Protein AF-A0A0D7A275-F1 (afdb_monomer_lite)

Foldseek 3Di:
DQLPVLLVLLVLCCVPVVDLLSQLLNLLPDPDDPVSVVSNCVSCVVVVHDPVNVVVCVVLLVDQALVVSLVVCVVQVQADLDPPCPPPPPDPHDDLSSLSSRLNHRHDALVCLPPSNVSSLVSCLVVDDLACNLVSLLSSLLVCQQNVVLLCLVVSLVSNLPRDYPCCQSSLLSSLLSLLSRQDADPSSLVSSVSSVVSCVVVVHDHDPVSLLSQLVGPHDAPVSLVVSVVRCVVVVNDDDLSSLLSQLLRCLQVLVLVSNVVSLVVNQVVCVVVVHFGDADLDDPDRPTDHDSSLLSSLSNPLDPVSLVSQVVSLVVLLVVVVVVVVVPPVPPPDDDDDPPPPSDRRDLVSVLSSLLSVLSDQVQALVNNVCVLVVVCVVCVVNDDALSSLLSSLSSCVVNLVLVVSQVSLVVVVVVPHDDALSSLLSNLLSCLSVQRNQVNLVSCCLAQFDPPDPDPPVRPPDDHYQHELVSLLSNLVSCVVSLNLVLLLLCQVCVCVGRVYAHAQSSLLSLLSSLQSLVVVCVDPQNVVVLVVLVPPPPPQPQLDPDPDSVVSSVSSCVRFPHSPDPHTDDHRHCQRSSHRSLVVSVLLLLLQLQQSCVVVVNNVLHDQVSADPSSHRPRSNYDHELSSLQSNCVSCLSVVNLCPVLVSSVVSCVVSVHDHDPSSVVSSVVSNVD

InterPro domains:
  IPR011990 Tetratricopeptide-like helical domain superfamily [G3DSA:1.25.40.10] (158-288)
  IPR011990 Tetratricopeptide-like helical domain superfamily [G3DSA:1.25.40.10] (315-462)

pLDDT: mean 89.05, std 12.07, range [40.84, 98.38]

Structure (mmCIF, N/CA/C/O backbone):
data_AF-A0A0D7A275-F1
#
_entry.id   AF-A0A0D7A275-F1
#
loop_
_atom_site.group_PDB
_atom_site.id
_atom_site.type_symbol
_atom_site.label_atom_id
_atom_site.label_alt_id
_atom_site.label_comp_id
_atom_site.label_asym_id
_atom_site.label_entity_id
_atom_site.label_seq_id
_atom_site.pdbx_PDB_ins_code
_atom_site.Cartn_x
_atom_site.Cartn_y
_atom_site.Cartn_z
_atom_site.occupancy
_atom_site.B_iso_or_equiv
_atom_site.auth_seq_id
_atom_site.auth_comp_id
_atom_site.auth_asym_id
_atom_site.auth_atom_id
_atom_site.pdbx_PDB_model_num
ATOM 1 N N . SER A 1 1 ? 1.752 12.731 8.380 1.00 50.25 1 SER A N 1
ATOM 2 C CA . SER A 1 1 ? 0.633 13.340 9.135 1.00 50.25 1 SER A CA 1
ATOM 3 C C . SER A 1 1 ? 0.001 12.383 10.170 1.00 50.25 1 SER A C 1
ATOM 5 O O . SER A 1 1 ? -1.212 12.351 10.327 1.00 50.25 1 SER A O 1
ATOM 7 N N . ARG A 1 2 ? 0.807 11.622 10.938 1.00 57.38 2 ARG A N 1
ATOM 8 C CA . ARG A 1 2 ? 0.362 10.471 11.767 1.00 57.38 2 ARG A CA 1
ATOM 9 C C . ARG A 1 2 ? -0.705 10.770 12.851 1.00 57.38 2 ARG A C 1
ATOM 11 O O . ARG A 1 2 ? -1.630 9.973 12.938 1.00 57.38 2 ARG A O 1
ATOM 18 N N . PRO A 1 3 ? -0.628 11.858 13.643 1.00 72.62 3 PRO A N 1
ATOM 19 C CA . PRO A 1 3 ? -1.643 12.159 14.663 1.00 72.62 3 PRO A CA 1
ATOM 20 C C . PRO A 1 3 ? -2.878 12.894 14.114 1.00 72.62 3 PRO A C 1
ATOM 22 O O . PRO A 1 3 ? -3.896 12.953 14.790 1.00 72.62 3 PRO A O 1
ATOM 25 N N . VAL A 1 4 ? -2.820 13.425 12.887 1.00 84.81 4 VAL A N 1
ATOM 26 C CA . VAL A 1 4 ? -3.832 14.372 12.387 1.00 84.81 4 VAL A CA 1
ATOM 27 C C . VAL A 1 4 ? -5.184 13.696 12.159 1.00 84.81 4 VAL A C 1
ATOM 29 O O . VAL A 1 4 ? -6.209 14.238 12.551 1.00 84.81 4 VAL A O 1
ATOM 32 N N . ARG A 1 5 ? -5.207 12.487 11.578 1.00 91.56 5 ARG A N 1
ATOM 33 C CA . ARG A 1 5 ? -6.472 11.775 11.321 1.00 91.56 5 ARG A CA 1
ATOM 34 C C . ARG A 1 5 ? -7.131 11.285 12.605 1.00 91.56 5 ARG A C 1
ATOM 36 O O . ARG A 1 5 ? -8.322 11.486 12.776 1.00 91.56 5 ARG A O 1
ATOM 43 N N . ALA A 1 6 ? -6.364 10.695 13.521 1.00 94.75 6 ALA A N 1
ATOM 44 C CA . ALA A 1 6 ? -6.904 10.280 14.813 1.00 94.75 6 ALA A CA 1
ATOM 45 C C . ALA A 1 6 ? -7.473 11.486 15.584 1.00 94.75 6 ALA A C 1
ATOM 47 O O . ALA A 1 6 ? -8.567 11.389 16.127 1.00 94.75 6 ALA A O 1
ATOM 48 N N . ALA A 1 7 ? -6.797 12.642 15.544 1.00 95.75 7 ALA A N 1
ATOM 49 C CA . ALA A 1 7 ? -7.305 13.879 16.136 1.00 95.75 7 ALA A CA 1
ATOM 50 C C . ALA A 1 7 ? -8.628 14.340 15.493 1.00 95.75 7 ALA A C 1
ATOM 52 O O . ALA A 1 7 ? -9.569 14.648 16.212 1.00 95.75 7 ALA A O 1
ATOM 53 N N . GLN A 1 8 ? -8.748 14.295 14.159 1.00 95.81 8 GLN A N 1
ATOM 54 C CA . GLN A 1 8 ? -10.007 14.602 13.459 1.00 95.81 8 GLN A CA 1
ATOM 55 C C . GLN A 1 8 ? -11.162 13.692 13.905 1.00 95.81 8 GLN A C 1
ATOM 57 O O . GLN A 1 8 ? -12.288 14.160 14.052 1.00 95.81 8 GLN A O 1
ATOM 62 N N . TYR A 1 9 ? -10.889 12.406 14.148 1.00 96.31 9 TYR A N 1
ATOM 63 C CA . TYR A 1 9 ? -11.896 11.451 14.621 1.00 96.31 9 TYR A CA 1
ATOM 64 C C . TYR A 1 9 ? -12.301 11.745 16.065 1.00 96.31 9 TYR A C 1
ATOM 66 O O . TYR A 1 9 ? -13.487 11.693 16.378 1.00 96.31 9 TYR A O 1
ATOM 74 N N . VAL A 1 10 ? -11.346 12.118 16.926 1.00 97.06 10 VAL A N 1
ATOM 75 C CA . VAL A 1 10 ? -11.636 12.588 18.291 1.00 97.06 10 VAL A CA 1
ATOM 76 C C . VAL A 1 10 ? -12.528 13.830 18.252 1.00 97.06 10 VAL A C 1
ATOM 78 O O . VAL A 1 10 ? -13.546 13.853 18.936 1.00 97.06 10 VAL A O 1
ATOM 81 N N . SER A 1 11 ? -12.207 14.832 17.427 1.00 96.81 11 SER A N 1
ATOM 82 C CA . SER A 1 11 ? -13.021 16.049 17.297 1.00 96.81 11 SER A CA 1
ATOM 83 C C . SER A 1 11 ? -14.427 15.752 16.767 1.00 96.81 11 SER A C 1
ATOM 85 O O . SER A 1 11 ? -15.405 16.287 17.286 1.00 96.81 11 SER A O 1
ATOM 87 N N . TYR A 1 12 ? -14.552 14.857 15.782 1.00 96.62 12 TYR A N 1
ATOM 88 C CA . TYR A 1 12 ? -15.853 14.441 15.260 1.00 96.62 12 TYR A CA 1
ATOM 89 C C . TYR A 1 12 ? -16.678 13.707 16.328 1.00 96.62 12 TYR A C 1
ATOM 91 O O . TYR A 1 12 ? -17.844 14.038 16.535 1.00 96.62 12 TYR A O 1
ATOM 99 N N . LEU A 1 13 ? -16.088 12.743 17.045 1.00 96.69 13 LEU A N 1
ATOM 100 C CA . LEU A 1 13 ? -16.767 12.011 18.122 1.00 96.69 13 LEU A CA 1
ATOM 101 C C . LEU A 1 13 ? -17.162 12.939 19.275 1.00 96.69 13 LEU A C 1
ATOM 103 O O . LEU A 1 13 ? -18.276 12.837 19.783 1.00 96.69 13 LEU A O 1
ATOM 107 N N . LYS A 1 14 ? -16.302 13.899 19.633 1.00 96.94 14 LYS A N 1
ATOM 108 C CA . LYS A 1 14 ? -16.604 14.943 20.619 1.00 96.94 14 LYS A CA 1
ATOM 109 C C . LYS A 1 14 ? -17.862 15.724 20.241 1.00 96.94 14 LYS A C 1
ATOM 111 O O . LYS A 1 14 ? -18.721 15.910 21.098 1.00 96.94 14 LYS A O 1
ATOM 116 N N . ALA A 1 15 ? -17.971 16.152 18.982 1.00 97.12 15 ALA A N 1
ATOM 117 C CA . ALA A 1 15 ? -19.107 16.934 18.499 1.00 97.12 15 ALA A CA 1
ATOM 118 C C . ALA A 1 15 ? -20.431 16.151 18.527 1.00 97.12 15 ALA A C 1
ATOM 120 O O . ALA A 1 15 ? -21.472 16.739 18.796 1.00 97.12 15 ALA A O 1
ATOM 121 N N . HIS A 1 16 ? -20.396 14.835 18.287 1.00 96.38 16 HIS A N 1
ATOM 122 C CA . HIS A 1 16 ? -21.612 14.023 18.167 1.00 96.38 16 HIS A CA 1
ATOM 123 C C . HIS A 1 16 ? -22.045 13.345 19.469 1.00 96.38 16 HIS A C 1
ATOM 125 O O . HIS A 1 16 ? -23.239 13.174 19.684 1.00 96.38 16 HIS A O 1
ATOM 131 N N . THR A 1 17 ? -21.106 12.929 20.325 1.00 95.31 17 THR A N 1
ATOM 132 C CA . THR A 1 17 ? -21.448 12.166 21.538 1.00 95.31 17 THR A CA 1
ATOM 133 C C . THR A 1 17 ? -21.323 12.982 22.822 1.00 95.31 17 THR A C 1
ATOM 135 O O . THR A 1 17 ? -21.788 12.530 23.862 1.00 95.31 17 THR A O 1
ATOM 138 N N . GLY A 1 18 ? -20.627 14.126 22.804 1.00 95.38 18 GLY A N 1
ATOM 139 C CA . GLY A 1 18 ? -20.464 14.999 23.975 1.00 95.38 18 GLY A CA 1
ATOM 140 C C . GLY A 1 18 ? -19.718 14.389 25.172 1.00 95.38 18 GLY A C 1
ATOM 141 O O . GLY A 1 18 ? -19.661 15.012 26.231 1.00 95.38 18 GLY A O 1
ATOM 142 N N . LEU A 1 19 ? -19.132 13.192 25.036 1.00 96.38 19 LEU A N 1
ATOM 143 C CA . LEU A 1 19 ? -18.534 12.473 26.166 1.00 96.38 19 LEU A CA 1
ATOM 144 C C . LEU A 1 19 ? -17.248 13.162 26.651 1.00 96.38 19 LEU A C 1
ATOM 146 O O . LEU A 1 19 ? -16.432 13.601 25.830 1.00 96.38 19 LEU A O 1
ATOM 150 N N . PRO A 1 20 ? -17.000 13.193 27.973 1.00 96.75 20 PRO A N 1
ATOM 151 C CA . PRO A 1 20 ? -15.843 13.885 28.539 1.00 96.75 20 PRO A CA 1
ATOM 152 C C . PRO A 1 20 ? -14.509 13.222 28.156 1.00 96.75 20 PRO A C 1
ATOM 154 O O . PRO A 1 20 ? -13.497 13.914 28.042 1.00 96.75 20 PRO A O 1
ATOM 157 N N . VAL A 1 21 ? -14.519 11.920 27.831 1.00 97.25 21 VAL A N 1
ATOM 158 C CA . VAL A 1 21 ? -13.343 11.170 27.347 1.00 97.25 21 VAL A CA 1
ATOM 159 C C . VAL A 1 21 ? -12.670 11.848 26.148 1.00 97.25 21 VAL A C 1
ATOM 161 O O . VAL A 1 21 ? -11.444 11.886 26.057 1.00 97.25 21 VAL A O 1
ATOM 164 N N . TRP A 1 22 ? -13.453 12.449 25.246 1.00 97.62 22 TRP A N 1
ATOM 165 C CA . TRP A 1 22 ? -12.921 13.087 24.044 1.00 97.62 22 TRP A CA 1
ATOM 166 C C . TRP A 1 22 ? -12.215 14.407 24.356 1.00 97.62 22 TRP A C 1
ATOM 168 O O . TRP A 1 22 ? -11.238 14.741 23.691 1.00 97.62 22 TRP A O 1
ATOM 178 N N . ARG A 1 23 ? -12.653 15.125 25.404 1.00 97.00 23 ARG A N 1
ATOM 179 C CA . ARG A 1 23 ? -11.987 16.347 25.890 1.00 97.00 23 ARG A CA 1
ATOM 180 C C . ARG A 1 23 ? -10.618 16.022 26.489 1.00 97.00 23 ARG A C 1
ATOM 182 O O . ARG A 1 23 ? -9.662 16.747 26.237 1.00 97.00 23 ARG A O 1
ATOM 189 N N . VAL A 1 24 ? -10.513 14.905 27.217 1.00 97.00 24 VAL A N 1
ATOM 190 C CA . VAL A 1 24 ? -9.232 14.414 27.754 1.00 97.00 24 VAL A CA 1
ATOM 191 C C . VAL A 1 24 ? -8.270 14.058 26.622 1.00 97.00 24 VAL A C 1
ATOM 193 O O . VAL A 1 24 ? -7.116 14.481 26.641 1.00 97.00 24 VAL A O 1
ATOM 196 N N . LEU A 1 25 ? -8.733 13.330 25.600 1.00 96.81 25 LEU A N 1
ATOM 197 C CA . LEU A 1 25 ? -7.887 12.987 24.453 1.00 96.81 25 LEU A CA 1
ATOM 198 C C . LEU A 1 25 ? -7.414 14.226 23.690 1.00 96.81 25 LEU A C 1
ATOM 200 O O . LEU A 1 25 ? -6.240 14.310 23.349 1.00 96.81 25 LEU A O 1
ATOM 204 N N . GLU A 1 26 ? -8.293 15.195 23.449 1.00 96.19 26 GLU A N 1
ATOM 205 C CA . GLU A 1 26 ? -7.934 16.452 22.789 1.00 96.19 26 GLU A CA 1
ATOM 206 C C . GLU A 1 26 ? -6.861 17.225 23.573 1.00 96.19 26 GLU A C 1
ATOM 208 O O . GLU A 1 26 ? -5.854 17.633 22.989 1.00 96.19 26 GLU A O 1
ATOM 213 N N . ALA A 1 27 ? -7.003 17.318 24.902 1.00 95.75 27 ALA A N 1
ATOM 214 C CA . ALA A 1 27 ? -5.992 17.911 25.777 1.00 95.75 27 ALA A CA 1
ATOM 215 C C . ALA A 1 27 ? -4.653 17.146 25.727 1.00 95.75 27 ALA A C 1
ATOM 217 O O . ALA A 1 27 ? -3.587 17.757 25.675 1.00 95.75 27 ALA A O 1
ATOM 218 N N . LEU A 1 28 ? -4.675 15.810 25.659 1.00 94.69 28 LEU A N 1
ATOM 219 C CA . LEU A 1 28 ? -3.462 14.987 25.540 1.00 94.69 28 LEU A CA 1
ATOM 220 C C . LEU A 1 28 ? -2.737 15.153 24.192 1.00 94.69 28 LEU A C 1
ATOM 222 O O . LEU A 1 28 ? -1.512 14.981 24.128 1.00 94.69 28 LEU A O 1
ATOM 226 N N . ILE A 1 29 ? -3.464 15.472 23.118 1.00 93.81 29 ILE A N 1
ATOM 227 C CA . ILE A 1 29 ? -2.916 15.644 21.761 1.00 93.81 29 ILE A CA 1
ATOM 228 C C . ILE A 1 29 ? -2.311 17.036 21.562 1.00 93.81 29 ILE A C 1
ATOM 230 O O . ILE A 1 29 ? -1.383 17.167 20.760 1.00 93.81 29 ILE A O 1
ATOM 234 N N . ALA A 1 30 ? -2.804 18.050 22.281 1.00 92.31 30 ALA A N 1
ATOM 235 C CA . ALA A 1 30 ? -2.318 19.423 22.178 1.00 92.31 30 ALA A CA 1
ATOM 236 C C . ALA A 1 30 ? -0.777 19.499 22.314 1.00 92.31 30 ALA A C 1
ATOM 238 O O . ALA A 1 30 ? -0.177 18.686 23.034 1.00 92.31 30 ALA A O 1
ATOM 239 N N . PRO A 1 31 ? -0.102 20.422 21.599 1.00 88.50 31 PRO A N 1
ATOM 240 C CA . PRO A 1 31 ? 1.344 20.615 21.724 1.00 88.50 31 PRO A CA 1
ATOM 241 C C . PRO A 1 31 ? 1.737 20.900 23.182 1.00 88.50 31 PRO A C 1
ATOM 243 O O . PRO A 1 31 ? 0.918 21.369 23.964 1.00 88.50 31 PRO A O 1
ATOM 246 N N . HIS A 1 32 ? 2.972 20.559 23.568 1.00 85.38 32 HIS A N 1
ATOM 247 C CA . HIS A 1 32 ? 3.466 20.720 24.940 1.00 85.38 32 HIS A CA 1
ATOM 248 C C . HIS A 1 32 ? 3.569 22.205 25.319 1.00 85.38 32 HIS A C 1
ATOM 250 O O . HIS A 1 32 ? 4.616 22.822 25.155 1.00 85.38 32 HIS A O 1
ATOM 256 N N . THR A 1 33 ? 2.471 22.772 25.805 1.00 88.81 33 THR A N 1
ATOM 257 C CA . THR A 1 33 ? 2.400 24.085 26.450 1.00 88.81 33 THR A CA 1
ATOM 258 C C . THR A 1 33 ? 2.087 23.885 27.932 1.00 88.81 33 THR A C 1
ATOM 260 O O . THR A 1 33 ? 1.495 22.873 28.302 1.00 88.81 33 THR A O 1
ATOM 263 N N . SER A 1 34 ? 2.465 24.820 28.804 1.00 84.94 34 SER A N 1
ATOM 264 C CA . SER A 1 34 ? 2.082 24.776 30.229 1.00 84.94 34 SER A CA 1
ATOM 265 C C . SER A 1 34 ? 0.558 24.693 30.407 1.00 84.94 34 SER A C 1
ATOM 267 O O . SER A 1 34 ? 0.058 23.993 31.284 1.00 84.94 34 SER A O 1
ATOM 269 N N . GLU A 1 35 ? -0.195 25.310 29.494 1.00 87.75 35 GLU A N 1
ATOM 270 C CA . GLU A 1 35 ? -1.657 25.218 29.414 1.00 87.75 35 GLU A CA 1
ATOM 271 C C . GLU A 1 35 ? -2.170 23.788 29.191 1.00 87.75 35 GLU A C 1
ATOM 273 O O . GLU A 1 35 ? -3.284 23.460 29.604 1.00 87.75 35 GLU A O 1
ATOM 278 N N . LYS A 1 36 ? -1.364 22.915 28.573 1.00 88.00 36 LYS A N 1
ATOM 279 C CA . LYS A 1 36 ? -1.721 21.518 28.316 1.00 88.00 36 LYS A CA 1
ATOM 280 C C . LYS A 1 36 ? -1.936 20.742 29.607 1.00 88.00 36 LYS A C 1
ATOM 282 O O . LYS A 1 36 ? -2.899 19.984 29.697 1.00 88.00 36 LYS A O 1
ATOM 287 N N . GLU A 1 37 ? -1.052 20.905 30.589 1.00 90.69 37 GLU A N 1
ATOM 288 C CA . GLU A 1 37 ? -1.151 20.174 31.855 1.00 90.69 37 GLU A CA 1
ATOM 289 C C . GLU A 1 37 ? -2.403 20.613 32.613 1.00 90.69 37 GLU A C 1
ATOM 291 O O . GLU A 1 37 ? -3.233 19.776 32.970 1.00 90.69 37 GLU A O 1
ATOM 296 N N . THR A 1 38 ? -2.620 21.924 32.733 1.00 92.50 38 THR A N 1
ATOM 297 C CA . THR A 1 38 ? -3.821 22.491 33.359 1.00 92.50 38 THR A CA 1
ATOM 298 C C . THR A 1 38 ? -5.102 22.056 32.640 1.00 92.50 38 THR A C 1
ATOM 300 O O . THR A 1 38 ? -6.085 21.685 33.283 1.00 92.50 38 THR A O 1
ATOM 303 N N . GLY A 1 39 ? -5.098 22.051 31.302 1.00 93.44 39 GLY A N 1
ATOM 304 C CA . GLY A 1 39 ? -6.223 21.592 30.486 1.00 93.44 39 GLY A CA 1
ATOM 305 C C . GLY A 1 39 ? -6.515 20.100 30.657 1.00 93.44 39 GLY A C 1
ATOM 306 O O . GLY A 1 39 ? -7.678 19.710 30.771 1.00 93.44 39 GLY A O 1
ATOM 307 N N . MET A 1 40 ? -5.470 19.272 30.738 1.00 95.06 40 MET A N 1
ATOM 308 C CA . MET A 1 40 ? -5.582 17.833 30.979 1.00 95.06 40 MET A CA 1
ATOM 309 C C . MET A 1 40 ? -6.171 17.547 32.363 1.00 95.06 40 MET A C 1
ATOM 311 O O . MET A 1 40 ? -7.154 16.814 32.450 1.00 95.06 40 MET A O 1
ATOM 315 N N . TYR A 1 41 ? -5.638 18.156 33.429 1.00 95.38 41 TYR A N 1
ATOM 316 C CA . TYR A 1 41 ? -6.156 17.965 34.788 1.00 95.38 41 TYR A CA 1
ATOM 317 C C . TYR A 1 41 ? -7.598 18.460 34.931 1.00 95.38 41 TYR A C 1
ATOM 319 O O . TYR A 1 41 ? -8.414 17.781 35.547 1.00 95.38 41 TYR A O 1
ATOM 327 N N . ARG A 1 42 ? -7.960 19.581 34.292 1.00 96.12 42 ARG A N 1
ATOM 328 C CA . ARG A 1 42 ? -9.350 20.066 34.264 1.00 96.12 42 ARG A CA 1
ATOM 329 C C . ARG A 1 42 ? -10.287 19.087 33.551 1.00 96.12 42 ARG A C 1
ATOM 331 O O . ARG A 1 42 ? -11.394 18.841 34.025 1.00 96.12 42 ARG A O 1
ATOM 338 N N . ALA A 1 43 ? -9.858 18.520 32.422 1.00 96.12 43 ALA A N 1
ATOM 339 C CA . ALA A 1 43 ? -10.650 17.536 31.688 1.00 96.12 43 ALA A CA 1
ATOM 340 C C . ALA A 1 43 ? -10.809 16.217 32.469 1.00 96.12 43 ALA A C 1
ATOM 342 O O . ALA A 1 43 ? -11.895 15.640 32.464 1.00 96.12 43 ALA A O 1
ATOM 343 N N . LEU A 1 44 ? -9.757 15.772 33.167 1.00 96.31 44 LEU A N 1
ATOM 344 C CA . LEU A 1 44 ? -9.771 14.582 34.027 1.00 96.31 44 LEU A CA 1
ATOM 345 C C . LEU A 1 44 ? -10.637 14.776 35.278 1.00 96.31 44 LEU A C 1
ATOM 347 O O . LEU A 1 44 ? -11.431 13.894 35.602 1.00 96.31 44 LEU A O 1
ATOM 351 N N . ALA A 1 45 ? -10.570 15.949 35.913 1.00 96.31 45 ALA A N 1
ATOM 352 C CA . ALA A 1 45 ? -11.449 16.310 37.023 1.00 96.31 45 ALA A CA 1
ATOM 353 C C . ALA A 1 45 ? -12.929 16.266 36.602 1.00 96.31 45 ALA A C 1
ATOM 355 O O . ALA A 1 45 ? -13.766 15.752 37.337 1.00 96.31 45 ALA A O 1
ATOM 356 N N . GLY A 1 46 ? -13.245 16.695 35.373 1.00 95.56 46 GLY A N 1
ATOM 357 C CA . GLY A 1 46 ? -14.588 16.564 34.796 1.00 95.56 46 GLY A CA 1
ATOM 358 C C . GLY A 1 46 ? -15.054 15.119 34.550 1.00 95.56 46 GLY A C 1
ATOM 359 O O . GLY A 1 46 ? -16.242 14.901 34.333 1.00 95.56 46 GLY A O 1
ATOM 360 N N . MET A 1 47 ? -14.149 14.135 34.580 1.00 95.62 47 MET A N 1
ATOM 361 C CA . MET A 1 47 ? -14.463 12.699 34.549 1.00 95.62 47 MET A CA 1
ATOM 362 C C . MET A 1 47 ? -14.473 12.053 35.943 1.00 95.62 47 MET A C 1
ATOM 364 O O . MET A 1 47 ? -14.689 10.847 36.035 1.00 95.62 47 MET A O 1
ATOM 368 N N . GLY A 1 48 ? -14.214 12.820 37.008 1.00 96.38 48 GLY A N 1
ATOM 369 C CA . GLY A 1 48 ? -14.061 12.296 38.367 1.00 96.38 48 GLY A CA 1
ATOM 370 C C . GLY A 1 48 ? -12.739 11.558 38.613 1.00 96.38 48 GLY A C 1
ATOM 371 O O . GLY A 1 48 ? -12.627 10.843 39.603 1.00 96.38 48 GLY A O 1
ATOM 372 N N . VAL A 1 49 ? -11.740 11.709 37.734 1.00 96.25 49 VAL A N 1
ATOM 373 C CA . VAL A 1 49 ? -10.423 11.068 37.889 1.00 96.25 49 VAL A CA 1
ATOM 374 C C . VAL A 1 49 ? -9.539 11.948 38.770 1.00 96.25 49 VAL A C 1
ATOM 376 O O . VAL A 1 49 ? -9.287 13.111 38.443 1.00 96.25 49 VAL A O 1
ATOM 379 N N . SER A 1 50 ? -9.054 11.398 39.885 1.00 96.50 50 SER A N 1
ATOM 380 C CA . SER A 1 50 ? -8.171 12.128 40.805 1.00 96.50 50 SER A CA 1
ATOM 381 C C . SER A 1 50 ? -6.783 12.379 40.194 1.00 96.50 50 SER A C 1
ATOM 383 O O . SER A 1 50 ? -6.318 11.626 39.335 1.00 96.50 50 SER A O 1
ATOM 385 N N . ALA A 1 51 ? -6.076 13.417 40.657 1.00 94.88 51 ALA A N 1
ATOM 386 C CA . ALA A 1 51 ? -4.709 13.701 40.200 1.00 94.88 51 ALA A CA 1
ATOM 387 C C . ALA A 1 51 ? -3.750 12.527 40.480 1.00 94.88 51 ALA A C 1
ATOM 389 O O . ALA A 1 51 ? -2.954 12.164 39.616 1.00 94.88 51 ALA A O 1
ATOM 390 N N . VAL A 1 52 ? -3.906 11.872 41.637 1.00 95.62 52 VAL A N 1
ATOM 391 C CA . VAL A 1 52 ? -3.125 10.689 42.033 1.00 95.62 52 VAL A CA 1
ATOM 392 C C . VAL A 1 52 ? -3.363 9.522 41.071 1.00 95.62 52 VAL A C 1
ATOM 394 O O . VAL A 1 52 ? -2.420 8.864 40.631 1.00 95.62 52 VAL A O 1
ATOM 397 N N . GLU A 1 53 ? -4.620 9.287 40.683 1.00 94.62 53 GLU A N 1
ATOM 398 C CA . GLU A 1 53 ? -4.954 8.262 39.694 1.00 94.62 53 GLU A CA 1
ATOM 399 C C . GLU A 1 53 ? -4.390 8.606 38.308 1.00 94.62 53 GLU A C 1
ATOM 401 O O . GLU A 1 53 ? -3.890 7.729 37.611 1.00 94.62 53 GLU A O 1
ATOM 406 N N . SER A 1 54 ? -4.403 9.879 37.909 1.00 94.56 54 SER A N 1
ATOM 407 C CA . SER A 1 54 ? -3.779 10.321 36.657 1.00 94.56 54 SER A CA 1
ATOM 408 C C . SER A 1 54 ? -2.266 10.075 36.642 1.00 94.56 54 SER A C 1
ATOM 410 O O . SER A 1 54 ? -1.721 9.592 35.644 1.00 94.56 54 SER A O 1
ATOM 412 N N . ASP A 1 55 ? -1.576 10.376 37.742 1.00 95.56 55 ASP A N 1
ATOM 413 C CA . ASP A 1 55 ? -0.123 10.217 37.840 1.00 95.56 55 ASP A CA 1
ATOM 414 C C . ASP A 1 55 ? 0.305 8.745 37.767 1.00 95.56 55 ASP A C 1
ATOM 416 O O . ASP A 1 55 ? 1.341 8.439 37.170 1.00 95.56 55 ASP A O 1
ATOM 420 N N . LYS A 1 56 ? -0.551 7.817 38.219 1.00 96.50 56 LYS A N 1
ATOM 421 C CA . LYS A 1 56 ? -0.376 6.366 38.026 1.00 96.50 56 LYS A CA 1
ATOM 422 C C . LYS A 1 56 ? -0.222 5.978 36.548 1.00 96.50 56 LYS A C 1
ATOM 424 O O . LYS A 1 56 ? 0.552 5.079 36.221 1.00 96.50 56 LYS A O 1
ATOM 429 N N . TRP A 1 57 ? -0.919 6.660 35.636 1.00 96.94 57 TRP A N 1
ATOM 430 C CA . TRP A 1 57 ? -0.908 6.352 34.197 1.00 96.94 57 TRP A CA 1
ATOM 431 C C . TRP A 1 57 ? 0.119 7.157 33.395 1.00 96.94 57 TRP A C 1
ATOM 433 O O . TRP A 1 57 ? 0.420 6.808 32.246 1.00 96.94 57 TRP A O 1
ATOM 443 N N . ARG A 1 58 ? 0.714 8.195 33.994 1.00 96.19 58 ARG A N 1
ATOM 444 C CA . ARG A 1 58 ? 1.727 9.052 33.360 1.00 96.19 58 ARG A CA 1
ATOM 445 C C . ARG A 1 58 ? 2.893 8.248 32.750 1.00 96.19 58 ARG A C 1
ATOM 447 O O . ARG A 1 58 ? 3.219 8.515 31.590 1.00 96.19 58 ARG A O 1
ATOM 454 N N . PRO A 1 59 ? 3.471 7.214 33.405 1.00 97.44 59 PRO A N 1
ATOM 455 C CA . PRO A 1 59 ? 4.545 6.409 32.811 1.00 97.44 59 PRO A CA 1
ATOM 456 C C . PRO A 1 59 ? 4.120 5.633 31.558 1.00 97.44 59 PRO A C 1
ATOM 458 O O . PRO A 1 59 ? 4.941 5.414 30.663 1.00 97.44 59 PRO A O 1
ATOM 461 N N . VAL A 1 60 ? 2.855 5.207 31.483 1.00 97.38 60 VAL A N 1
ATOM 462 C CA . VAL A 1 60 ? 2.303 4.459 30.344 1.00 97.38 60 VAL A CA 1
ATOM 463 C C . VAL A 1 60 ? 2.083 5.412 29.166 1.00 97.38 60 VAL A C 1
ATOM 465 O O . VAL A 1 60 ? 2.559 5.142 28.064 1.00 97.38 60 VAL A O 1
ATOM 468 N N . ILE A 1 61 ? 1.471 6.572 29.415 1.00 96.56 61 ILE A N 1
ATOM 469 C CA . ILE A 1 61 ? 1.200 7.632 28.425 1.00 96.56 61 ILE A CA 1
ATOM 470 C C . ILE A 1 61 ? 2.497 8.231 27.868 1.00 96.56 61 ILE A C 1
ATOM 472 O O . ILE A 1 61 ? 2.597 8.495 26.665 1.00 96.56 61 ILE A O 1
ATOM 476 N N . ALA A 1 62 ? 3.509 8.409 28.720 1.00 96.12 62 ALA A N 1
ATOM 477 C CA . ALA A 1 62 ? 4.826 8.914 28.338 1.00 96.12 62 ALA A CA 1
ATOM 478 C C . ALA A 1 62 ? 5.625 7.931 27.462 1.00 96.12 62 ALA A C 1
ATOM 480 O O . ALA A 1 62 ? 6.620 8.323 26.856 1.00 96.12 62 ALA A O 1
ATOM 481 N N . SER A 1 63 ? 5.191 6.671 27.341 1.00 97.12 63 SER A N 1
ATOM 482 C CA . SER A 1 63 ? 5.891 5.667 26.533 1.00 97.12 63 SER A CA 1
ATOM 483 C C . SER A 1 63 ? 6.002 6.098 25.061 1.00 97.12 63 SER A C 1
ATOM 485 O O . SER A 1 63 ? 5.063 6.692 24.512 1.00 97.12 63 SER A O 1
ATOM 487 N N . PRO A 1 64 ? 7.130 5.816 24.384 1.00 96.00 64 PRO A N 1
ATOM 488 C CA . PRO A 1 64 ? 7.367 6.278 23.013 1.00 96.00 64 PRO A CA 1
ATOM 489 C C . PRO A 1 64 ? 6.411 5.633 21.993 1.00 96.00 64 PRO A C 1
ATOM 491 O O . PRO A 1 64 ? 6.000 6.270 21.011 1.00 96.00 64 PRO A O 1
ATOM 494 N N . ASP A 1 65 ? 6.011 4.389 22.250 1.00 95.56 65 ASP A N 1
ATOM 495 C CA . ASP A 1 65 ? 5.095 3.605 21.434 1.00 95.56 65 ASP A CA 1
ATOM 496 C C . ASP A 1 65 ? 4.220 2.668 22.282 1.00 95.56 65 ASP A C 1
ATOM 498 O O . ASP A 1 65 ? 4.360 2.569 23.503 1.00 95.56 65 ASP A O 1
ATOM 502 N N . ILE A 1 66 ? 3.269 2.017 21.610 1.00 96.75 66 ILE A N 1
ATOM 503 C CA . ILE A 1 66 ? 2.315 1.103 22.241 1.00 96.75 66 ILE A CA 1
ATOM 504 C C . ILE A 1 66 ? 2.960 -0.208 22.700 1.00 96.75 66 ILE A C 1
ATOM 506 O O . ILE A 1 66 ? 2.415 -0.841 23.592 1.00 96.75 66 ILE A O 1
ATOM 510 N N . ALA A 1 67 ? 4.105 -0.620 22.142 1.00 95.38 67 ALA A N 1
ATOM 511 C CA . ALA A 1 67 ? 4.771 -1.845 22.574 1.00 95.38 67 ALA A CA 1
ATOM 512 C C . ALA A 1 67 ? 5.362 -1.655 23.975 1.00 95.38 67 ALA A C 1
ATOM 514 O O . ALA A 1 67 ? 5.060 -2.434 24.871 1.00 95.38 67 ALA A O 1
ATOM 515 N N . VAL A 1 68 ? 6.096 -0.561 24.202 1.00 96.62 68 VAL A N 1
ATOM 516 C CA . VAL A 1 68 ? 6.616 -0.214 25.535 1.00 96.62 68 VAL A CA 1
ATOM 517 C C . VAL A 1 68 ? 5.476 0.038 26.527 1.00 96.62 68 VAL A C 1
ATOM 519 O O . VAL A 1 68 ? 5.557 -0.387 27.677 1.00 96.62 68 VAL A O 1
ATOM 522 N N . ALA A 1 69 ? 4.397 0.699 26.091 1.00 96.88 69 ALA A N 1
ATOM 523 C CA . ALA A 1 69 ? 3.217 0.895 26.933 1.00 96.88 69 ALA A CA 1
ATOM 524 C C . ALA A 1 69 ? 2.572 -0.443 27.330 1.00 96.88 69 ALA A C 1
ATOM 526 O O . ALA A 1 69 ? 2.237 -0.630 28.495 1.00 96.88 69 ALA A O 1
ATOM 527 N N . TYR A 1 70 ? 2.447 -1.375 26.383 1.00 96.06 70 TYR A N 1
ATOM 528 C CA . TYR A 1 70 ? 1.926 -2.715 26.627 1.00 96.06 70 TYR A CA 1
ATOM 529 C C . TYR A 1 70 ? 2.782 -3.480 27.635 1.00 96.06 70 TYR A C 1
ATOM 531 O O . TYR A 1 70 ? 2.231 -4.068 28.555 1.00 96.06 70 TYR A O 1
ATOM 539 N N . GLU A 1 71 ? 4.114 -3.441 27.518 1.00 95.94 71 GLU A N 1
ATOM 540 C CA . GLU A 1 71 ? 4.985 -4.126 28.482 1.00 95.94 71 GLU A CA 1
ATOM 541 C C . GLU A 1 71 ? 4.832 -3.564 29.900 1.00 95.94 71 GLU A C 1
ATOM 543 O O . GLU A 1 71 ? 4.784 -4.334 30.853 1.00 95.94 71 GLU A O 1
ATOM 548 N N . LYS A 1 72 ? 4.661 -2.242 30.045 1.00 96.31 72 LYS A N 1
ATOM 549 C CA . LYS A 1 72 ? 4.371 -1.613 31.346 1.00 96.31 72 LYS A CA 1
ATOM 550 C C . LYS A 1 72 ? 2.999 -2.004 31.902 1.00 96.31 72 LYS A C 1
ATOM 552 O O . LYS A 1 72 ? 2.848 -2.174 33.110 1.00 96.31 72 LYS A O 1
ATOM 557 N N . LEU A 1 73 ? 1.993 -2.135 31.034 1.00 95.44 73 LEU A N 1
ATOM 558 C CA . LEU A 1 73 ? 0.664 -2.611 31.423 1.00 95.44 73 LEU A CA 1
ATOM 559 C C . LEU A 1 73 ? 0.709 -4.084 31.850 1.00 95.44 73 LEU A C 1
ATOM 561 O O . LEU A 1 73 ? 0.136 -4.439 32.875 1.00 95.44 73 LEU A O 1
ATOM 565 N N . ALA A 1 74 ? 1.444 -4.919 31.116 1.00 92.88 74 ALA A N 1
ATOM 566 C CA . ALA A 1 74 ? 1.643 -6.325 31.446 1.00 92.88 74 ALA A CA 1
ATOM 567 C C . ALA A 1 74 ? 2.421 -6.493 32.762 1.00 92.88 74 ALA A C 1
ATOM 569 O O . ALA A 1 74 ? 1.990 -7.249 33.627 1.00 92.88 74 ALA A O 1
ATOM 570 N N . SER A 1 75 ? 3.511 -5.742 32.972 1.00 93.81 75 SER A N 1
ATOM 571 C CA . SER A 1 75 ? 4.276 -5.785 34.230 1.00 93.81 75 SER A CA 1
ATOM 572 C C . SER A 1 75 ? 3.471 -5.289 35.429 1.00 93.81 75 SER A C 1
ATOM 574 O O . SER A 1 75 ? 3.710 -5.713 36.552 1.00 93.81 75 SER A O 1
ATOM 576 N N . GLY A 1 76 ? 2.521 -4.381 35.196 1.00 93.19 76 GLY A N 1
ATOM 577 C CA . GLY A 1 76 ? 1.601 -3.902 36.221 1.00 93.19 76 GLY A CA 1
ATOM 578 C C . GLY A 1 76 ? 0.401 -4.819 36.477 1.00 93.19 76 GLY A C 1
ATOM 579 O O . GLY A 1 76 ? -0.449 -4.462 37.286 1.00 93.19 76 GLY A O 1
ATOM 580 N N . GLY A 1 77 ? 0.301 -5.960 35.783 1.00 91.19 77 GLY A N 1
ATOM 581 C CA . GLY A 1 77 ? -0.811 -6.903 35.919 1.00 91.19 77 GLY A CA 1
ATOM 582 C C . GLY A 1 77 ? -2.125 -6.437 35.285 1.00 91.19 77 GLY A C 1
ATOM 583 O O . GLY A 1 77 ? -3.160 -7.047 35.522 1.00 91.19 77 GLY A O 1
ATOM 584 N N . TYR A 1 78 ? -2.119 -5.373 34.478 1.00 90.44 78 TYR A N 1
ATOM 585 C CA . TYR A 1 78 ? -3.331 -4.814 33.863 1.00 90.44 78 TYR A CA 1
ATOM 586 C C . TYR A 1 78 ? -3.803 -5.585 32.628 1.00 90.44 78 TYR A C 1
ATOM 588 O O . TYR A 1 78 ? -4.954 -5.454 32.223 1.00 90.44 78 TYR A O 1
ATOM 596 N N . ILE A 1 79 ? -2.904 -6.334 31.987 1.00 87.12 79 ILE A N 1
ATOM 597 C CA . ILE A 1 79 ? -3.195 -7.141 30.800 1.00 87.12 79 ILE A CA 1
ATOM 598 C C . ILE A 1 79 ? -2.600 -8.525 31.027 1.00 87.12 79 ILE A C 1
ATOM 600 O O . ILE A 1 79 ? -1.397 -8.650 31.269 1.00 87.12 79 ILE A O 1
ATOM 604 N N . CYS A 1 80 ? -3.434 -9.559 30.928 1.00 78.19 80 CYS A N 1
ATOM 605 C CA . CYS A 1 80 ? -2.970 -10.938 30.980 1.00 78.19 80 CYS A CA 1
ATOM 606 C C . CYS A 1 80 ? -2.358 -11.332 29.628 1.00 78.19 80 CYS A C 1
ATOM 608 O O . CYS A 1 80 ? -2.966 -11.119 28.580 1.00 78.19 80 CYS A O 1
ATOM 610 N N . ARG A 1 81 ? -1.143 -11.894 29.645 1.00 68.81 81 ARG A N 1
ATOM 611 C CA . ARG A 1 81 ? -0.477 -12.396 28.430 1.00 68.81 81 ARG A CA 1
ATOM 612 C C . ARG A 1 81 ? -1.035 -13.734 27.954 1.00 68.81 81 ARG A C 1
ATOM 614 O O . ARG A 1 81 ? -0.909 -14.031 26.770 1.00 68.81 81 ARG A O 1
ATOM 621 N N . ASP A 1 82 ? -1.611 -14.522 28.856 1.00 74.81 82 ASP A N 1
ATOM 622 C CA . ASP A 1 82 ? -2.037 -15.884 28.564 1.00 74.81 82 ASP A CA 1
ATOM 623 C C . ASP A 1 82 ? -3.559 -15.978 28.509 1.00 74.81 82 ASP A C 1
ATOM 625 O O . ASP A 1 82 ? -4.247 -15.738 29.503 1.00 74.81 82 ASP A O 1
ATOM 629 N N . LYS A 1 83 ? -4.084 -16.369 27.343 1.00 67.56 83 LYS A N 1
ATOM 630 C CA . LYS A 1 83 ? -5.508 -16.703 27.184 1.00 67.56 83 LYS A CA 1
ATOM 631 C C . LYS A 1 83 ? -5.891 -17.969 27.959 1.00 67.56 83 LYS A C 1
ATOM 633 O O . LYS A 1 83 ? -7.071 -18.203 28.163 1.00 67.56 83 LYS A O 1
ATOM 638 N N . SER A 1 84 ? -4.903 -18.764 28.377 1.00 65.56 84 SER A N 1
ATOM 639 C CA . SER A 1 84 ? -5.081 -20.003 29.143 1.00 65.56 84 SER A CA 1
ATOM 640 C C . SER A 1 84 ? -5.308 -19.772 30.645 1.00 65.56 84 SER A C 1
ATOM 642 O O . SER A 1 84 ? -5.710 -20.681 31.370 1.00 65.56 84 SER A O 1
ATOM 644 N N . CYS A 1 85 ? -5.077 -18.550 31.131 1.00 60.69 85 CYS A N 1
ATOM 645 C CA . CYS A 1 85 ? -5.316 -18.176 32.517 1.00 60.69 85 CYS A CA 1
ATOM 646 C C . CYS A 1 85 ? -6.813 -17.920 32.765 1.00 60.69 85 CYS A C 1
ATOM 648 O O . CYS A 1 85 ? -7.218 -16.769 32.903 1.00 60.69 85 CYS A O 1
ATOM 650 N N . ASP A 1 86 ? -7.625 -18.968 32.914 1.00 60.12 86 ASP A N 1
ATOM 651 C CA . ASP A 1 86 ? -9.055 -18.866 33.291 1.00 60.12 86 ASP A CA 1
ATOM 652 C C . ASP A 1 86 ? -9.297 -18.271 34.695 1.00 60.12 86 ASP A C 1
ATOM 654 O O . ASP A 1 86 ? -10.431 -18.110 35.152 1.00 60.12 86 ASP A O 1
ATOM 658 N N . LYS A 1 87 ? -8.235 -17.914 35.424 1.00 60.94 87 LYS A N 1
ATOM 659 C CA . LYS A 1 87 ? -8.370 -17.270 36.727 1.00 60.94 87 LYS A CA 1
ATOM 660 C C . LYS A 1 87 ? -8.744 -15.807 36.528 1.00 60.94 87 LYS A C 1
ATOM 662 O O . LYS A 1 87 ? -7.912 -14.997 36.125 1.00 60.94 87 LYS A O 1
ATOM 667 N N . ALA A 1 88 ? -9.997 -15.501 36.867 1.00 52.66 88 ALA A N 1
ATOM 668 C CA . ALA A 1 88 ? -10.599 -14.177 36.983 1.00 52.66 88 ALA A CA 1
ATOM 669 C C . ALA A 1 88 ? -9.824 -13.269 37.958 1.00 52.66 88 ALA A C 1
ATOM 671 O O . ALA A 1 88 ? -10.275 -12.964 39.061 1.00 52.66 88 ALA A O 1
ATOM 672 N N . PHE A 1 89 ? -8.628 -12.835 37.572 1.00 53.41 89 PHE A N 1
ATOM 673 C CA . PHE A 1 89 ? -7.915 -11.796 38.286 1.00 53.41 89 PHE A CA 1
ATOM 674 C C . PHE A 1 89 ? -8.584 -10.464 37.954 1.00 53.41 89 PHE A C 1
ATOM 676 O O . PHE A 1 89 ? -8.401 -9.904 36.877 1.00 53.41 89 PHE A O 1
ATOM 683 N N . GLN A 1 90 ? -9.376 -9.969 38.907 1.00 54.38 90 GLN A N 1
ATOM 684 C CA . GLN A 1 90 ? -9.871 -8.593 38.972 1.00 54.38 90 GLN A CA 1
ATOM 685 C C . GLN A 1 90 ? -8.705 -7.622 39.217 1.00 54.38 90 GLN A C 1
ATOM 687 O O . GLN A 1 90 ? -8.650 -6.927 40.232 1.00 54.38 90 GLN A O 1
ATOM 692 N N . THR A 1 91 ? -7.722 -7.578 38.322 1.00 56.84 91 THR A N 1
ATOM 693 C CA . THR A 1 91 ? -6.751 -6.490 38.351 1.00 56.84 91 THR A CA 1
ATOM 694 C C . THR A 1 91 ? -7.447 -5.215 37.892 1.00 56.84 91 THR A C 1
ATOM 696 O O . THR A 1 91 ? -8.332 -5.216 37.037 1.00 56.84 91 THR A O 1
ATOM 699 N N . SER A 1 92 ? -7.105 -4.110 38.551 1.00 80.56 92 SER A N 1
ATOM 700 C CA . SER A 1 92 ? -7.686 -2.789 38.312 1.00 80.56 92 SER A CA 1
ATOM 701 C C . SER A 1 92 ? -7.797 -2.480 36.817 1.00 80.56 92 SER A C 1
ATOM 703 O O . SER A 1 92 ? -6.797 -2.545 36.108 1.00 80.56 92 SER A O 1
ATOM 705 N N . LEU A 1 93 ? -8.994 -2.130 36.347 1.00 91.06 93 LEU A N 1
ATOM 706 C CA . LEU A 1 93 ? -9.256 -1.866 34.933 1.00 91.06 93 LEU A CA 1
ATOM 707 C C . LEU A 1 93 ? -8.455 -0.656 34.435 1.00 91.06 93 LEU A C 1
ATOM 709 O O . LEU A 1 93 ? -8.361 0.369 35.113 1.00 91.06 93 LEU A O 1
ATOM 713 N N . VAL A 1 94 ? -7.904 -0.755 33.223 1.00 95.56 94 VAL A N 1
ATOM 714 C CA . VAL A 1 94 ? -7.265 0.388 32.560 1.00 95.56 94 VAL A CA 1
ATOM 715 C C . VAL A 1 94 ? -8.352 1.407 32.187 1.00 95.56 94 VAL A C 1
ATOM 717 O O . VAL A 1 94 ? -9.322 1.043 31.518 1.00 95.56 94 VAL A O 1
ATOM 720 N N . PRO A 1 95 ? -8.228 2.694 32.559 1.00 97.00 95 PRO A N 1
ATOM 721 C CA . PRO A 1 95 ? -9.217 3.693 32.188 1.00 97.00 95 PRO A CA 1
ATOM 722 C C . PRO A 1 95 ? -9.353 3.817 30.671 1.00 97.00 95 PRO A C 1
ATOM 724 O O . PRO A 1 95 ? -8.364 3.876 29.937 1.00 97.00 95 PRO A O 1
ATOM 727 N N . SER A 1 96 ? -10.595 3.942 30.193 1.00 97.12 96 SER A N 1
ATOM 728 C CA . SER A 1 96 ? -10.883 3.988 28.751 1.00 97.12 96 SER A CA 1
ATOM 729 C C . SER A 1 96 ? -10.110 5.097 28.028 1.00 97.12 96 SER A C 1
ATOM 731 O O . SER A 1 96 ? -9.620 4.877 26.924 1.00 97.12 96 SER A O 1
ATOM 733 N N . TRP A 1 97 ? -9.935 6.272 28.643 1.00 97.62 97 TRP A N 1
ATOM 734 C CA . TRP A 1 97 ? -9.189 7.381 28.036 1.00 97.62 97 TRP A CA 1
ATOM 735 C C . TRP A 1 97 ? -7.710 7.034 27.781 1.00 97.62 97 TRP A C 1
ATOM 737 O O . TRP A 1 97 ? -7.157 7.456 26.764 1.00 97.62 97 TRP A O 1
ATOM 747 N N . VAL A 1 98 ? -7.085 6.220 28.643 1.00 97.69 98 VAL A N 1
ATOM 748 C CA . VAL A 1 98 ? -5.712 5.725 28.446 1.00 97.69 98 VAL A CA 1
ATOM 749 C C . VAL A 1 98 ? -5.684 4.789 27.243 1.00 97.69 98 VAL A C 1
ATOM 751 O O . VAL A 1 98 ? -4.862 4.969 26.346 1.00 97.69 98 VAL A O 1
ATOM 754 N N . VAL A 1 99 ? -6.623 3.840 27.173 1.00 97.69 99 VAL A N 1
ATOM 755 C CA . VAL A 1 99 ? -6.727 2.883 26.061 1.00 97.69 99 VAL A CA 1
ATOM 756 C C . VAL A 1 99 ? -6.916 3.602 24.724 1.00 97.69 99 VAL A C 1
ATOM 758 O O . VAL A 1 99 ? -6.152 3.363 23.788 1.00 97.69 99 VAL A O 1
ATOM 761 N N . PHE A 1 100 ? -7.852 4.552 24.639 1.00 97.62 100 PHE A N 1
ATOM 762 C CA . PHE A 1 100 ? -8.044 5.359 23.430 1.00 97.62 100 PHE A CA 1
ATOM 763 C C . PHE A 1 100 ? -6.798 6.161 23.051 1.00 97.62 100 PHE A C 1
ATOM 765 O O . PHE A 1 100 ? -6.495 6.290 21.865 1.00 97.62 100 PHE A O 1
ATOM 772 N N . TYR A 1 101 ? -6.055 6.688 24.026 1.00 97.44 101 TYR A N 1
ATOM 773 C CA . TYR A 1 101 ? -4.820 7.412 23.745 1.00 97.44 101 TYR A CA 1
ATOM 774 C C . TYR A 1 101 ? -3.735 6.487 23.170 1.00 97.44 101 TYR A C 1
ATOM 776 O O . TYR A 1 101 ? -3.085 6.824 22.173 1.00 97.44 101 TYR A O 1
ATOM 784 N N . LEU A 1 102 ? -3.564 5.297 23.752 1.00 97.44 102 LEU A N 1
ATOM 785 C CA . LEU A 1 102 ? -2.598 4.302 23.286 1.00 97.44 102 LEU A CA 1
ATOM 786 C C . LEU A 1 102 ? -2.939 3.809 21.877 1.00 97.44 102 LEU A C 1
ATOM 788 O O . LEU A 1 102 ? -2.103 3.911 20.972 1.00 97.44 102 LEU A O 1
ATOM 792 N N . VAL A 1 103 ? -4.176 3.350 21.673 1.00 97.25 103 VAL A N 1
ATOM 793 C CA . VAL A 1 103 ? -4.663 2.863 20.377 1.00 97.25 103 VAL A CA 1
ATOM 794 C C . VAL A 1 103 ? -4.648 3.995 19.351 1.00 97.25 103 VAL A C 1
ATOM 796 O O . VAL A 1 103 ? -4.110 3.828 18.266 1.00 97.25 103 VAL A O 1
ATOM 799 N N . GLY A 1 104 ? -5.140 5.189 19.684 1.00 96.38 104 GLY A N 1
ATOM 800 C CA . GLY A 1 104 ? -5.227 6.321 18.760 1.00 96.38 104 GLY A CA 1
ATOM 801 C C . GLY A 1 104 ? -3.871 6.889 18.326 1.00 96.38 104 GLY A C 1
ATOM 802 O O . GLY A 1 104 ? -3.690 7.201 17.145 1.00 96.38 104 GLY A O 1
ATOM 803 N N . PHE A 1 105 ? -2.895 6.996 19.238 1.00 96.38 105 PHE A N 1
ATOM 804 C CA . PHE A 1 105 ? -1.705 7.835 19.016 1.00 96.38 105 PHE A CA 1
ATOM 805 C C . PHE A 1 105 ? -0.354 7.123 19.169 1.00 96.38 105 PHE A C 1
ATOM 807 O O . PHE A 1 105 ? 0.648 7.614 18.627 1.00 96.38 105 PHE A O 1
ATOM 814 N N . LYS A 1 106 ? -0.291 5.967 19.844 1.00 96.62 106 LYS A N 1
ATOM 815 C CA . LYS A 1 106 ? 0.973 5.251 20.121 1.00 96.62 106 LYS A CA 1
ATOM 816 C C . LYS A 1 106 ? 1.255 4.078 19.180 1.00 96.62 106 LYS A C 1
ATOM 818 O O . LYS A 1 106 ? 2.344 3.503 19.222 1.00 96.62 106 LYS A O 1
ATOM 823 N N . VAL A 1 107 ? 0.352 3.773 18.251 1.00 95.75 107 VAL A N 1
ATOM 824 C CA . VAL A 1 107 ? 0.572 2.753 17.216 1.00 95.75 107 VAL A CA 1
ATOM 825 C C . VAL A 1 107 ? 1.486 3.303 16.106 1.00 95.75 107 VAL A C 1
ATOM 827 O O . VAL A 1 107 ? 1.180 4.289 15.416 1.00 95.75 107 VAL A O 1
ATOM 830 N N . ARG A 1 108 ? 2.671 2.693 15.953 1.00 91.62 108 ARG A N 1
ATOM 831 C CA . ARG A 1 108 ? 3.751 3.190 15.074 1.00 91.62 108 ARG A CA 1
ATOM 832 C C . ARG A 1 108 ? 4.081 2.264 13.909 1.00 91.62 108 ARG A C 1
ATOM 834 O O . ARG A 1 108 ? 4.417 2.780 12.842 1.00 91.62 108 ARG A O 1
ATOM 841 N N . THR A 1 109 ? 3.980 0.956 14.110 1.00 89.69 109 THR A N 1
ATOM 842 C CA . THR A 1 109 ? 4.361 -0.083 13.146 1.00 89.69 109 THR A CA 1
ATOM 843 C C . THR A 1 109 ? 3.164 -1.001 12.852 1.00 89.69 109 THR A C 1
ATOM 845 O O . THR A 1 109 ? 2.222 -1.029 13.648 1.00 89.69 109 THR A O 1
ATOM 848 N N . PRO A 1 110 ? 3.178 -1.760 11.741 1.00 89.00 110 PRO A N 1
ATOM 849 C CA . PRO A 1 110 ? 2.167 -2.791 11.484 1.00 89.00 110 PRO A CA 1
ATOM 850 C C . PRO A 1 110 ? 2.091 -3.825 12.620 1.00 89.00 110 PRO A C 1
ATOM 852 O O . PRO A 1 110 ? 1.000 -4.125 13.091 1.00 89.00 110 PRO A O 1
ATOM 855 N N . ALA A 1 111 ? 3.236 -4.267 13.153 1.00 87.31 111 ALA A N 1
ATOM 856 C CA . ALA A 1 111 ? 3.288 -5.202 14.281 1.00 87.31 111 ALA A CA 1
ATOM 857 C C . ALA A 1 111 ? 2.606 -4.651 15.548 1.00 87.31 111 ALA A C 1
ATOM 859 O O . ALA A 1 111 ? 1.947 -5.386 16.281 1.00 87.31 111 ALA A O 1
ATOM 860 N N . HIS A 1 112 ? 2.717 -3.340 15.797 1.00 93.75 112 HIS A N 1
ATOM 861 C CA . HIS A 1 112 ? 2.009 -2.691 16.902 1.00 93.75 112 HIS A CA 1
ATOM 862 C C . HIS A 1 112 ? 0.491 -2.781 16.724 1.00 93.75 112 HIS A C 1
ATOM 864 O O . HIS A 1 112 ? -0.209 -3.064 17.690 1.00 93.75 112 HIS A O 1
ATOM 870 N N . ALA A 1 113 ? -0.005 -2.515 15.512 1.00 94.25 113 ALA A N 1
ATOM 871 C CA . ALA A 1 113 ? -1.433 -2.508 15.209 1.00 94.25 113 ALA A CA 1
ATOM 872 C C . ALA A 1 113 ? -2.034 -3.916 15.234 1.00 94.25 113 ALA A C 1
ATOM 874 O O . ALA A 1 113 ? -3.160 -4.095 15.669 1.00 94.25 113 ALA A O 1
ATOM 875 N N . GLN A 1 114 ? -1.293 -4.918 14.786 1.00 89.56 114 GLN A N 1
ATOM 876 C CA . GLN A 1 114 ? -1.824 -6.269 14.714 1.00 89.56 114 GLN A CA 1
ATOM 877 C C . GLN A 1 114 ? -1.854 -7.001 16.049 1.00 89.56 114 GLN A C 1
ATOM 879 O O . GLN A 1 114 ? -2.776 -7.767 16.287 1.00 89.56 114 GLN A O 1
ATOM 884 N N . HIS A 1 115 ? -0.841 -6.793 16.890 1.00 88.69 115 HIS A N 1
ATOM 885 C CA . HIS A 1 115 ? -0.689 -7.558 18.125 1.00 88.69 115 HIS A CA 1
ATOM 886 C C . HIS A 1 115 ? -1.039 -6.692 19.325 1.00 88.69 115 HIS A C 1
ATOM 888 O O . HIS A 1 115 ? -2.166 -6.701 19.791 1.00 88.69 115 HIS A O 1
ATOM 894 N N . LYS A 1 116 ? -0.101 -5.844 19.753 1.00 94.06 116 LYS A N 1
ATOM 895 C CA . LYS A 1 116 ? -0.195 -5.076 21.002 1.00 94.06 116 LYS A CA 1
ATOM 896 C C . LYS A 1 116 ? -1.462 -4.221 21.078 1.00 94.06 116 LYS A C 1
ATOM 898 O O . LYS A 1 116 ? -2.052 -4.096 22.142 1.00 94.06 116 LYS A O 1
ATOM 903 N N . MET A 1 117 ? -1.879 -3.631 19.957 1.00 96.06 117 MET A N 1
ATOM 904 C CA . MET A 1 117 ? -3.132 -2.883 19.869 1.00 96.06 117 MET A CA 1
ATOM 905 C C . MET A 1 117 ? -4.352 -3.797 19.986 1.00 96.06 117 MET A C 1
ATOM 907 O O . MET A 1 117 ? -5.244 -3.463 20.755 1.00 96.06 117 MET A O 1
ATOM 911 N N . MET A 1 118 ? -4.396 -4.911 19.248 1.00 95.00 118 MET A N 1
ATOM 912 C CA . MET A 1 118 ? -5.523 -5.846 19.307 1.00 95.00 118 MET A CA 1
ATOM 913 C C . MET A 1 118 ? -5.632 -6.501 20.682 1.00 95.00 118 MET A C 1
ATOM 915 O O . MET A 1 118 ? -6.720 -6.514 21.226 1.00 95.00 118 MET A O 1
ATOM 919 N N . ASP A 1 119 ? -4.521 -6.894 21.309 1.00 92.88 119 ASP A N 1
ATOM 920 C CA . ASP A 1 119 ? -4.511 -7.439 22.672 1.00 92.88 119 ASP A CA 1
ATOM 921 C C . ASP A 1 119 ? -5.102 -6.439 23.687 1.00 92.88 119 ASP A C 1
ATOM 923 O O . ASP A 1 119 ? -5.888 -6.810 24.555 1.00 92.88 119 ASP A O 1
ATOM 927 N N . ILE A 1 120 ? -4.753 -5.149 23.566 1.00 95.44 120 ILE A N 1
ATOM 928 C CA . ILE A 1 120 ? -5.323 -4.079 24.403 1.00 95.44 120 ILE A CA 1
ATOM 929 C C . ILE A 1 120 ? -6.817 -3.892 24.113 1.00 95.44 120 ILE A C 1
ATOM 931 O O . ILE A 1 120 ? -7.599 -3.690 25.040 1.00 95.44 120 ILE A O 1
ATOM 935 N N . VAL A 1 121 ? -7.212 -3.910 22.837 1.00 96.06 121 VAL A N 1
ATOM 936 C CA . VAL A 1 121 ? -8.611 -3.739 22.427 1.00 96.06 121 VAL A CA 1
ATOM 937 C C . VAL A 1 121 ? -9.448 -4.909 22.928 1.00 96.06 121 VAL A C 1
ATOM 939 O O . VAL A 1 121 ? -10.451 -4.662 23.584 1.00 96.06 121 VAL A O 1
ATOM 942 N N . ASP A 1 122 ? -9.018 -6.145 22.698 1.00 93.62 122 ASP A N 1
ATOM 943 C CA . ASP A 1 122 ? -9.715 -7.369 23.090 1.00 93.62 122 ASP A CA 1
ATOM 944 C C . ASP A 1 122 ? -9.852 -7.471 24.614 1.00 93.62 122 ASP A C 1
ATOM 946 O O . ASP A 1 122 ? -10.933 -7.786 25.107 1.00 93.62 122 ASP A O 1
ATOM 950 N N . ALA A 1 123 ? -8.803 -7.126 25.372 1.00 93.06 123 ALA A N 1
ATOM 951 C CA . ALA A 1 123 ? -8.858 -7.100 26.835 1.00 93.06 123 ALA A CA 1
ATOM 952 C C . ALA A 1 123 ? -9.797 -6.005 27.374 1.00 93.06 123 ALA A C 1
ATOM 954 O O . ALA A 1 123 ? -10.477 -6.204 28.377 1.00 93.06 123 ALA A O 1
ATOM 955 N N . HIS A 1 124 ? -9.849 -4.837 26.724 1.00 95.19 124 HIS A N 1
ATOM 956 C CA . HIS A 1 124 ? -10.638 -3.698 27.207 1.00 95.19 124 HIS A CA 1
ATOM 957 C C . HIS A 1 124 ? -12.098 -3.714 26.738 1.00 95.19 124 HIS A C 1
ATOM 959 O O . HIS A 1 124 ? -12.969 -3.163 27.412 1.00 95.19 124 HIS A O 1
ATOM 965 N N . LEU A 1 125 ? -12.394 -4.318 25.584 1.00 95.38 125 LEU A N 1
ATOM 966 C CA . LEU A 1 125 ? -13.703 -4.244 24.927 1.00 95.38 125 LEU A CA 1
ATOM 967 C C . LEU A 1 125 ? -14.873 -4.736 25.807 1.00 95.38 125 LEU A C 1
ATOM 969 O O . LEU A 1 125 ? -15.884 -4.027 25.850 1.00 95.38 125 LEU A O 1
ATOM 973 N N . PRO A 1 126 ? -14.767 -5.859 26.552 1.00 95.25 126 PRO A N 1
ATOM 974 C CA . PRO A 1 126 ? -15.847 -6.333 27.423 1.00 95.25 126 PRO A CA 1
ATOM 975 C C . PRO A 1 126 ? -16.151 -5.388 28.591 1.00 95.25 126 PRO A C 1
ATOM 977 O O . PRO A 1 126 ? -17.290 -5.315 29.048 1.00 95.25 126 PRO A O 1
ATOM 980 N N . HIS A 1 127 ? -15.145 -4.646 29.062 1.00 94.50 127 HIS A N 1
ATOM 981 C CA . HIS A 1 127 ? -15.247 -3.753 30.220 1.00 94.50 127 HIS A CA 1
ATOM 982 C C . HIS A 1 127 ? -15.539 -2.299 29.837 1.00 94.50 127 HIS A C 1
ATOM 984 O O . HIS A 1 127 ? -15.983 -1.503 30.668 1.00 94.50 127 HIS A O 1
ATOM 990 N N . ALA A 1 128 ? -15.293 -1.926 28.581 1.00 95.56 128 ALA A N 1
ATOM 991 C CA . ALA A 1 128 ? -15.615 -0.605 28.074 1.00 95.56 128 ALA A CA 1
ATOM 992 C C . ALA A 1 128 ? -17.131 -0.359 28.124 1.00 95.56 128 ALA A C 1
ATOM 994 O O . ALA A 1 128 ? -17.934 -1.220 27.764 1.00 95.56 128 ALA A O 1
ATOM 995 N N . SER A 1 129 ? -17.529 0.861 28.501 1.00 96.12 129 SER A N 1
ATOM 996 C CA . SER A 1 129 ? -18.928 1.292 28.392 1.00 96.12 129 SER A CA 1
ATOM 997 C C . SER A 1 129 ? -19.449 1.057 26.970 1.00 96.12 129 SER A C 1
ATOM 999 O O . SER A 1 129 ? -18.738 1.335 26.002 1.00 96.12 129 SER A O 1
ATOM 1001 N N . ARG A 1 130 ? -20.707 0.611 26.830 1.00 96.06 130 ARG A N 1
ATOM 1002 C CA . ARG A 1 130 ? -21.353 0.330 25.529 1.00 96.06 130 ARG A CA 1
ATOM 1003 C C . ARG A 1 130 ? -21.231 1.497 24.540 1.00 96.06 130 ARG A C 1
ATOM 1005 O O . ARG A 1 130 ? -21.088 1.292 23.342 1.00 96.06 130 ARG A O 1
ATOM 1012 N N . VAL A 1 131 ? -21.211 2.730 25.050 1.00 96.69 131 VAL A N 1
ATOM 1013 C CA . VAL A 1 131 ? -21.053 3.963 24.257 1.00 96.69 131 VAL A CA 1
ATOM 1014 C C . VAL A 1 131 ? -19.653 4.081 23.626 1.00 96.69 131 VAL A C 1
ATOM 1016 O O . VAL A 1 131 ? -19.485 4.699 22.578 1.00 96.69 131 VAL A O 1
ATOM 1019 N N . LEU A 1 132 ? -18.638 3.488 24.257 1.00 97.19 132 LEU A N 1
ATOM 1020 C CA . LEU A 1 132 ? -17.227 3.572 23.872 1.00 97.19 132 LEU A CA 1
ATOM 1021 C C . LEU A 1 132 ? -16.727 2.356 23.083 1.00 97.19 132 LEU A C 1
ATOM 1023 O O . LEU A 1 132 ? -15.703 2.463 22.411 1.00 97.19 132 LEU A O 1
ATOM 1027 N N . GLN A 1 133 ? -17.445 1.233 23.108 1.00 97.44 133 GLN A N 1
ATOM 1028 C CA . GLN A 1 133 ? -17.043 0.014 22.399 1.00 97.44 133 GLN A CA 1
ATOM 1029 C C . GLN A 1 133 ? -16.899 0.248 20.886 1.00 97.44 133 GLN A C 1
ATOM 1031 O O . GLN A 1 133 ? -15.832 0.015 20.321 1.00 97.44 133 GLN A O 1
ATOM 1036 N N . ALA A 1 134 ? -17.927 0.792 20.224 1.00 97.69 134 ALA A N 1
ATOM 1037 C CA . ALA A 1 134 ? -17.877 1.042 18.781 1.00 97.69 134 ALA A CA 1
ATOM 1038 C C . ALA A 1 134 ? -16.782 2.056 18.370 1.00 97.69 134 ALA A C 1
ATOM 1040 O O . ALA A 1 134 ? -16.010 1.745 17.460 1.00 97.69 134 ALA A O 1
ATOM 1041 N N . PRO A 1 135 ? -16.623 3.223 19.034 1.00 98.12 135 PRO A N 1
ATOM 1042 C CA . PRO A 1 135 ? -15.499 4.122 18.769 1.00 98.12 135 PRO A CA 1
ATOM 1043 C C . PRO A 1 135 ? -14.119 3.472 18.920 1.00 98.12 135 PRO A C 1
ATOM 1045 O O . PRO A 1 135 ? -13.225 3.774 18.133 1.00 98.12 135 PRO A O 1
ATOM 1048 N N . LEU A 1 136 ? -13.923 2.575 19.894 1.00 98.00 136 LEU A N 1
ATOM 1049 C CA . LEU A 1 136 ? -12.642 1.884 20.074 1.00 98.00 136 LEU A CA 1
ATOM 1050 C C . LEU A 1 136 ? -12.294 1.033 18.845 1.00 98.00 136 LEU A C 1
ATOM 1052 O O . LEU A 1 136 ? -11.179 1.118 18.325 1.00 98.00 136 LEU A O 1
ATOM 1056 N N . ILE A 1 137 ? -13.279 0.299 18.324 1.00 98.19 137 ILE A N 1
ATOM 1057 C CA . ILE A 1 137 ? -13.138 -0.495 17.098 1.00 98.19 137 ILE A CA 1
ATOM 1058 C C . ILE A 1 137 ? -12.896 0.396 15.868 1.00 98.19 137 ILE A C 1
ATOM 1060 O O . ILE A 1 137 ? -12.109 0.030 14.996 1.00 98.19 137 ILE A O 1
ATOM 1064 N N . VAL A 1 138 ? -13.470 1.605 15.813 1.00 98.00 138 VAL A N 1
ATOM 1065 C CA . VAL A 1 138 ? -13.165 2.595 14.758 1.00 98.00 138 VAL A CA 1
ATOM 1066 C C . VAL A 1 138 ? -11.686 2.998 14.771 1.00 98.00 138 VAL A C 1
ATOM 1068 O O . VAL A 1 138 ? -11.062 3.045 13.710 1.00 98.00 138 VAL A O 1
ATOM 1071 N N . PHE A 1 139 ? -11.090 3.254 15.942 1.00 97.75 139 PHE A N 1
ATOM 1072 C CA . PHE A 1 139 ? -9.654 3.561 16.024 1.00 97.75 139 PHE A CA 1
ATOM 1073 C C . PHE A 1 139 ? -8.780 2.358 15.656 1.00 97.75 139 PHE A C 1
ATOM 1075 O O . PHE A 1 139 ? -7.767 2.535 14.974 1.00 97.75 139 PHE A O 1
ATOM 1082 N N . ALA A 1 140 ? -9.177 1.146 16.052 1.00 97.81 140 ALA A N 1
ATOM 1083 C CA . ALA A 1 140 ? -8.490 -0.074 15.640 1.00 97.81 140 ALA A CA 1
ATOM 1084 C C . ALA A 1 140 ? -8.519 -0.243 14.109 1.00 97.81 140 ALA A C 1
ATOM 1086 O O . ALA A 1 140 ? -7.470 -0.430 13.488 1.00 97.81 140 ALA A O 1
ATOM 1087 N N . ALA A 1 141 ? -9.687 -0.066 13.480 1.00 97.50 141 ALA A N 1
ATOM 1088 C CA . ALA A 1 141 ? -9.847 -0.119 12.028 1.00 97.50 141 ALA A CA 1
ATOM 1089 C C . ALA A 1 141 ? -9.065 0.980 11.301 1.00 97.50 141 ALA A C 1
ATOM 1091 O O . ALA A 1 141 ? -8.480 0.717 10.253 1.00 97.50 141 ALA A O 1
ATOM 1092 N N . LEU A 1 142 ? -8.979 2.188 11.869 1.00 96.69 142 LEU A N 1
ATOM 1093 C CA . LEU A 1 142 ? -8.175 3.278 11.312 1.00 96.69 142 LEU A CA 1
ATOM 1094 C C . LEU A 1 142 ? -6.692 2.892 11.213 1.00 96.69 142 LEU A C 1
ATOM 1096 O O . LEU A 1 142 ? -6.044 3.179 10.204 1.00 96.69 142 LEU A O 1
ATOM 1100 N N . HIS A 1 143 ? -6.136 2.242 12.240 1.00 96.06 143 HIS A N 1
ATOM 1101 C CA . HIS A 1 143 ? -4.740 1.794 12.197 1.00 96.06 143 HIS A CA 1
ATOM 1102 C C . HIS A 1 143 ? -4.554 0.538 11.359 1.00 96.06 143 HIS A C 1
ATOM 1104 O O . HIS A 1 143 ? -3.586 0.483 10.601 1.00 96.06 143 HIS A O 1
ATOM 1110 N N . ALA A 1 144 ? -5.482 -0.419 11.421 1.00 95.19 144 ALA A N 1
ATOM 1111 C CA . ALA A 1 144 ? -5.474 -1.572 10.527 1.00 95.19 144 ALA A CA 1
ATOM 1112 C C . ALA A 1 144 ? -5.436 -1.113 9.061 1.00 95.19 144 ALA A C 1
ATOM 1114 O O . ALA A 1 144 ? -4.568 -1.541 8.303 1.00 95.19 144 ALA A O 1
ATOM 1115 N N . ALA A 1 145 ? -6.275 -0.142 8.693 1.00 93.81 145 ALA A N 1
ATOM 1116 C CA . ALA A 1 145 ? -6.299 0.428 7.354 1.00 93.81 145 ALA A CA 1
ATOM 1117 C C . ALA A 1 145 ? -5.047 1.215 7.000 1.00 93.81 145 ALA A C 1
ATOM 1119 O O . ALA A 1 145 ? -4.458 1.010 5.937 1.00 93.81 145 ALA A O 1
ATOM 1120 N N . ARG A 1 146 ? -4.553 2.040 7.919 1.00 91.06 146 ARG A N 1
ATOM 1121 C CA . ARG A 1 146 ? -3.296 2.765 7.730 1.00 91.06 146 ARG A CA 1
ATOM 1122 C C . ARG A 1 146 ? -2.108 1.843 7.434 1.00 91.06 146 ARG A C 1
ATOM 1124 O O . ARG A 1 146 ? -1.242 2.229 6.649 1.00 91.06 146 ARG A O 1
ATOM 1131 N N . PHE A 1 147 ? -2.029 0.687 8.090 1.00 90.19 147 PHE A N 1
ATOM 1132 C CA . PHE A 1 147 ? -0.945 -0.282 7.908 1.00 90.19 147 PHE A CA 1
ATOM 1133 C C . PHE A 1 147 ? -1.274 -1.385 6.896 1.00 90.19 147 PHE A C 1
ATOM 1135 O O . PHE A 1 147 ? -0.473 -2.301 6.740 1.00 90.19 147 PHE A O 1
ATOM 1142 N N . ASN A 1 148 ? -2.406 -1.277 6.190 1.00 88.81 148 ASN A N 1
ATOM 1143 C CA . ASN A 1 148 ? -2.868 -2.262 5.213 1.00 88.81 148 ASN A CA 1
ATOM 1144 C C . ASN A 1 148 ? -2.993 -3.687 5.795 1.00 88.81 148 ASN A C 1
ATOM 1146 O O . ASN A 1 148 ? -2.712 -4.679 5.127 1.00 88.81 148 ASN A O 1
ATOM 1150 N N . LEU A 1 149 ? -3.419 -3.795 7.055 1.00 90.81 149 LEU A N 1
ATOM 1151 C CA . LEU A 1 149 ? -3.668 -5.060 7.747 1.00 90.81 149 LEU A CA 1
ATOM 1152 C C . LEU A 1 149 ? -5.054 -5.597 7.381 1.00 90.81 149 LEU A C 1
ATOM 1154 O O . LEU A 1 149 ? -5.948 -5.702 8.218 1.00 90.81 149 LEU A O 1
ATOM 1158 N N . VAL A 1 150 ? -5.224 -5.929 6.101 1.00 88.44 150 VAL A N 1
ATOM 1159 C CA . VAL A 1 150 ? -6.497 -6.385 5.520 1.00 88.44 150 VAL A CA 1
ATOM 1160 C C . VAL A 1 150 ? -7.036 -7.635 6.228 1.00 88.44 150 VAL A C 1
ATOM 1162 O O . VAL A 1 150 ? -8.247 -7.820 6.311 1.00 88.44 150 VAL A O 1
ATOM 1165 N N . VAL A 1 151 ? -6.149 -8.459 6.798 1.00 85.81 151 VAL A N 1
ATOM 1166 C CA . VAL A 1 151 ? -6.514 -9.679 7.536 1.00 85.81 151 VAL A CA 1
ATOM 1167 C C . VAL A 1 151 ? -7.369 -9.383 8.776 1.00 85.81 151 VAL A C 1
ATOM 1169 O O . VAL A 1 151 ? -8.205 -10.200 9.144 1.00 85.81 151 VAL A O 1
ATOM 1172 N N . LEU A 1 152 ? -7.240 -8.195 9.379 1.00 91.81 152 LEU A N 1
ATOM 1173 C CA . LEU A 1 152 ? -8.034 -7.809 10.551 1.00 91.81 152 LEU A CA 1
ATOM 1174 C C . LEU A 1 152 ? -9.449 -7.339 10.196 1.00 91.81 152 LEU A C 1
ATOM 1176 O O . LEU A 1 152 ? -10.290 -7.222 11.082 1.00 91.81 152 LEU A O 1
ATOM 1180 N N . TYR A 1 153 ? -9.737 -7.038 8.926 1.00 93.69 153 TYR A N 1
ATOM 1181 C CA . TYR A 1 153 ? -11.010 -6.414 8.561 1.00 93.69 153 TYR A CA 1
ATOM 1182 C C . TYR A 1 153 ? -12.223 -7.293 8.839 1.00 93.69 153 TYR A C 1
ATOM 1184 O O . TYR A 1 153 ? -13.166 -6.758 9.412 1.00 93.69 153 TYR A O 1
ATOM 1192 N N . PRO A 1 154 ? -12.239 -8.597 8.495 1.00 93.12 154 PRO A N 1
ATOM 1193 C CA . PRO A 1 154 ? -13.377 -9.448 8.822 1.00 93.12 154 PRO A CA 1
ATOM 1194 C C . PRO A 1 154 ? -13.658 -9.457 10.327 1.00 93.12 154 PRO A C 1
ATOM 1196 O O . PRO A 1 154 ? -14.782 -9.196 10.730 1.00 93.12 154 PRO A O 1
ATOM 1199 N N . LEU A 1 155 ? -12.626 -9.632 11.159 1.00 93.75 155 LEU A N 1
ATOM 1200 C CA . LEU A 1 155 ? -12.768 -9.611 12.617 1.00 93.75 155 LEU A CA 1
ATOM 1201 C C . LEU A 1 155 ? -13.332 -8.273 13.117 1.00 93.75 155 LEU A C 1
ATOM 1203 O O . LEU A 1 155 ? -14.319 -8.246 13.846 1.00 93.75 155 LEU A O 1
ATOM 1207 N N . LEU A 1 156 ? -12.733 -7.153 12.701 1.00 97.06 156 LEU A N 1
ATOM 1208 C CA . LEU A 1 156 ? -13.142 -5.820 13.149 1.00 97.06 156 LEU A CA 1
ATOM 1209 C C . LEU A 1 156 ? -14.546 -5.444 12.664 1.00 97.06 156 LEU A C 1
ATOM 1211 O O . LEU A 1 156 ? -15.289 -4.806 13.404 1.00 97.06 156 LEU A O 1
ATOM 1215 N N . VAL A 1 157 ? -14.918 -5.825 11.440 1.00 97.62 157 VAL A N 1
ATOM 1216 C CA . VAL A 1 157 ? -16.265 -5.609 10.890 1.00 97.62 157 VAL A CA 1
ATOM 1217 C C . VAL A 1 157 ? -17.292 -6.423 11.670 1.00 97.62 157 VAL A C 1
ATOM 1219 O O . VAL A 1 157 ? -18.361 -5.903 11.982 1.00 97.62 157 VAL A O 1
ATOM 1222 N N . ASP A 1 158 ? -16.970 -7.666 12.016 1.00 96.81 158 ASP A N 1
ATOM 1223 C CA . ASP A 1 158 ? -17.901 -8.584 12.673 1.00 96.81 158 ASP A CA 1
ATOM 1224 C C . ASP A 1 158 ? -18.144 -8.153 14.113 1.00 96.81 158 ASP A C 1
ATOM 1226 O O . ASP A 1 158 ? -19.298 -8.018 14.524 1.00 96.81 158 ASP A O 1
ATOM 1230 N N . LEU A 1 159 ? -17.068 -7.799 14.822 1.00 96.88 159 LEU A N 1
ATOM 1231 C CA . LEU A 1 159 ? -17.146 -7.147 16.125 1.00 96.88 159 LEU A CA 1
ATOM 1232 C C . LEU A 1 159 ? -17.952 -5.845 16.036 1.00 96.88 159 LEU A C 1
ATOM 1234 O O . LEU A 1 159 ? -18.904 -5.658 16.787 1.00 96.88 159 LEU A O 1
ATOM 1238 N N . PHE A 1 160 ? -17.640 -4.953 15.091 1.00 98.06 160 PHE A N 1
ATOM 1239 C CA . PHE A 1 160 ? -18.324 -3.662 14.969 1.00 98.06 160 PHE A CA 1
ATOM 1240 C C . PHE A 1 160 ? -19.834 -3.795 14.711 1.00 98.06 160 PHE A C 1
ATOM 1242 O O . PHE A 1 160 ? -20.627 -3.052 15.295 1.00 98.06 160 PHE A O 1
ATOM 1249 N N . ILE A 1 161 ? -20.238 -4.728 13.842 1.00 98.06 161 ILE A N 1
ATOM 1250 C CA . ILE A 1 161 ? -21.649 -4.976 13.521 1.00 98.06 161 ILE A CA 1
ATOM 1251 C C . ILE A 1 161 ? -22.375 -5.606 14.718 1.00 98.06 161 ILE A C 1
ATOM 1253 O O . ILE A 1 161 ? -23.526 -5.243 14.971 1.00 98.06 161 ILE A O 1
ATOM 1257 N N . ALA A 1 162 ? -21.728 -6.511 15.459 1.00 97.50 162 ALA A N 1
ATOM 1258 C CA . ALA A 1 162 ? -22.322 -7.183 16.616 1.00 97.50 162 ALA A CA 1
ATOM 1259 C C . ALA A 1 162 ? -22.526 -6.252 17.826 1.00 97.50 162 ALA A C 1
ATOM 1261 O O . ALA A 1 162 ? -23.444 -6.463 18.618 1.00 97.50 162 ALA A O 1
ATOM 1262 N N . LEU A 1 163 ? -21.698 -5.215 17.974 1.00 97.06 163 LEU A N 1
ATOM 1263 C CA . LEU A 1 163 ? -21.763 -4.311 19.122 1.00 97.06 163 LEU A CA 1
ATOM 1264 C C . LEU A 1 163 ? -23.002 -3.388 19.097 1.00 97.06 163 LEU A C 1
ATOM 1266 O O . LEU A 1 163 ? -23.348 -2.833 18.045 1.00 97.06 163 LEU A O 1
ATOM 1270 N N . PRO A 1 164 ? -23.649 -3.150 20.258 1.00 94.94 164 PRO A N 1
ATOM 1271 C CA . PRO A 1 164 ? -24.713 -2.160 20.383 1.00 94.94 164 PRO A CA 1
ATOM 1272 C C . PRO A 1 164 ? -24.133 -0.745 20.261 1.00 94.94 164 PRO A C 1
ATOM 1274 O O . PRO A 1 164 ? -23.063 -0.454 20.792 1.00 94.94 164 PRO A O 1
ATOM 1277 N N . GLN A 1 165 ? -24.833 0.157 19.571 1.00 94.62 165 GLN A N 1
ATOM 1278 C CA . GLN A 1 165 ? -24.328 1.507 19.296 1.00 94.62 165 GLN A CA 1
ATOM 1279 C C . GLN A 1 165 ? -25.364 2.556 19.704 1.00 94.62 165 GLN A C 1
ATOM 1281 O O . GLN A 1 165 ? -26.522 2.456 19.310 1.00 94.62 165 GLN A O 1
ATOM 1286 N N . THR A 1 166 ? -24.950 3.573 20.463 1.00 94.38 166 THR A N 1
ATOM 1287 C CA . THR A 1 166 ? -25.827 4.687 20.872 1.00 94.38 166 THR A CA 1
ATOM 1288 C C . THR A 1 166 ? -26.059 5.704 19.758 1.00 94.38 166 THR A C 1
ATOM 1290 O O . THR A 1 166 ? -27.163 6.214 19.609 1.00 94.38 166 THR A O 1
ATOM 1293 N N . HIS A 1 167 ? -25.032 5.978 18.949 1.00 96.00 167 HIS A N 1
ATOM 1294 C CA . HIS A 1 167 ? -25.087 6.910 17.818 1.00 96.00 167 HIS A CA 1
ATOM 1295 C C . HIS A 1 167 ? -24.726 6.199 16.506 1.00 96.00 167 HIS A C 1
ATOM 1297 O O . HIS A 1 167 ? -23.714 6.544 15.887 1.00 96.00 167 HIS A O 1
ATOM 1303 N N . PRO A 1 168 ? -25.533 5.209 16.072 1.00 96.88 168 PRO A N 1
ATOM 1304 C CA . PRO A 1 168 ? -25.171 4.291 14.996 1.00 96.88 168 PRO A CA 1
ATOM 1305 C C . PRO A 1 168 ? -24.818 5.021 13.696 1.00 96.88 168 PRO A C 1
ATOM 1307 O O . PRO A 1 168 ? -23.818 4.704 13.063 1.00 96.88 168 PRO A O 1
ATOM 1310 N N . THR A 1 169 ? -25.562 6.059 13.307 1.00 97.19 169 THR A N 1
ATOM 1311 C CA . THR A 1 169 ? -25.269 6.806 12.074 1.00 97.19 169 THR A CA 1
ATOM 1312 C C . THR A 1 169 ? -23.860 7.406 12.085 1.00 97.19 169 THR A C 1
ATOM 1314 O O . THR A 1 169 ? -23.110 7.225 11.128 1.00 97.19 169 THR A O 1
ATOM 1317 N N . ALA A 1 170 ? -23.467 8.082 13.166 1.00 96.81 170 ALA A N 1
ATOM 1318 C CA . ALA A 1 170 ? -22.164 8.739 13.269 1.00 96.81 170 ALA A CA 1
ATOM 1319 C C . ALA A 1 170 ? -21.013 7.718 13.323 1.00 96.81 170 ALA A C 1
ATOM 1321 O O . ALA A 1 170 ? -20.013 7.861 12.617 1.00 96.81 170 ALA A O 1
ATOM 1322 N N . THR A 1 171 ? -21.165 6.653 14.115 1.00 97.44 171 THR A N 1
ATOM 1323 C CA . THR A 1 171 ? -20.137 5.614 14.281 1.00 97.44 171 THR A CA 1
ATOM 1324 C C . THR A 1 171 ? -19.952 4.769 13.025 1.00 97.44 171 THR A C 1
ATOM 1326 O O . THR A 1 171 ? -18.810 4.514 12.652 1.00 97.44 171 THR A O 1
ATOM 1329 N N . PHE A 1 172 ? -21.027 4.380 12.327 1.00 98.25 172 PHE A N 1
ATOM 1330 C CA . PHE A 1 172 ? -20.926 3.649 11.056 1.00 98.25 172 PHE A CA 1
ATOM 1331 C C . PHE A 1 172 ? -20.258 4.491 9.963 1.00 98.25 172 PHE A C 1
ATOM 1333 O O . PHE A 1 172 ? -19.388 3.989 9.250 1.00 98.25 172 PHE A O 1
ATOM 1340 N N . ASN A 1 173 ? -20.614 5.776 9.854 1.00 97.88 173 ASN A N 1
ATOM 1341 C CA . ASN A 1 173 ? -19.970 6.683 8.903 1.00 97.88 173 ASN A CA 1
ATOM 1342 C C . ASN A 1 173 ? -18.470 6.824 9.208 1.00 97.88 173 ASN A C 1
ATOM 1344 O O . ASN A 1 173 ? -17.654 6.654 8.306 1.00 97.88 173 ASN A O 1
ATOM 1348 N N . LEU A 1 174 ? -18.079 7.033 10.470 1.00 97.38 174 LEU A N 1
ATOM 1349 C CA . LEU A 1 174 ? -16.663 7.066 10.852 1.00 97.38 174 LEU A CA 1
ATOM 1350 C C . LEU A 1 174 ? -15.936 5.742 10.603 1.00 97.38 174 LEU A C 1
ATOM 1352 O O . LEU A 1 174 ? -14.789 5.756 10.162 1.00 97.38 174 LEU A O 1
ATOM 1356 N N . PHE A 1 175 ? -16.581 4.603 10.863 1.00 98.00 175 PHE A N 1
ATOM 1357 C CA . PHE A 1 175 ? -15.996 3.289 10.608 1.00 98.00 175 PHE A CA 1
ATOM 1358 C C . PHE A 1 175 ? -15.707 3.090 9.117 1.00 98.00 175 PHE A C 1
ATOM 1360 O O . PHE A 1 175 ? -14.596 2.717 8.740 1.00 98.00 175 PHE A O 1
ATOM 1367 N N . LEU A 1 176 ? -16.663 3.436 8.249 1.00 97.25 176 LEU A N 1
ATOM 1368 C CA . LEU A 1 176 ? -16.459 3.428 6.801 1.00 97.25 176 LEU A CA 1
ATOM 1369 C C . LEU A 1 176 ? -15.330 4.372 6.390 1.00 97.25 176 LEU A C 1
ATOM 1371 O O . LEU A 1 176 ? -14.445 3.972 5.636 1.00 97.25 176 LEU A O 1
ATOM 1375 N N . GLN A 1 177 ? -15.303 5.593 6.927 1.00 95.94 177 GLN A N 1
ATOM 1376 C CA . GLN A 1 177 ? -14.222 6.542 6.665 1.00 95.94 177 GLN A CA 1
ATOM 1377 C C . GLN A 1 177 ? -12.852 6.014 7.125 1.00 95.94 177 GLN A C 1
ATOM 1379 O O . GLN A 1 177 ? -11.847 6.342 6.492 1.00 95.94 177 GLN A O 1
ATOM 1384 N N . ALA A 1 178 ? -12.797 5.201 8.188 1.00 96.00 178 ALA A N 1
ATOM 1385 C CA . ALA A 1 178 ? -11.566 4.585 8.680 1.00 96.00 178 ALA A CA 1
ATOM 1386 C C . ALA A 1 178 ? -11.059 3.521 7.704 1.00 96.00 178 ALA A C 1
ATOM 1388 O O . ALA A 1 178 ? -9.883 3.540 7.337 1.00 96.00 178 ALA A O 1
ATOM 1389 N N . LEU A 1 179 ? -11.950 2.657 7.207 1.00 95.19 179 LEU A N 1
ATOM 1390 C CA . LEU A 1 179 ? -11.628 1.680 6.161 1.00 95.19 179 LEU A CA 1
ATOM 1391 C C . LEU A 1 179 ? -11.163 2.371 4.864 1.00 95.19 179 LEU A C 1
ATOM 1393 O O . LEU A 1 179 ? -10.216 1.910 4.223 1.00 95.19 179 LEU A O 1
ATOM 1397 N N . CYS A 1 180 ? -11.716 3.550 4.551 1.00 92.81 180 CYS A N 1
ATOM 1398 C CA . CYS A 1 180 ? -11.268 4.442 3.468 1.00 92.81 180 CYS A CA 1
ATOM 1399 C C . CYS A 1 180 ? -9.933 5.162 3.732 1.00 92.81 180 CYS A C 1
ATOM 1401 O O . CYS A 1 180 ? -9.646 6.225 3.180 1.00 92.81 180 CYS A O 1
ATOM 1403 N N . THR A 1 181 ? -9.116 4.662 4.651 1.00 91.75 181 THR A N 1
ATOM 1404 C CA . THR A 1 181 ? -7.732 5.121 4.785 1.00 91.75 181 THR A CA 1
ATOM 1405 C C . THR A 1 181 ? -6.729 4.112 4.248 1.00 91.75 181 THR A C 1
ATOM 1407 O O . THR A 1 181 ? -5.527 4.395 4.276 1.00 91.75 181 THR A O 1
ATOM 1410 N N . THR A 1 182 ? -7.219 2.980 3.730 1.00 90.31 182 THR A N 1
ATOM 1411 C CA . THR A 1 182 ? -6.405 1.891 3.195 1.00 90.31 182 THR A CA 1
ATOM 1412 C C . THR A 1 182 ? -5.625 2.370 1.968 1.00 90.31 182 THR A C 1
ATOM 1414 O O . THR A 1 182 ? -6.230 2.787 0.980 1.00 90.31 182 THR A O 1
ATOM 1417 N N . PRO A 1 183 ? -4.281 2.316 1.973 1.00 84.44 183 PRO A N 1
ATOM 1418 C CA . PRO A 1 183 ? -3.490 2.824 0.854 1.00 84.44 183 PRO A CA 1
ATOM 1419 C C . PRO A 1 183 ? -3.611 1.956 -0.408 1.00 84.44 183 PRO A C 1
ATOM 1421 O O . PRO A 1 183 ? -3.415 2.456 -1.523 1.00 84.44 183 PRO A O 1
ATOM 1424 N N . GLU A 1 184 ? -3.910 0.667 -0.240 1.00 81.94 184 GLU A N 1
ATOM 1425 C CA . GLU A 1 184 ? -3.928 -0.325 -1.309 1.00 81.94 184 GLU A CA 1
ATOM 1426 C C . GLU A 1 184 ? -5.339 -0.756 -1.721 1.00 81.94 184 GLU A C 1
ATOM 1428 O O . GLU A 1 184 ? -6.318 -0.652 -0.984 1.00 81.94 184 GLU A O 1
ATOM 1433 N N . ARG A 1 185 ? -5.431 -1.249 -2.960 1.00 79.75 185 ARG A N 1
ATOM 1434 C CA . ARG A 1 185 ? -6.651 -1.809 -3.544 1.00 79.75 185 ARG A CA 1
ATOM 1435 C C . ARG A 1 185 ? -6.766 -3.271 -3.147 1.00 79.75 185 ARG A C 1
ATOM 1437 O O . ARG A 1 185 ? -5.976 -4.080 -3.622 1.00 79.75 185 ARG A O 1
ATOM 1444 N N . GLY A 1 186 ? -7.773 -3.608 -2.351 1.00 81.00 186 GLY A N 1
ATOM 1445 C CA . GLY A 1 186 ? -8.063 -4.985 -1.966 1.00 81.00 186 GLY A CA 1
ATOM 1446 C C . GLY A 1 186 ? -9.527 -5.331 -2.200 1.00 81.00 186 GLY A C 1
ATOM 1447 O O . GLY A 1 186 ? -10.411 -4.560 -1.832 1.00 81.00 186 GLY A O 1
ATOM 1448 N N . ILE A 1 187 ? -9.781 -6.509 -2.775 1.00 85.69 187 ILE A N 1
ATOM 1449 C CA . ILE A 1 187 ? -11.140 -7.061 -2.895 1.00 85.69 187 ILE A CA 1
ATOM 1450 C C . ILE A 1 187 ? -11.734 -7.284 -1.499 1.00 85.69 187 ILE A C 1
ATOM 1452 O O . ILE A 1 187 ? -12.900 -6.984 -1.276 1.00 85.69 187 ILE A O 1
ATOM 1456 N N . GLU A 1 188 ? -10.924 -7.723 -0.535 1.00 85.56 188 GLU A N 1
ATOM 1457 C CA . GLU A 1 188 ? -11.384 -7.937 0.842 1.00 85.56 188 GLU A CA 1
ATOM 1458 C C . GLU A 1 188 ? -11.780 -6.630 1.543 1.00 85.56 188 GLU A C 1
ATOM 1460 O O . GLU A 1 188 ? -12.781 -6.594 2.251 1.00 85.56 188 GLU A O 1
ATOM 1465 N N . CYS A 1 189 ? -11.070 -5.524 1.281 1.00 89.56 189 CYS A N 1
ATOM 1466 C CA . CYS A 1 189 ? -11.477 -4.199 1.760 1.00 89.56 189 CYS A CA 1
ATOM 1467 C C . CYS A 1 189 ? -12.835 -3.792 1.174 1.00 89.56 189 CYS A C 1
ATOM 1469 O O . CYS A 1 189 ? -13.730 -3.372 1.904 1.00 89.56 189 CYS A O 1
ATOM 1471 N N . ALA A 1 190 ? -13.023 -3.990 -0.133 1.00 91.19 190 ALA A N 1
ATOM 1472 C CA . ALA A 1 190 ? -14.303 -3.728 -0.779 1.00 91.19 190 ALA A CA 1
ATOM 1473 C C . ALA A 1 190 ? -15.437 -4.580 -0.188 1.00 91.19 190 ALA A C 1
ATOM 1475 O O . ALA A 1 190 ? -16.505 -4.046 0.097 1.00 91.19 190 ALA A O 1
ATOM 1476 N N . ARG A 1 191 ? -15.201 -5.871 0.074 1.00 91.81 191 ARG A N 1
ATOM 1477 C CA . ARG A 1 191 ? -16.179 -6.755 0.729 1.00 91.81 191 ARG A CA 1
ATOM 1478 C C . ARG A 1 191 ? -16.511 -6.307 2.149 1.00 91.81 191 ARG A C 1
ATOM 1480 O O . ARG A 1 191 ? -17.686 -6.273 2.501 1.00 91.81 191 ARG A O 1
ATOM 1487 N N . ALA A 1 192 ? -15.505 -5.926 2.936 1.00 94.00 192 ALA A N 1
ATOM 1488 C CA . ALA A 1 192 ? -15.693 -5.369 4.274 1.00 94.00 192 ALA A CA 1
ATOM 1489 C C . ALA A 1 192 ? -16.579 -4.112 4.232 1.00 94.00 192 ALA A C 1
ATOM 1491 O O . ALA A 1 192 ? -17.567 -4.025 4.959 1.00 94.00 192 ALA A O 1
ATOM 1492 N N . VAL A 1 193 ? -16.291 -3.183 3.314 1.00 95.50 193 VAL A N 1
ATOM 1493 C CA . VAL A 1 193 ? -17.091 -1.967 3.099 1.00 95.50 193 VAL A CA 1
ATOM 1494 C C . VAL A 1 193 ? -18.524 -2.302 2.674 1.00 95.50 193 VAL A C 1
ATOM 1496 O O . VAL A 1 193 ? -19.463 -1.777 3.267 1.00 95.50 193 VAL A O 1
ATOM 1499 N N . VAL A 1 194 ? -18.723 -3.208 1.709 1.00 95.38 194 VAL A N 1
ATOM 1500 C CA . VAL A 1 194 ? -20.066 -3.645 1.276 1.00 95.38 194 VAL A CA 1
ATOM 1501 C C . VAL A 1 194 ? -20.837 -4.291 2.428 1.00 95.38 194 VAL A C 1
ATOM 1503 O O . VAL A 1 194 ? -22.023 -4.016 2.590 1.00 95.38 194 VAL A O 1
ATOM 1506 N N . ARG A 1 195 ? -20.189 -5.111 3.264 1.00 96.69 195 ARG A N 1
ATOM 1507 C CA . ARG A 1 195 ? -20.827 -5.747 4.426 1.00 96.69 195 ARG A CA 1
ATOM 1508 C C . ARG A 1 195 ? -21.306 -4.710 5.445 1.00 96.69 195 ARG A C 1
ATOM 1510 O O . ARG A 1 195 ? -22.446 -4.790 5.898 1.00 96.69 195 ARG A O 1
ATOM 1517 N N . VAL A 1 196 ? -20.479 -3.708 5.750 1.00 97.50 196 VAL A N 1
ATOM 1518 C CA . VAL A 1 196 ? -20.862 -2.592 6.631 1.00 97.50 196 VAL A CA 1
ATOM 1519 C C . VAL A 1 196 ? -22.005 -1.784 6.018 1.00 97.50 196 VAL A C 1
ATOM 1521 O O . VAL A 1 196 ? -22.980 -1.494 6.706 1.00 97.50 196 VAL A O 1
ATOM 1524 N N . LEU A 1 197 ? -21.936 -1.469 4.722 1.00 97.25 197 LEU A N 1
ATOM 1525 C CA . LEU A 1 197 ? -22.985 -0.725 4.027 1.00 97.25 197 LEU A CA 1
ATOM 1526 C C . LEU A 1 197 ? -24.327 -1.474 4.018 1.00 97.25 197 LEU A C 1
ATOM 1528 O O . LEU A 1 197 ? -25.356 -0.863 4.311 1.00 97.25 197 LEU A O 1
ATOM 1532 N N . ARG A 1 198 ? -24.322 -2.789 3.768 1.00 97.19 198 ARG A N 1
ATOM 1533 C CA . ARG A 1 198 ? -25.521 -3.640 3.864 1.00 97.19 198 ARG A CA 1
ATOM 1534 C C . ARG A 1 198 ? -26.087 -3.651 5.281 1.00 97.19 198 ARG A C 1
ATOM 1536 O O . ARG A 1 198 ? -27.293 -3.532 5.447 1.00 97.19 198 ARG A O 1
ATOM 1543 N N . SER A 1 199 ? -25.226 -3.712 6.299 1.00 97.75 199 SER A N 1
ATOM 1544 C CA . SER A 1 199 ? -25.664 -3.605 7.695 1.00 97.75 199 SER A CA 1
ATOM 1545 C C . SER A 1 199 ? -26.223 -2.221 8.042 1.00 97.75 199 SER A C 1
ATOM 1547 O O . SER A 1 199 ? -27.089 -2.128 8.908 1.00 97.75 199 SER A O 1
ATOM 1549 N N . MET A 1 200 ? -25.738 -1.142 7.421 1.00 97.88 200 MET A N 1
ATOM 1550 C CA . MET A 1 200 ? -26.349 0.183 7.574 1.00 97.88 200 MET A CA 1
ATOM 1551 C C . MET A 1 200 ? -27.725 0.230 6.923 1.00 97.88 200 MET A C 1
ATOM 1553 O O . MET A 1 200 ? -28.653 0.786 7.498 1.00 97.88 200 MET A O 1
ATOM 1557 N N . GLU A 1 201 ? -27.844 -0.344 5.726 1.00 97.25 201 GLU A N 1
ATOM 1558 C CA . GLU A 1 201 ? -29.090 -0.391 4.963 1.00 97.25 201 GLU A CA 1
ATOM 1559 C C . GLU A 1 201 ? -30.170 -1.183 5.705 1.00 97.25 201 GLU A C 1
ATOM 1561 O O . GLU A 1 201 ? -31.270 -0.673 5.891 1.00 97.25 201 GLU A O 1
ATOM 1566 N N . SER A 1 202 ? -29.840 -2.369 6.230 1.00 97.25 202 SER A N 1
ATOM 1567 C CA . SER A 1 202 ? -30.777 -3.181 7.018 1.00 97.25 202 SER A CA 1
ATOM 1568 C C . SER A 1 202 ? -31.245 -2.488 8.301 1.00 97.25 202 SER A C 1
ATOM 1570 O O . SER A 1 202 ? -32.279 -2.843 8.852 1.00 97.25 202 SER A O 1
ATOM 1572 N N . ARG A 1 203 ? -30.471 -1.517 8.801 1.00 97.50 203 ARG A N 1
ATOM 1573 C CA . ARG A 1 203 ? -30.795 -0.703 9.982 1.00 97.50 203 ARG A CA 1
ATOM 1574 C C . ARG A 1 203 ? -31.437 0.644 9.623 1.00 97.50 203 ARG A C 1
ATOM 1576 O O . ARG A 1 203 ? -31.656 1.452 10.518 1.00 97.50 203 ARG A O 1
ATOM 1583 N N . GLY A 1 204 ? -31.685 0.922 8.339 1.00 96.75 204 GLY A N 1
ATOM 1584 C CA . GLY A 1 204 ? -32.243 2.199 7.875 1.00 96.75 204 GLY A CA 1
ATOM 1585 C C . GLY A 1 204 ? -31.345 3.416 8.143 1.00 96.75 204 GLY A C 1
ATOM 1586 O O . GLY A 1 204 ? -31.831 4.542 8.222 1.00 96.75 204 GLY A O 1
ATOM 1587 N N . LEU A 1 205 ? -30.035 3.213 8.318 1.00 97.44 205 LEU A N 1
ATOM 1588 C CA . LEU A 1 205 ? -29.086 4.288 8.614 1.00 97.44 205 LEU A CA 1
ATOM 1589 C C . LEU A 1 205 ? -28.689 5.018 7.328 1.00 97.44 205 LEU A C 1
ATOM 1591 O O . LEU A 1 205 ? -28.309 4.383 6.344 1.00 97.44 205 LEU A O 1
ATOM 1595 N N . ARG A 1 206 ? -28.703 6.353 7.353 1.00 97.12 206 ARG A N 1
ATOM 1596 C CA . ARG A 1 206 ? -28.302 7.189 6.209 1.00 97.12 206 ARG A CA 1
ATOM 1597 C C . ARG A 1 206 ? -26.787 7.363 6.129 1.00 97.12 206 ARG A C 1
ATOM 1599 O O . ARG A 1 206 ? -26.101 7.477 7.152 1.00 97.12 206 ARG A O 1
ATOM 1606 N N . LEU A 1 207 ? -26.263 7.416 4.910 1.00 97.56 207 LEU A N 1
ATOM 1607 C CA . LEU A 1 207 ? -24.858 7.727 4.677 1.00 97.56 207 LEU A CA 1
ATOM 1608 C C . LEU A 1 207 ? -24.667 9.248 4.595 1.00 97.56 207 LEU A C 1
ATOM 1610 O O . LEU A 1 207 ? -25.466 9.953 3.985 1.00 97.56 207 LEU A O 1
ATOM 1614 N N . GLN A 1 208 ? -23.625 9.773 5.239 1.00 96.44 208 GLN A N 1
ATOM 1615 C CA . GLN A 1 208 ? -23.329 11.205 5.181 1.00 96.44 208 GLN A CA 1
ATOM 1616 C C . GLN A 1 208 ? -22.677 11.578 3.836 1.00 96.44 208 GLN A C 1
ATOM 1618 O O . GLN A 1 208 ? -21.887 10.779 3.319 1.00 96.44 208 GLN A O 1
ATOM 1623 N N . PRO A 1 209 ? -22.918 12.795 3.304 1.00 95.75 209 PRO A N 1
ATOM 1624 C CA . PRO A 1 209 ? -22.302 13.266 2.057 1.00 95.75 209 PRO A CA 1
ATOM 1625 C C . PRO A 1 209 ? -20.769 13.165 2.065 1.00 95.75 209 PRO A C 1
ATOM 1627 O O . PRO A 1 209 ? -20.167 12.629 1.138 1.00 95.75 209 PRO A O 1
ATOM 1630 N N . ASP A 1 210 ? -20.128 13.552 3.171 1.00 95.00 210 ASP A N 1
ATOM 1631 C CA . ASP A 1 210 ? -18.672 13.436 3.336 1.00 95.00 210 ASP A CA 1
ATOM 1632 C C . ASP A 1 210 ? -18.174 11.987 3.237 1.00 95.00 210 ASP A C 1
ATOM 1634 O O . ASP A 1 210 ? -17.055 11.722 2.789 1.00 95.00 210 ASP A O 1
ATOM 1638 N N . THR A 1 211 ? -18.996 11.028 3.669 1.00 96.19 211 THR A N 1
ATOM 1639 C CA . THR A 1 211 ? -18.673 9.604 3.588 1.00 96.19 211 THR A CA 1
ATOM 1640 C C . THR A 1 211 ? -18.817 9.095 2.158 1.00 96.19 211 THR A C 1
ATOM 1642 O O . THR A 1 211 ? -17.929 8.362 1.725 1.00 96.19 211 THR A O 1
ATOM 1645 N N . TYR A 1 212 ? -19.842 9.515 1.398 1.00 96.50 212 TYR A N 1
ATOM 1646 C CA . TYR A 1 212 ? -19.927 9.238 -0.048 1.00 96.50 212 TYR A CA 1
ATOM 1647 C C . TYR A 1 212 ? -18.682 9.743 -0.767 1.00 96.50 212 TYR A C 1
ATOM 1649 O O . TYR A 1 212 ? -18.028 8.991 -1.495 1.00 96.50 212 TYR A O 1
ATOM 1657 N N . GLU A 1 213 ? -18.303 10.990 -0.497 1.00 94.25 213 GLU A N 1
ATOM 1658 C CA . GLU A 1 213 ? -17.154 11.607 -1.136 1.00 94.25 213 GLU A CA 1
ATOM 1659 C C . GLU A 1 213 ? -15.855 10.864 -0.792 1.00 94.25 213 GLU A C 1
ATOM 1661 O O . GLU A 1 213 ? -15.052 10.581 -1.680 1.00 94.25 213 GLU A O 1
ATOM 1666 N N . ARG A 1 214 ? -15.645 10.484 0.477 1.00 93.62 214 ARG A N 1
ATOM 1667 C CA . ARG A 1 214 ? -14.463 9.715 0.906 1.00 93.62 214 ARG A CA 1
ATOM 1668 C C . ARG A 1 214 ? -14.436 8.310 0.322 1.00 93.62 214 ARG A C 1
ATOM 1670 O O . ARG A 1 214 ? -13.382 7.905 -0.170 1.00 93.62 214 ARG A O 1
ATOM 1677 N N . LEU A 1 215 ? -15.571 7.610 0.331 1.00 94.44 215 LEU A N 1
ATOM 1678 C CA . LEU A 1 215 ? -15.705 6.296 -0.287 1.00 94.44 215 LEU A CA 1
ATOM 1679 C C . LEU A 1 215 ? -15.340 6.397 -1.767 1.00 94.44 215 LEU A C 1
ATOM 1681 O O . LEU A 1 215 ? -14.460 5.673 -2.194 1.00 94.44 215 LEU A O 1
ATOM 1685 N N . LEU A 1 216 ? -15.906 7.341 -2.527 1.00 93.75 216 LEU A N 1
ATOM 1686 C CA . LEU A 1 216 ? -15.664 7.492 -3.970 1.00 93.75 216 LEU A CA 1
ATOM 1687 C C . LEU A 1 216 ? -14.276 8.061 -4.322 1.00 93.75 216 LEU A C 1
ATOM 1689 O O . LEU A 1 216 ? -13.708 7.738 -5.377 1.00 93.75 216 LEU A O 1
ATOM 1693 N N . LYS A 1 217 ? -13.702 8.916 -3.465 1.00 86.62 217 LYS A N 1
ATOM 1694 C CA . LYS A 1 217 ? -12.371 9.509 -3.673 1.00 86.62 217 LYS A CA 1
ATOM 1695 C C . LYS A 1 217 ? -11.258 8.482 -3.550 1.00 86.62 217 LYS A C 1
ATOM 1697 O O . LYS A 1 217 ? -10.234 8.655 -4.228 1.00 86.62 217 LYS A O 1
ATOM 1702 N N . ASP A 1 218 ? -11.434 7.447 -2.741 1.00 69.81 218 ASP A N 1
ATOM 1703 C CA . ASP A 1 218 ? -10.329 6.580 -2.371 1.00 69.81 218 ASP A CA 1
ATOM 1704 C C . ASP A 1 218 ? -9.889 5.623 -3.496 1.00 69.81 218 ASP A C 1
ATOM 1706 O O . ASP A 1 218 ? -10.589 5.326 -4.466 1.00 69.81 218 ASP A O 1
ATOM 1710 N N . ARG A 1 219 ? -8.645 5.156 -3.401 1.00 73.38 219 ARG A N 1
ATOM 1711 C CA . ARG A 1 219 ? -8.029 4.239 -4.346 1.00 73.38 219 ARG A CA 1
ATOM 1712 C C . ARG A 1 219 ? -8.667 2.858 -4.294 1.00 73.38 219 ARG A C 1
ATOM 1714 O O . ARG A 1 219 ? -8.586 2.216 -5.338 1.00 73.38 219 ARG A O 1
ATOM 1721 N N . PHE A 1 220 ? -9.269 2.420 -3.182 1.00 75.75 220 PHE A N 1
ATOM 1722 C CA . PHE A 1 220 ? -9.780 1.049 -3.012 1.00 75.75 220 PHE A CA 1
ATOM 1723 C C . PHE A 1 220 ? -11.110 0.759 -3.717 1.00 75.75 220 PHE A C 1
ATOM 1725 O O . PHE A 1 220 ? -11.472 -0.412 -3.803 1.00 75.75 220 PHE A O 1
ATOM 1732 N N . VAL A 1 221 ? -11.828 1.768 -4.225 1.00 83.75 221 VAL A N 1
ATOM 1733 C CA . VAL A 1 221 ? -13.170 1.546 -4.782 1.00 83.75 221 VAL A CA 1
ATOM 1734 C C . VAL A 1 221 ? -13.126 0.559 -5.941 1.00 83.75 221 VAL A C 1
ATOM 1736 O O . VAL A 1 221 ? -12.503 0.808 -6.980 1.00 83.75 221 VAL A O 1
ATOM 1739 N N . THR A 1 222 ? -13.792 -0.573 -5.742 1.00 89.19 222 THR A N 1
ATOM 1740 C CA . THR A 1 222 ? -14.055 -1.562 -6.781 1.00 89.19 222 THR A CA 1
ATOM 1741 C C . THR A 1 222 ? -15.332 -1.199 -7.521 1.00 89.19 222 THR A C 1
ATOM 1743 O O . THR A 1 222 ? -16.201 -0.503 -7.003 1.00 89.19 222 THR A O 1
ATOM 1746 N N . LEU A 1 223 ? -15.468 -1.722 -8.737 1.00 90.56 223 LEU A N 1
ATOM 1747 C CA . LEU A 1 223 ? -16.653 -1.527 -9.573 1.00 90.56 223 LEU A CA 1
ATOM 1748 C C . LEU A 1 223 ? -17.943 -1.986 -8.859 1.00 90.56 223 LEU A C 1
ATOM 1750 O O . LEU A 1 223 ? -18.996 -1.389 -9.054 1.00 90.56 223 LEU A O 1
ATOM 1754 N N . GLU A 1 224 ? -17.842 -3.001 -7.995 1.00 89.81 224 GLU A N 1
ATOM 1755 C CA . GLU A 1 224 ? -18.932 -3.492 -7.144 1.00 89.81 224 GLU A CA 1
ATOM 1756 C C . GLU A 1 224 ? -19.373 -2.451 -6.105 1.00 89.81 224 GLU A C 1
ATOM 1758 O O . GLU A 1 224 ? -20.551 -2.102 -6.057 1.00 89.81 224 GLU A O 1
ATOM 1763 N N . VAL A 1 225 ? -18.431 -1.895 -5.331 1.00 93.44 225 VAL A N 1
ATOM 1764 C CA . VAL A 1 225 ? -18.724 -0.842 -4.341 1.00 93.44 225 VAL A CA 1
ATOM 1765 C C . VAL A 1 225 ? -19.328 0.378 -5.033 1.00 93.44 225 VAL A C 1
ATOM 1767 O O . VAL A 1 225 ? -20.309 0.929 -4.549 1.00 93.44 225 VAL A O 1
ATOM 1770 N N . THR A 1 226 ? -18.790 0.775 -6.188 1.00 94.38 226 THR A N 1
ATOM 1771 C CA . THR A 1 226 ? -19.303 1.908 -6.969 1.00 94.38 226 THR A CA 1
ATOM 1772 C C . THR A 1 226 ? -20.754 1.719 -7.392 1.00 94.38 226 THR A C 1
ATOM 1774 O O . THR A 1 226 ? -21.553 2.636 -7.229 1.00 94.38 226 THR A O 1
ATOM 1777 N N . LYS A 1 227 ? -21.101 0.548 -7.941 1.00 93.31 227 LYS A N 1
ATOM 1778 C CA . LYS A 1 227 ? -22.478 0.250 -8.361 1.00 93.31 227 LYS A CA 1
ATOM 1779 C C . LYS A 1 227 ? -23.429 0.311 -7.172 1.00 93.31 227 LYS A C 1
ATOM 1781 O O . LYS A 1 227 ? -24.428 1.019 -7.231 1.00 93.31 227 LYS A O 1
ATOM 1786 N N . TYR A 1 228 ? -23.045 -0.336 -6.076 1.00 95.44 228 TYR A N 1
ATOM 1787 C CA . TYR A 1 228 ? -23.837 -0.347 -4.855 1.00 95.44 228 TYR A CA 1
ATOM 1788 C C . TYR A 1 228 ? -24.026 1.067 -4.269 1.00 95.44 228 TYR A C 1
ATOM 1790 O O . TYR A 1 228 ? -25.130 1.426 -3.867 1.00 95.44 228 TYR A O 1
ATOM 1798 N N . LEU A 1 229 ? -22.980 1.905 -4.254 1.00 96.44 229 LEU A N 1
ATOM 1799 C CA . LEU A 1 229 ? -23.091 3.299 -3.803 1.00 96.44 229 LEU A CA 1
ATOM 1800 C C . LEU A 1 229 ? -24.003 4.124 -4.709 1.00 96.44 229 LEU A C 1
ATOM 1802 O O . LEU A 1 229 ? -24.804 4.897 -4.196 1.00 96.44 229 LEU A O 1
ATOM 1806 N N . HIS A 1 230 ? -23.930 3.939 -6.027 1.00 95.62 230 HIS A N 1
ATOM 1807 C CA . HIS A 1 230 ? -24.797 4.651 -6.962 1.00 95.62 230 HIS A CA 1
ATOM 1808 C C . HIS A 1 230 ? -26.273 4.285 -6.760 1.00 95.62 230 HIS A C 1
ATOM 1810 O O . HIS A 1 230 ? -27.110 5.173 -6.621 1.00 95.62 230 HIS A O 1
ATOM 1816 N N . GLU A 1 231 ? -26.583 2.989 -6.671 1.00 96.19 231 GLU A N 1
ATOM 1817 C CA . GLU A 1 231 ? -27.934 2.491 -6.378 1.00 96.19 231 GLU A CA 1
ATOM 1818 C C . GLU A 1 231 ? -28.449 3.016 -5.034 1.00 96.19 231 GLU A C 1
ATOM 1820 O O . GLU A 1 231 ? -29.621 3.367 -4.898 1.00 96.19 231 GLU A O 1
ATOM 1825 N N . ARG A 1 232 ? -27.572 3.107 -4.031 1.00 96.38 232 ARG A N 1
ATOM 1826 C CA . ARG A 1 232 ? -27.920 3.666 -2.726 1.00 96.38 232 ARG A CA 1
ATOM 1827 C C . ARG A 1 232 ? -28.195 5.169 -2.783 1.00 96.38 232 ARG A C 1
ATOM 1829 O O . ARG A 1 232 ? -29.203 5.585 -2.228 1.00 96.38 232 ARG A O 1
ATOM 1836 N N . MET A 1 233 ? -27.374 5.960 -3.481 1.00 96.50 233 MET A N 1
ATOM 1837 C CA . MET A 1 233 ? -27.606 7.405 -3.651 1.00 96.50 233 MET A CA 1
ATOM 1838 C C . MET A 1 233 ? -28.972 7.670 -4.290 1.00 96.50 233 MET A C 1
ATOM 1840 O O . MET A 1 233 ? -29.711 8.523 -3.809 1.00 96.50 233 MET A O 1
ATOM 1844 N N . VAL A 1 234 ? -29.340 6.895 -5.319 1.00 96.25 234 VAL A N 1
ATOM 1845 C CA . VAL A 1 234 ? -30.653 7.004 -5.978 1.00 96.25 234 VAL A CA 1
ATOM 1846 C C . VAL A 1 234 ? -31.790 6.695 -5.002 1.00 96.25 234 VAL A C 1
ATOM 1848 O O . VAL A 1 234 ? -32.753 7.453 -4.935 1.00 96.25 234 VAL A O 1
ATOM 1851 N N . ARG A 1 235 ? -31.672 5.624 -4.205 1.00 96.38 235 ARG A N 1
ATOM 1852 C CA . ARG A 1 235 ? -32.692 5.252 -3.207 1.00 96.38 235 ARG A CA 1
ATOM 1853 C C . ARG A 1 235 ? -32.819 6.256 -2.064 1.00 96.38 235 ARG A C 1
ATOM 1855 O O . ARG A 1 235 ? -33.921 6.484 -1.581 1.00 96.38 235 ARG A O 1
ATOM 1862 N N . GLU A 1 236 ? -31.710 6.848 -1.633 1.00 96.12 236 GLU A N 1
ATOM 1863 C CA . GLU A 1 236 ? -31.696 7.890 -0.600 1.00 96.12 236 GLU A CA 1
ATOM 1864 C C . GLU A 1 236 ? -32.103 9.273 -1.150 1.00 96.12 236 GLU A C 1
ATOM 1866 O O . GLU A 1 236 ? -32.251 10.212 -0.369 1.00 96.12 236 GLU A O 1
ATOM 1871 N N . GLY A 1 237 ? -32.297 9.413 -2.470 1.00 96.19 237 GLY A N 1
ATOM 1872 C CA . GLY A 1 237 ? -32.607 10.688 -3.125 1.00 96.19 237 GLY A CA 1
ATOM 1873 C C . GLY A 1 237 ? -31.441 11.683 -3.117 1.00 96.19 237 GLY A C 1
ATOM 1874 O O . GLY A 1 237 ? -31.651 12.883 -3.282 1.00 96.19 237 GLY A O 1
ATOM 1875 N N . HIS A 1 238 ? -30.210 11.210 -2.904 1.00 96.44 238 HIS A N 1
ATOM 1876 C CA . HIS A 1 238 ? -29.015 12.050 -2.864 1.00 96.44 238 HIS A CA 1
ATOM 1877 C C . HIS A 1 238 ? -28.562 12.392 -4.286 1.00 96.44 238 HIS A C 1
ATOM 1879 O O . HIS A 1 238 ? -28.181 11.511 -5.062 1.00 96.44 238 HIS A O 1
ATOM 1885 N N . VAL A 1 239 ? -28.600 13.682 -4.628 1.00 96.06 239 VAL A N 1
ATOM 1886 C CA . VAL A 1 239 ? -28.166 14.184 -5.936 1.00 96.06 239 VAL A CA 1
ATOM 1887 C C . VAL A 1 239 ? -26.635 14.198 -5.982 1.00 96.06 239 VAL A C 1
ATOM 1889 O O . VAL A 1 239 ? -26.021 14.902 -5.179 1.00 96.06 239 VAL A O 1
ATOM 1892 N N . PRO A 1 240 ? -25.998 13.464 -6.917 1.00 97.00 240 PRO A N 1
ATOM 1893 C CA . PRO A 1 240 ? -24.548 13.437 -7.017 1.00 97.00 240 PRO A CA 1
ATOM 1894 C C . PRO A 1 240 ? -23.964 14.825 -7.283 1.00 97.00 240 PRO A C 1
ATOM 1896 O O . PRO A 1 240 ? -24.344 15.512 -8.232 1.00 97.00 240 PRO A O 1
ATOM 1899 N N . THR A 1 241 ? -22.983 15.204 -6.477 1.00 96.31 241 THR A N 1
ATOM 1900 C CA . THR A 1 241 ? -22.157 16.392 -6.695 1.00 96.31 241 THR A CA 1
ATOM 1901 C C . THR A 1 241 ? -21.215 16.193 -7.887 1.00 96.31 241 THR A C 1
ATOM 1903 O O . THR A 1 241 ? -20.912 15.067 -8.297 1.00 96.31 241 THR A O 1
ATOM 1906 N N . GLN A 1 242 ? -20.680 17.287 -8.437 1.00 94.88 242 GLN A N 1
ATOM 1907 C CA . GLN A 1 242 ? -19.707 17.218 -9.535 1.00 94.88 242 GLN A CA 1
ATOM 1908 C C . GLN A 1 242 ? -18.482 16.358 -9.180 1.00 94.88 242 GLN A C 1
ATOM 1910 O O . GLN A 1 242 ? -18.011 15.585 -10.014 1.00 94.88 242 GLN A O 1
ATOM 1915 N N . SER A 1 243 ? -17.977 16.452 -7.943 1.00 94.12 243 SER A N 1
ATOM 1916 C CA . SER A 1 243 ? -16.816 15.671 -7.496 1.00 94.12 243 SER A CA 1
ATOM 1917 C C . SER A 1 243 ? -17.123 14.171 -7.424 1.00 94.12 243 SER A C 1
ATOM 1919 O O . SER A 1 243 ? -16.272 13.351 -7.780 1.00 94.12 243 SER A O 1
ATOM 1921 N N . GLU A 1 244 ? -18.341 13.802 -7.025 1.00 95.50 244 GLU A N 1
ATOM 1922 C CA . GLU A 1 244 ? -18.818 12.418 -7.017 1.00 95.50 244 GLU A CA 1
ATOM 1923 C C . GLU A 1 244 ? -18.995 11.884 -8.445 1.00 95.50 244 GLU A C 1
ATOM 1925 O O . GLU A 1 244 ? -18.527 10.783 -8.739 1.00 95.50 244 GLU A O 1
ATOM 1930 N N . LEU A 1 245 ? -19.573 12.668 -9.366 1.00 96.50 245 LEU A N 1
ATOM 1931 C CA . LEU A 1 245 ? -19.687 12.302 -10.786 1.00 96.50 245 LEU A CA 1
ATOM 1932 C C . LEU A 1 245 ? -18.312 12.101 -11.442 1.00 96.50 245 LEU A C 1
ATOM 1934 O O . LEU A 1 245 ? -18.096 11.114 -12.150 1.00 96.50 245 LEU A O 1
ATOM 1938 N N . GLU A 1 246 ? -17.345 12.980 -11.164 1.00 94.25 246 GLU A N 1
ATOM 1939 C CA . GLU A 1 246 ? -15.958 12.803 -11.607 1.00 94.25 246 GLU A CA 1
ATOM 1940 C C . GLU A 1 246 ? -15.331 11.529 -11.026 1.00 94.25 246 GLU A C 1
ATOM 1942 O O . GLU A 1 246 ? -14.574 10.827 -11.707 1.00 94.25 246 GLU A O 1
ATOM 1947 N N . ALA A 1 247 ? -15.630 11.207 -9.766 1.00 94.06 247 ALA A N 1
ATOM 1948 C CA . ALA A 1 247 ? -15.146 9.990 -9.137 1.00 94.06 247 ALA A CA 1
ATOM 1949 C C . ALA A 1 247 ? -15.751 8.737 -9.792 1.00 94.06 247 ALA A C 1
ATOM 1951 O O . ALA A 1 247 ? -14.997 7.805 -10.091 1.00 94.06 247 ALA A O 1
ATOM 1952 N N . TYR A 1 248 ? -17.052 8.742 -10.100 1.00 95.44 248 TYR A N 1
ATOM 1953 C CA . TYR A 1 248 ? -17.718 7.694 -10.877 1.00 95.44 248 TYR A CA 1
ATOM 1954 C C . TYR A 1 248 ? -17.063 7.517 -12.244 1.00 95.44 248 TYR A C 1
ATOM 1956 O O . TYR A 1 248 ? -16.591 6.419 -12.558 1.00 95.44 248 TYR A O 1
ATOM 1964 N N . LEU A 1 249 ? -16.937 8.604 -13.012 1.00 94.69 249 LEU A N 1
ATOM 1965 C CA . LEU A 1 249 ? -16.266 8.610 -14.311 1.00 94.69 249 LEU A CA 1
ATOM 1966 C C . LEU A 1 249 ? -14.874 7.979 -14.210 1.00 94.69 249 LEU A C 1
ATOM 1968 O O . LEU A 1 249 ? -14.545 7.067 -14.963 1.00 94.69 249 LEU A O 1
ATOM 1972 N N . ARG A 1 250 ? -14.071 8.396 -13.227 1.00 92.62 250 ARG A N 1
ATOM 1973 C CA . ARG A 1 250 ? -12.722 7.868 -12.986 1.00 92.62 250 ARG A CA 1
ATOM 1974 C C . ARG A 1 250 ? -12.708 6.368 -12.684 1.00 92.62 250 ARG A C 1
ATOM 1976 O O . ARG A 1 250 ? -11.763 5.685 -13.088 1.00 92.62 250 ARG A O 1
ATOM 1983 N N . ILE A 1 251 ? -13.676 5.858 -11.924 1.00 92.00 251 ILE A N 1
ATOM 1984 C CA . ILE A 1 251 ? -13.725 4.439 -11.546 1.00 92.00 251 ILE A CA 1
ATOM 1985 C C . ILE A 1 251 ? -14.155 3.585 -12.741 1.00 92.00 251 ILE A C 1
ATOM 1987 O O . ILE A 1 251 ? -13.457 2.623 -13.068 1.00 92.00 251 ILE A O 1
ATOM 1991 N N . PHE A 1 252 ? -15.227 3.966 -13.440 1.00 91.62 252 PHE A N 1
ATOM 1992 C CA . PHE A 1 252 ? -15.697 3.248 -14.630 1.00 91.62 252 PHE A CA 1
ATOM 1993 C C . PHE A 1 252 ? -14.691 3.311 -15.780 1.00 91.62 252 PHE A C 1
ATOM 1995 O O . PHE A 1 252 ? -14.448 2.292 -16.427 1.00 91.62 252 PHE A O 1
ATOM 2002 N N . ALA A 1 253 ? -14.017 4.452 -15.950 1.00 89.69 253 ALA A N 1
ATOM 2003 C CA . ALA A 1 253 ? -12.923 4.607 -16.899 1.00 89.69 253 ALA A CA 1
ATOM 2004 C C . ALA A 1 253 ? -11.785 3.617 -16.631 1.00 89.69 253 ALA A C 1
ATOM 2006 O O . ALA A 1 253 ? -11.341 2.901 -17.524 1.00 89.69 253 ALA A O 1
ATOM 2007 N N . LYS A 1 254 ? -11.339 3.509 -15.374 1.00 87.62 254 LYS A N 1
ATOM 2008 C CA . LYS A 1 254 ? -10.292 2.548 -14.992 1.00 87.62 254 LYS A CA 1
ATOM 2009 C C . LYS A 1 254 ? -10.736 1.092 -15.110 1.00 87.62 254 LYS A C 1
ATOM 2011 O O . LYS A 1 254 ? -9.882 0.237 -15.319 1.00 87.62 254 LYS A O 1
ATOM 2016 N N . GLY A 1 255 ? -12.026 0.818 -14.928 1.00 86.62 255 GLY A N 1
ATOM 2017 C CA . GLY A 1 255 ? -12.613 -0.511 -15.080 1.00 86.62 255 GLY A CA 1
ATOM 2018 C C . GLY A 1 255 ? -12.849 -0.935 -16.532 1.00 86.62 255 GLY A C 1
ATOM 2019 O O . GLY A 1 255 ? -13.202 -2.086 -16.752 1.00 86.62 255 GLY A O 1
ATOM 2020 N N . GLY A 1 256 ? -12.668 -0.034 -17.506 1.00 84.75 256 GLY A N 1
ATOM 2021 C CA . GLY A 1 256 ? -12.934 -0.308 -18.921 1.00 84.75 256 GLY A CA 1
ATOM 2022 C C . GLY A 1 256 ? -14.421 -0.318 -19.298 1.00 84.75 256 GLY A C 1
ATOM 2023 O O . GLY A 1 256 ? -14.764 -0.798 -20.373 1.00 84.75 256 GLY A O 1
ATOM 2024 N N . SER A 1 257 ? -15.316 0.207 -18.449 1.00 89.19 257 SER A N 1
ATOM 2025 C CA . SER A 1 257 ? -16.745 0.323 -18.782 1.00 89.19 257 SER A CA 1
ATOM 2026 C C . SER A 1 257 ? -17.001 1.612 -19.561 1.00 89.19 257 SER A C 1
ATOM 2028 O O . SER A 1 257 ? -17.334 2.645 -18.976 1.00 89.19 257 SER A O 1
ATOM 2030 N N . ILE A 1 258 ? -16.806 1.554 -20.881 1.00 86.62 258 ILE A N 1
ATOM 2031 C CA . ILE A 1 258 ? -16.864 2.725 -21.772 1.00 86.62 258 ILE A CA 1
ATOM 2032 C C . ILE A 1 258 ? -18.243 3.396 -21.720 1.00 86.62 258 ILE A C 1
ATOM 2034 O O . ILE A 1 258 ? -18.323 4.582 -21.418 1.00 86.62 258 ILE A O 1
ATOM 2038 N N . HIS A 1 259 ? -19.324 2.633 -21.900 1.00 90.44 259 HIS A N 1
ATOM 2039 C CA . HIS A 1 259 ? -20.694 3.165 -21.914 1.00 90.44 259 HIS A CA 1
ATOM 2040 C C . HIS A 1 259 ? -21.084 3.842 -20.591 1.00 90.44 259 HIS A C 1
ATOM 2042 O O . HIS A 1 259 ? -21.691 4.911 -20.577 1.00 90.44 259 HIS A O 1
ATOM 2048 N N . SER A 1 260 ? -20.704 3.253 -19.450 1.00 92.38 260 SER A N 1
ATOM 2049 C CA . SER A 1 260 ? -20.957 3.880 -18.146 1.00 92.38 260 SER A CA 1
ATOM 2050 C C . SER A 1 260 ? -20.137 5.157 -17.985 1.00 92.38 260 SER A C 1
ATOM 2052 O O . SER A 1 260 ? -20.658 6.157 -17.505 1.00 92.38 260 SER A O 1
ATOM 2054 N N . ALA A 1 261 ? -18.864 5.138 -18.392 1.00 92.50 261 ALA A N 1
ATOM 2055 C CA . ALA A 1 261 ? -18.007 6.316 -18.341 1.00 92.50 261 ALA A CA 1
ATOM 2056 C C . ALA A 1 261 ? -18.559 7.455 -19.214 1.00 92.50 261 ALA A C 1
ATOM 2058 O O . ALA A 1 261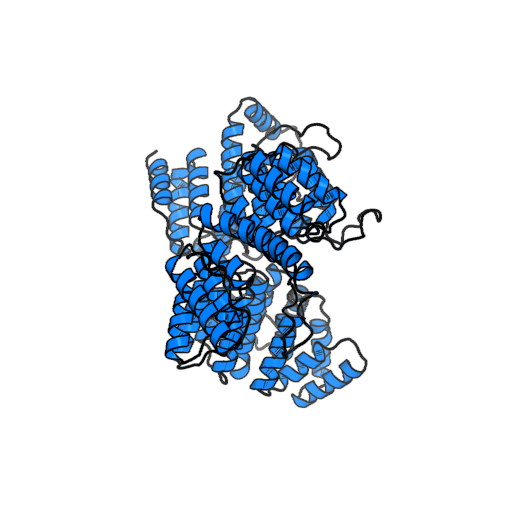 ? -18.566 8.599 -18.779 1.00 92.50 261 ALA A O 1
ATOM 2059 N N . GLU A 1 262 ? -19.064 7.158 -20.408 1.00 92.94 262 GLU A N 1
ATOM 2060 C CA . GLU A 1 262 ? -19.718 8.139 -21.277 1.00 92.94 262 GLU A CA 1
ATOM 2061 C C . GLU A 1 262 ? -20.977 8.731 -20.635 1.00 92.94 262 GLU A C 1
ATOM 2063 O O . GLU A 1 262 ? -21.102 9.950 -20.560 1.00 92.94 262 GLU A O 1
ATOM 2068 N N . LYS A 1 263 ? -21.840 7.895 -20.041 1.00 95.31 263 LYS A N 1
ATOM 2069 C CA . LYS A 1 263 ? -23.025 8.362 -19.302 1.00 95.31 263 LYS A CA 1
ATOM 2070 C C . LYS A 1 263 ? -22.669 9.373 -18.206 1.00 95.31 263 LYS A C 1
ATOM 2072 O O . LYS A 1 263 ? -23.305 10.417 -18.103 1.00 95.31 263 LYS A O 1
ATOM 2077 N N . TYR A 1 264 ? -21.660 9.083 -17.380 1.00 95.69 264 TYR A N 1
ATOM 2078 C CA . TYR A 1 264 ? -21.241 10.017 -16.324 1.00 95.69 264 TYR A CA 1
ATOM 2079 C C . TYR A 1 264 ? -20.540 11.255 -16.881 1.00 95.69 264 TYR A C 1
ATOM 2081 O O . TYR A 1 264 ? -20.647 12.327 -16.296 1.00 95.69 264 TYR A O 1
ATOM 2089 N N . TYR A 1 265 ? -19.834 11.128 -18.002 1.00 95.31 265 TYR A N 1
ATOM 2090 C CA . TYR A 1 265 ? -19.233 12.268 -18.681 1.00 95.31 265 TYR A CA 1
ATOM 2091 C C . TYR A 1 265 ? -20.302 13.243 -19.199 1.00 95.31 265 TYR A C 1
ATOM 2093 O O . TYR A 1 265 ? -20.197 14.442 -18.943 1.00 95.31 265 TYR A O 1
ATOM 2101 N N . GLU A 1 266 ? -21.363 12.739 -19.832 1.00 95.56 266 GLU A N 1
ATOM 2102 C CA . GLU A 1 266 ? -22.493 13.570 -20.266 1.00 95.56 266 GLU A CA 1
ATOM 2103 C C . GLU A 1 266 ? -23.254 14.168 -19.076 1.00 95.56 266 GLU A C 1
ATOM 2105 O O . GLU A 1 266 ? -23.547 15.360 -19.080 1.00 95.56 266 GLU A O 1
ATOM 2110 N N . ALA A 1 267 ? -23.447 13.410 -17.991 1.00 96.25 267 ALA A N 1
ATOM 2111 C CA . ALA A 1 267 ? -24.033 13.947 -16.761 1.00 96.25 267 ALA A CA 1
ATOM 2112 C C . ALA A 1 267 ? -23.212 15.113 -16.171 1.00 96.25 267 ALA A C 1
ATOM 2114 O O . ALA A 1 267 ? -23.784 16.087 -15.684 1.00 96.25 267 ALA A O 1
ATOM 2115 N N . ILE A 1 268 ? -21.873 15.058 -16.239 1.00 96.38 268 ILE A N 1
ATOM 2116 C CA . ILE A 1 268 ? -21.011 16.183 -15.836 1.00 96.38 268 ILE A CA 1
ATOM 2117 C C . ILE A 1 268 ? -21.214 17.377 -16.774 1.00 96.38 268 ILE A C 1
ATOM 2119 O O . ILE A 1 268 ? -21.269 18.508 -16.300 1.00 96.38 268 ILE A O 1
ATOM 2123 N N . ARG A 1 269 ? -21.346 17.154 -18.088 1.00 95.00 269 ARG A N 1
ATOM 2124 C CA . ARG A 1 269 ? -21.607 18.235 -19.055 1.00 95.00 269 ARG A CA 1
ATOM 2125 C C . ARG A 1 269 ? -22.944 18.916 -18.790 1.00 95.00 269 ARG A C 1
ATOM 2127 O O . ARG A 1 269 ? -22.984 20.141 -18.732 1.00 95.00 269 ARG A O 1
ATOM 2134 N N . GLU A 1 270 ? -24.004 18.144 -18.570 1.00 95.88 270 GLU A N 1
ATOM 2135 C CA . GLU A 1 270 ? -25.321 18.667 -18.198 1.00 95.88 270 GLU A CA 1
ATOM 2136 C C . GLU A 1 270 ? -25.279 19.434 -16.873 1.00 95.88 270 GLU A C 1
ATOM 2138 O O . GLU A 1 270 ? -25.852 20.519 -16.770 1.00 95.88 270 GLU A O 1
ATOM 2143 N N . TYR A 1 271 ? -24.571 18.908 -15.868 1.00 96.06 271 TYR A N 1
ATOM 2144 C CA . TYR A 1 271 ? -24.375 19.588 -14.588 1.00 96.06 271 TYR A CA 1
ATOM 2145 C C . TYR A 1 271 ? -23.630 20.919 -14.763 1.00 96.06 271 TYR A C 1
ATOM 2147 O O . TYR A 1 271 ? -24.030 21.928 -14.183 1.00 96.06 271 TYR A O 1
ATOM 2155 N N . SER A 1 272 ? -22.576 20.950 -15.585 1.00 95.19 272 SER A N 1
ATOM 2156 C CA . SER A 1 272 ? -21.835 22.178 -15.889 1.00 95.19 272 SER A CA 1
ATOM 2157 C C . SER A 1 272 ? -22.694 23.196 -16.639 1.00 95.19 272 SER A C 1
ATOM 2159 O O . SER A 1 272 ? -22.649 24.373 -16.297 1.00 95.19 272 SER A O 1
ATOM 2161 N N . LEU A 1 273 ? -23.511 22.757 -17.604 1.00 94.25 273 LEU A N 1
ATOM 2162 C CA . LEU A 1 273 ? -24.444 23.621 -18.335 1.00 94.25 273 LEU A CA 1
ATOM 2163 C C . LEU A 1 273 ? -25.492 24.247 -17.406 1.00 94.25 273 LEU A C 1
ATOM 2165 O O . LEU A 1 273 ? -25.720 25.450 -17.471 1.00 94.25 273 LEU A O 1
ATOM 2169 N N . LYS A 1 274 ? -26.094 23.450 -16.512 1.00 95.88 274 LYS A N 1
ATOM 2170 C CA . LYS A 1 274 ? -27.104 23.928 -15.550 1.00 95.88 274 LYS A CA 1
ATOM 2171 C C . LYS A 1 274 ? -26.540 24.932 -14.545 1.00 95.88 274 LYS A C 1
ATOM 2173 O O . LYS A 1 274 ? -27.243 25.853 -14.152 1.00 95.88 274 LYS A O 1
ATOM 2178 N N . ASN A 1 275 ? -25.280 24.762 -14.148 1.00 95.25 275 ASN A N 1
ATOM 2179 C CA . ASN A 1 275 ? -24.615 25.610 -13.158 1.00 95.25 275 ASN A CA 1
ATOM 2180 C C . ASN A 1 275 ? -23.729 26.700 -13.784 1.00 95.25 275 ASN A C 1
ATOM 2182 O O . ASN A 1 275 ? -22.857 27.236 -13.100 1.00 95.25 275 ASN A O 1
ATOM 2186 N N . SER A 1 276 ? -23.891 26.988 -15.083 1.00 92.00 276 SER A N 1
ATOM 2187 C CA . SER A 1 276 ? -23.102 27.989 -15.825 1.00 92.00 276 SER A CA 1
ATOM 2188 C C . SER A 1 276 ? -21.580 27.841 -15.649 1.00 92.00 276 SER A C 1
ATOM 2190 O O . SER A 1 276 ? -20.833 28.818 -15.641 1.00 92.00 276 SER A O 1
ATOM 2192 N N . SER A 1 277 ? -21.108 26.606 -15.477 1.00 91.19 277 SER A N 1
ATOM 2193 C CA . SER A 1 277 ? -19.696 26.255 -15.316 1.00 91.19 277 SER A CA 1
ATOM 2194 C C . SER A 1 277 ? -19.077 25.840 -16.654 1.00 91.19 277 SER A C 1
ATOM 2196 O O . SER A 1 277 ? -19.779 25.507 -17.607 1.00 91.19 277 SER A O 1
ATOM 2198 N N . ALA A 1 278 ? -17.742 25.823 -16.738 1.00 88.19 278 ALA A N 1
ATOM 2199 C CA . ALA A 1 278 ? -17.033 25.442 -17.960 1.00 88.19 278 ALA A CA 1
ATOM 2200 C C . ALA A 1 278 ? -17.451 24.038 -18.442 1.00 88.19 278 ALA A C 1
ATOM 2202 O O . ALA A 1 278 ? -17.277 23.041 -17.736 1.00 88.19 278 ALA A O 1
ATOM 2203 N N . VAL A 1 279 ? -18.007 23.968 -19.653 1.00 89.94 279 VAL A N 1
ATOM 2204 C CA . VAL A 1 279 ? -18.518 22.724 -20.238 1.00 89.94 279 VAL A CA 1
ATOM 2205 C C . VAL A 1 279 ? -17.351 21.894 -20.787 1.00 89.94 279 VAL A C 1
ATOM 2207 O O . VAL A 1 279 ? -16.581 22.413 -21.600 1.00 89.94 279 VAL A O 1
ATOM 2210 N N . PRO A 1 280 ? -17.209 20.615 -20.387 1.00 90.19 280 PRO A N 1
ATOM 2211 C CA . PRO A 1 280 ? -16.209 19.708 -20.946 1.00 90.19 280 PRO A CA 1
ATOM 2212 C C . PRO A 1 280 ? -16.265 19.595 -22.481 1.00 90.19 280 PRO A C 1
ATOM 2214 O O . PRO A 1 280 ? -17.348 19.502 -23.067 1.00 90.19 280 PRO A O 1
ATOM 2217 N N . LEU A 1 281 ? -15.087 19.551 -23.117 1.00 87.25 281 LEU A N 1
ATOM 2218 C CA . LEU A 1 281 ? -14.912 19.483 -24.578 1.00 87.25 281 LEU A CA 1
ATOM 2219 C C . LEU A 1 281 ? -15.483 18.194 -25.195 1.00 87.25 281 LEU A C 1
ATOM 2221 O O . LEU A 1 281 ? -14.998 17.110 -24.886 1.00 87.25 281 LEU A O 1
ATOM 2225 N N . LYS A 1 282 ? -16.431 18.277 -26.131 1.00 84.31 282 LYS A N 1
ATOM 2226 C CA . LYS A 1 282 ? -16.993 17.073 -26.769 1.00 84.31 282 LYS A CA 1
ATOM 2227 C C . LYS A 1 282 ? -15.965 16.388 -27.689 1.00 84.31 282 LYS A C 1
ATOM 2229 O O . LYS A 1 282 ? -15.390 17.027 -28.564 1.00 84.31 282 LYS A O 1
ATOM 2234 N N . PHE A 1 283 ? -15.748 15.079 -27.513 1.00 71.81 283 PHE A N 1
ATOM 2235 C CA . PHE A 1 283 ? -14.792 14.299 -28.324 1.00 71.81 283 PHE A CA 1
ATOM 2236 C C . PHE A 1 283 ? -15.301 13.963 -29.734 1.00 71.81 283 PHE A C 1
ATOM 2238 O O . PHE A 1 283 ? -14.498 13.655 -30.612 1.00 71.81 283 PHE A O 1
ATOM 2245 N N . TRP A 1 284 ? -16.619 14.014 -29.948 1.00 66.94 284 TRP A N 1
ATOM 2246 C CA . TRP A 1 284 ? -17.276 13.522 -31.159 1.00 66.94 284 TRP A CA 1
ATOM 2247 C C . TRP A 1 284 ? -18.254 14.561 -31.720 1.00 66.94 284 TRP A C 1
ATOM 2249 O O . TRP A 1 284 ? -19.105 15.071 -30.986 1.00 66.94 284 TRP A O 1
ATOM 2259 N N . GLY A 1 285 ? -18.160 14.834 -33.028 1.00 62.31 285 GLY A N 1
ATOM 2260 C CA . GLY A 1 285 ? -19.202 15.553 -33.775 1.00 62.31 285 GLY A CA 1
ATOM 2261 C C . GLY A 1 285 ? -18.845 16.917 -34.375 1.00 62.31 285 GLY A C 1
ATOM 2262 O O . GLY A 1 285 ? -19.752 17.726 -34.524 1.00 62.31 285 GLY A O 1
ATOM 2263 N N . GLY A 1 286 ? -17.578 17.198 -34.712 1.00 62.00 286 GLY A N 1
ATOM 2264 C CA . GLY A 1 286 ? -17.160 18.346 -35.550 1.00 62.00 286 GLY A CA 1
ATOM 2265 C C . GLY A 1 286 ? -17.344 19.753 -34.955 1.00 62.00 286 GLY A C 1
ATOM 2266 O O . GLY A 1 286 ? -16.658 20.684 -35.358 1.00 62.00 286 GLY A O 1
ATOM 2267 N N . SER A 1 287 ? -18.213 19.916 -33.961 1.00 64.75 287 SER A N 1
ATOM 2268 C CA . SER A 1 287 ? -18.396 21.158 -33.221 1.00 64.75 287 SER A CA 1
ATOM 2269 C C . SER A 1 287 ? -17.466 21.162 -32.008 1.00 64.75 287 SER A C 1
ATOM 2271 O O . SER A 1 287 ? -17.684 20.435 -31.037 1.00 64.75 287 SER A O 1
ATOM 2273 N N . HIS A 1 288 ? -16.414 21.980 -32.062 1.00 63.41 288 HIS A N 1
ATOM 2274 C CA . HIS A 1 288 ? -15.416 22.150 -30.996 1.00 63.41 288 HIS A CA 1
ATOM 2275 C C . HIS A 1 288 ? -15.930 22.962 -29.789 1.00 63.41 288 HIS A C 1
ATOM 2277 O O . HIS A 1 288 ? -15.166 23.660 -29.128 1.00 63.41 288 HIS A O 1
ATOM 2283 N N . GLY A 1 289 ? -17.224 22.873 -29.475 1.00 76.19 289 GLY A N 1
ATOM 2284 C CA . GLY A 1 289 ? -17.797 23.537 -28.310 1.00 76.19 289 GLY A CA 1
ATOM 2285 C C . GLY A 1 289 ? -17.294 22.918 -27.002 1.00 76.19 289 GLY A C 1
ATOM 2286 O O . GLY A 1 289 ? -17.550 21.743 -26.723 1.00 76.19 289 GLY A O 1
ATOM 2287 N N . GLY A 1 290 ? -16.599 23.713 -26.187 1.00 82.19 290 GLY A N 1
ATOM 2288 C CA . GLY A 1 290 ? -16.223 23.374 -24.813 1.00 82.19 290 GLY A CA 1
ATOM 2289 C C . GLY A 1 290 ? -14.796 23.774 -24.449 1.00 82.19 290 GLY A C 1
ATOM 2290 O O . GLY A 1 290 ? -14.008 24.202 -25.287 1.00 82.19 290 GLY A O 1
ATOM 2291 N N . PHE A 1 291 ? -14.464 23.612 -23.171 1.00 83.19 291 PHE A N 1
ATOM 2292 C CA . PHE A 1 291 ? -13.149 23.928 -22.622 1.00 83.19 291 PHE A CA 1
ATOM 2293 C C . PHE A 1 291 ? -12.433 22.650 -22.163 1.00 83.19 291 PHE A C 1
ATOM 2295 O O . PHE A 1 291 ? -13.097 21.675 -21.785 1.00 83.19 291 PHE A O 1
ATOM 2302 N N . PRO A 1 292 ? -11.085 22.632 -22.155 1.00 81.75 292 PRO A N 1
ATOM 2303 C CA . PRO A 1 292 ? -10.327 21.584 -21.483 1.00 81.75 292 PRO A CA 1
ATOM 2304 C C . PRO A 1 292 ? -10.790 21.448 -20.028 1.00 81.75 292 PRO A C 1
ATOM 2306 O O . PRO A 1 292 ? -10.725 22.397 -19.243 1.00 81.75 292 PRO A O 1
ATOM 2309 N N . HIS A 1 293 ? -11.308 20.271 -19.680 1.00 88.00 293 HIS A N 1
ATOM 2310 C CA . HIS A 1 293 ? -11.807 19.966 -18.344 1.00 88.00 293 HIS A CA 1
ATOM 2311 C C . HIS A 1 293 ? -11.175 18.677 -17.829 1.00 88.00 293 HIS A C 1
ATOM 2313 O O . HIS A 1 293 ? -10.931 17.725 -18.568 1.00 88.00 293 HIS A O 1
ATOM 2319 N N . ARG A 1 294 ? -11.054 18.559 -16.506 1.00 87.12 294 ARG A N 1
ATOM 2320 C CA . ARG A 1 294 ? -10.650 17.316 -15.831 1.00 87.12 294 ARG A CA 1
ATOM 2321 C C . ARG A 1 294 ? -11.498 16.090 -16.214 1.00 87.12 294 ARG A C 1
ATOM 2323 O O . ARG A 1 294 ? -11.035 14.957 -16.144 1.00 87.12 294 ARG A O 1
ATOM 2330 N N . ALA A 1 295 ? -12.740 16.296 -16.643 1.00 89.81 295 ALA A N 1
ATOM 2331 C CA . ALA A 1 295 ? -13.619 15.214 -17.063 1.00 89.81 295 ALA A CA 1
ATOM 2332 C C . ALA A 1 295 ? -13.156 14.644 -18.411 1.00 89.81 295 ALA A C 1
ATOM 2334 O O . ALA A 1 295 ? -13.215 13.434 -18.611 1.00 89.81 295 ALA A O 1
ATOM 2335 N N . ASN A 1 296 ? -12.607 15.485 -19.297 1.00 89.75 296 ASN A N 1
ATOM 2336 C CA . ASN A 1 296 ? -12.007 15.046 -20.552 1.00 89.75 296 ASN A CA 1
ATOM 2337 C C . ASN A 1 296 ? -10.846 14.092 -20.295 1.00 89.75 296 ASN A C 1
ATOM 2339 O O . ASN A 1 296 ? -10.803 13.000 -20.854 1.00 89.75 296 ASN A O 1
ATOM 2343 N N . THR A 1 297 ? -9.935 14.464 -19.399 1.00 85.00 297 THR A N 1
ATOM 2344 C CA . THR A 1 297 ? -8.778 13.625 -19.080 1.00 85.00 297 THR A CA 1
ATOM 2345 C C . THR A 1 297 ? -9.174 12.310 -18.425 1.00 85.00 297 THR A C 1
ATOM 2347 O O . THR A 1 297 ? -8.628 11.265 -18.778 1.00 85.00 297 THR A O 1
ATOM 2350 N N . LEU A 1 298 ? -10.159 12.321 -17.525 1.00 87.88 298 LEU A N 1
ATOM 2351 C CA . LEU A 1 298 ? -10.699 11.099 -16.931 1.00 87.88 298 LEU A CA 1
ATOM 2352 C C . LEU A 1 298 ? -11.377 10.204 -17.977 1.00 87.88 298 LEU A C 1
ATOM 2354 O O . LEU A 1 298 ? -11.103 9.003 -18.011 1.00 87.88 298 LEU A O 1
ATOM 2358 N N . HIS A 1 299 ? -12.195 10.772 -18.859 1.00 89.38 299 HIS A N 1
ATOM 2359 C CA . HIS A 1 299 ? -12.883 10.030 -19.914 1.00 89.38 299 HIS A CA 1
ATOM 2360 C C . HIS A 1 299 ? -11.904 9.419 -20.929 1.00 89.38 299 HIS A C 1
ATOM 2362 O O . HIS A 1 299 ? -12.040 8.257 -21.301 1.00 89.38 299 HIS A O 1
ATOM 2368 N N . LEU A 1 300 ? -10.826 10.126 -21.281 1.00 85.69 300 LEU A N 1
ATOM 2369 C CA . LEU A 1 300 ? -9.759 9.581 -22.129 1.00 85.69 300 LEU A CA 1
ATOM 2370 C C . LEU A 1 300 ? -9.111 8.329 -21.552 1.00 85.69 300 LEU A C 1
ATOM 2372 O O . LEU A 1 300 ? -8.706 7.441 -22.301 1.00 85.69 300 LEU A O 1
ATOM 2376 N N . THR A 1 301 ? -9.018 8.227 -20.222 1.00 82.88 301 THR A N 1
ATOM 2377 C CA . THR A 1 301 ? -8.505 7.000 -19.606 1.00 82.88 301 THR A CA 1
ATOM 2378 C C . THR A 1 301 ? -9.441 5.803 -19.771 1.00 82.88 301 THR A C 1
ATOM 2380 O O . THR A 1 301 ? -8.950 4.682 -19.664 1.00 82.88 301 THR A O 1
ATOM 2383 N N . ALA A 1 302 ? -10.735 6.032 -20.040 1.00 8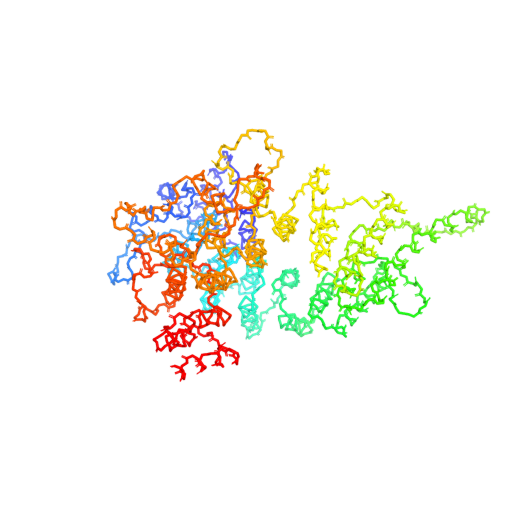3.50 302 ALA A N 1
ATOM 2384 C CA . ALA A 1 302 ? -11.736 4.997 -20.303 1.00 83.50 302 ALA A CA 1
ATOM 2385 C C . ALA A 1 302 ? -11.612 4.434 -21.711 1.00 83.50 302 ALA A C 1
ATOM 2387 O O . ALA A 1 302 ? -11.726 3.228 -21.911 1.00 83.50 302 ALA A O 1
ATOM 2388 N N . LEU A 1 303 ? -11.406 5.328 -22.680 1.00 77.88 303 LEU A N 1
ATOM 2389 C CA . LEU A 1 303 ? -11.605 4.988 -24.077 1.00 77.88 303 LEU A CA 1
ATOM 2390 C C . LEU A 1 303 ? -10.622 3.925 -24.561 1.00 77.88 303 LEU A C 1
ATOM 2392 O O . LEU A 1 303 ? -10.966 3.216 -25.496 1.00 77.88 303 LEU A O 1
ATOM 2396 N N . ASN A 1 304 ? -9.420 3.802 -23.974 1.00 70.06 304 ASN A N 1
ATOM 2397 C CA . ASN A 1 304 ? -8.311 2.956 -24.466 1.00 70.06 304 ASN A CA 1
ATOM 2398 C C . ASN A 1 304 ? -8.057 3.066 -25.993 1.00 70.06 304 ASN A C 1
ATOM 2400 O O . ASN A 1 304 ? -7.241 2.330 -26.543 1.00 70.06 304 ASN A O 1
ATOM 2404 N N . ASN A 1 305 ? -8.730 3.997 -26.674 1.00 70.12 305 ASN A N 1
ATOM 2405 C CA . ASN A 1 305 ? -8.846 4.087 -28.111 1.00 70.12 305 ASN A CA 1
ATOM 2406 C C . ASN A 1 305 ? -7.856 5.141 -28.586 1.00 70.12 305 ASN A C 1
ATOM 2408 O O . ASN A 1 305 ? -7.915 6.317 -28.211 1.00 70.12 305 ASN A O 1
ATOM 2412 N N . ARG A 1 306 ? -6.936 4.665 -29.419 1.00 67.31 306 ARG A N 1
ATOM 2413 C CA . ARG A 1 306 ? -5.842 5.401 -30.041 1.00 67.31 306 ARG A CA 1
ATOM 2414 C C . ARG A 1 306 ? -6.302 6.709 -30.681 1.00 67.31 306 ARG A C 1
ATOM 2416 O O . ARG A 1 306 ? -5.688 7.747 -30.446 1.00 67.31 306 ARG A O 1
ATOM 2423 N N . ILE A 1 307 ? -7.378 6.663 -31.467 1.00 72.62 307 ILE A N 1
ATOM 2424 C CA . ILE A 1 307 ? -7.822 7.797 -32.292 1.00 72.62 307 ILE A CA 1
ATOM 2425 C C . ILE A 1 307 ? -8.314 8.940 -31.401 1.00 72.62 307 ILE A C 1
ATOM 2427 O O . ILE A 1 307 ? -7.937 10.090 -31.607 1.00 72.62 307 ILE A O 1
ATOM 2431 N N . SER A 1 308 ? -9.066 8.624 -30.349 1.00 70.94 308 SER A N 1
ATOM 2432 C CA . SER A 1 308 ? -9.640 9.624 -29.445 1.00 70.94 308 SER A CA 1
ATOM 2433 C C . SER A 1 308 ? -8.580 10.323 -28.587 1.00 70.94 308 SER A C 1
ATOM 2435 O O . SER A 1 308 ? -8.656 11.532 -28.381 1.00 70.94 308 SER A O 1
ATOM 2437 N N . ALA A 1 309 ? -7.556 9.597 -28.119 1.00 72.56 309 ALA A N 1
ATOM 2438 C CA . ALA A 1 309 ? -6.469 10.191 -27.337 1.00 72.56 309 ALA A CA 1
ATOM 2439 C C . ALA A 1 309 ? -5.577 11.117 -28.178 1.00 72.56 309 ALA A C 1
ATOM 2441 O O . ALA A 1 309 ? -5.182 12.188 -27.714 1.00 72.56 309 ALA A O 1
ATOM 2442 N N . PHE A 1 310 ? -5.282 10.729 -29.422 1.00 71.94 310 PHE A N 1
ATOM 2443 C CA . PHE A 1 310 ? -4.527 11.575 -30.344 1.00 71.94 310 PHE A CA 1
ATOM 2444 C C . PHE A 1 310 ? -5.330 12.766 -30.844 1.00 71.94 310 PHE A C 1
ATOM 2446 O O . PHE A 1 310 ? -4.794 13.870 -30.852 1.00 71.94 310 PHE A O 1
ATOM 2453 N N . GLY A 1 311 ? -6.602 12.559 -31.191 1.00 74.31 311 GLY A N 1
ATOM 2454 C CA . GLY A 1 311 ? -7.518 13.639 -31.541 1.00 74.31 311 GLY A CA 1
ATOM 2455 C C . GLY A 1 311 ? -7.598 14.675 -30.425 1.00 74.31 311 GLY A C 1
ATOM 2456 O O . GLY A 1 311 ? -7.515 15.863 -30.700 1.00 74.31 311 GLY A O 1
ATOM 2457 N N . TYR A 1 312 ? -7.615 14.238 -29.161 1.00 75.81 312 TYR A N 1
ATOM 2458 C CA . TYR A 1 312 ? -7.571 15.149 -28.019 1.00 75.81 312 TYR A CA 1
ATOM 2459 C C . TYR A 1 312 ? -6.244 15.898 -27.864 1.00 75.81 312 TYR A C 1
ATOM 2461 O O . TYR A 1 312 ? -6.236 17.090 -27.579 1.00 75.81 312 TYR A O 1
ATOM 2469 N N . LEU A 1 313 ? -5.101 15.229 -28.047 1.00 73.75 313 LEU A N 1
ATOM 2470 C CA . LEU A 1 313 ? -3.800 15.911 -28.028 1.00 73.75 313 LEU A CA 1
ATOM 2471 C C . LEU A 1 313 ? -3.708 16.955 -29.137 1.00 73.75 313 LEU A C 1
ATOM 2473 O O . LEU A 1 313 ? -3.237 18.064 -28.903 1.00 73.75 313 LEU A O 1
ATOM 2477 N N . GLN A 1 314 ? -4.166 16.604 -30.337 1.00 78.56 314 GLN A N 1
ATOM 2478 C CA . GLN A 1 314 ? -4.206 17.521 -31.466 1.00 78.56 314 GLN A CA 1
ATOM 2479 C C . GLN A 1 314 ? -5.187 18.661 -31.216 1.00 78.56 314 GLN A C 1
ATOM 2481 O O . GLN A 1 314 ? -4.823 19.798 -31.478 1.00 78.56 314 GLN A O 1
ATOM 2486 N N . SER A 1 315 ? -6.369 18.400 -30.647 1.00 77.88 315 SER A N 1
ATOM 2487 C CA . SER A 1 315 ? -7.339 19.446 -30.319 1.00 77.88 315 SER A CA 1
ATOM 2488 C C . SER A 1 315 ? -6.833 20.368 -29.213 1.00 77.88 315 SER A C 1
ATOM 2490 O O . SER A 1 315 ? -7.049 21.569 -29.299 1.00 77.88 315 SER A O 1
ATOM 2492 N N . LEU A 1 316 ? -6.120 19.848 -28.206 1.00 75.25 316 LEU A N 1
ATOM 2493 C CA . LEU A 1 316 ? -5.468 20.672 -27.183 1.00 75.25 316 LEU A CA 1
ATOM 2494 C C . LEU A 1 316 ? -4.397 21.578 -27.793 1.00 75.25 316 LEU A C 1
ATOM 2496 O O . LEU A 1 316 ? -4.335 22.762 -27.471 1.00 75.25 316 LEU A O 1
ATOM 2500 N N . LEU A 1 317 ? -3.570 21.033 -28.689 1.00 75.75 317 LEU A N 1
ATOM 2501 C CA . LEU A 1 317 ? -2.561 21.819 -29.392 1.00 75.75 317 LEU A CA 1
ATOM 2502 C C . LEU A 1 317 ? -3.218 22.846 -30.324 1.00 75.75 317 LEU A C 1
ATOM 2504 O O . LEU A 1 317 ? -2.812 24.000 -30.322 1.00 75.75 317 LEU A O 1
ATOM 2508 N N . ALA A 1 318 ? -4.249 22.467 -31.079 1.00 76.88 318 ALA A N 1
ATOM 2509 C CA . ALA A 1 318 ? -4.951 23.347 -32.009 1.00 76.88 318 ALA A CA 1
ATOM 2510 C C . ALA A 1 318 ? -5.701 24.478 -31.289 1.00 76.88 318 ALA A C 1
ATOM 2512 O O . ALA A 1 318 ? -5.585 25.629 -31.700 1.00 76.88 318 ALA A O 1
ATOM 2513 N N . ALA A 1 319 ? -6.389 24.182 -30.180 1.00 72.56 319 ALA A N 1
ATOM 2514 C CA . ALA A 1 319 ? -7.075 25.180 -29.357 1.00 72.56 319 ALA A CA 1
ATOM 2515 C C . ALA A 1 319 ? -6.113 26.257 -28.833 1.00 72.56 319 ALA A C 1
ATOM 2517 O O . ALA A 1 319 ? -6.476 27.427 -28.749 1.00 72.56 319 ALA A O 1
ATOM 2518 N N . GLN A 1 320 ? -4.865 25.881 -28.539 1.00 69.94 320 GLN A N 1
ATOM 2519 C CA . GLN A 1 320 ? -3.839 26.830 -28.120 1.00 69.94 320 GLN A CA 1
ATOM 2520 C C . GLN A 1 320 ? -3.386 27.754 -29.263 1.00 69.94 320 GLN A C 1
ATOM 2522 O O . GLN A 1 320 ? -3.155 28.932 -29.020 1.00 69.94 320 GLN A O 1
ATOM 2527 N N . HIS A 1 321 ? -3.279 27.248 -30.498 1.00 71.38 321 HIS A N 1
ATOM 2528 C CA . HIS A 1 321 ? -2.847 28.054 -31.651 1.00 71.38 321 HIS A CA 1
ATOM 2529 C C . HIS A 1 321 ? -3.973 28.954 -32.185 1.00 71.38 321 HIS A C 1
ATOM 2531 O O . HIS A 1 321 ? -3.716 30.096 -32.556 1.00 71.38 321 HIS A O 1
ATOM 2537 N N . GLY A 1 322 ? -5.221 28.468 -32.197 1.00 64.88 322 GLY A N 1
ATOM 2538 C CA . GLY A 1 322 ? -6.382 29.250 -32.643 1.00 64.88 322 GLY A CA 1
ATOM 2539 C C . GLY A 1 322 ? -6.661 30.465 -31.753 1.00 64.88 322 GLY A C 1
ATOM 2540 O O . GLY A 1 322 ? -6.996 31.533 -32.259 1.00 64.88 322 GLY A O 1
ATOM 2541 N N . ALA A 1 323 ? -6.427 30.333 -30.443 1.00 59.12 323 ALA A N 1
ATOM 2542 C CA . ALA A 1 323 ? -6.535 31.435 -29.489 1.00 59.12 323 ALA A CA 1
ATOM 2543 C C . ALA A 1 323 ? -5.550 32.584 -29.775 1.00 59.12 323 ALA A C 1
ATOM 2545 O O . ALA A 1 323 ? -5.893 33.744 -29.580 1.00 59.12 323 ALA A O 1
ATOM 2546 N N . THR A 1 324 ? -4.342 32.279 -30.259 1.00 55.94 324 THR A N 1
ATOM 2547 C CA . THR A 1 324 ? -3.315 33.295 -30.550 1.00 55.94 324 THR A CA 1
ATOM 2548 C C . THR A 1 324 ? -3.596 34.074 -31.835 1.00 55.94 324 THR A C 1
ATOM 2550 O O . THR A 1 324 ? -3.181 35.219 -31.951 1.00 55.94 324 THR A O 1
ATOM 2553 N N . LEU A 1 325 ? -4.303 33.483 -32.803 1.00 54.31 325 LEU A N 1
ATOM 2554 C CA . LEU A 1 325 ? -4.608 34.144 -34.079 1.00 54.31 325 LEU A CA 1
ATOM 2555 C C . LEU A 1 325 ? -5.854 35.038 -34.000 1.00 54.31 325 LEU A C 1
ATOM 2557 O O . LEU A 1 325 ? -5.877 36.094 -34.623 1.00 54.31 325 LEU A O 1
ATOM 2561 N N . GLN A 1 326 ? -6.862 34.665 -33.203 1.00 54.47 326 GLN A N 1
ATOM 2562 C CA . GLN A 1 326 ? -8.072 35.481 -33.031 1.00 54.47 326 GLN A CA 1
ATOM 2563 C C . GLN A 1 326 ? -7.851 36.720 -32.152 1.00 54.47 326 GLN A C 1
ATOM 2565 O O . GLN A 1 326 ? -8.490 37.740 -32.388 1.00 54.47 326 GLN A O 1
ATOM 2570 N N . SER A 1 327 ? -6.916 36.688 -31.192 1.00 51.69 327 SER A N 1
ATOM 2571 C CA . SER A 1 327 ? -6.619 37.872 -30.370 1.00 51.69 327 SER A CA 1
ATOM 2572 C C . SER A 1 327 ? -5.934 38.998 -31.151 1.00 51.69 327 SER A C 1
ATOM 2574 O O . SER A 1 327 ? -5.966 40.134 -30.705 1.00 51.69 327 SER A O 1
ATOM 2576 N N . VAL A 1 328 ? -5.316 38.699 -32.300 1.00 54.12 328 VAL A N 1
ATOM 2577 C CA . VAL A 1 328 ? -4.609 39.693 -33.130 1.00 54.12 328 VAL A CA 1
ATOM 2578 C C . VAL A 1 328 ? -5.544 40.357 -34.150 1.00 54.12 328 VAL A C 1
ATOM 2580 O O . VAL A 1 328 ? -5.262 41.456 -34.604 1.00 54.12 328 VAL A O 1
ATOM 2583 N N . GLN A 1 329 ? -6.676 39.730 -34.493 1.00 51.72 329 GLN A N 1
ATOM 2584 C CA . GLN A 1 329 ? -7.622 40.263 -35.486 1.00 51.72 329 GLN A CA 1
ATOM 2585 C C . GLN A 1 329 ? -8.829 40.999 -34.879 1.00 51.72 329 GLN A C 1
ATOM 2587 O O . GLN A 1 329 ? -9.575 41.628 -35.616 1.00 51.72 329 GLN A O 1
ATOM 2592 N N . SER A 1 330 ? -9.040 40.946 -33.559 1.00 50.53 330 SER A N 1
ATOM 2593 C CA . SER A 1 330 ? -10.188 41.597 -32.895 1.00 50.53 330 SER A CA 1
ATOM 2594 C C . SER A 1 330 ? -9.850 42.874 -32.112 1.00 50.53 330 SER A C 1
ATOM 2596 O O . SER A 1 330 ? -10.729 43.397 -31.432 1.00 50.53 330 SER A O 1
ATOM 2598 N N . GLU A 1 331 ? -8.624 43.404 -32.207 1.00 52.78 331 GLU A N 1
ATOM 2599 C CA . GLU A 1 331 ? -8.289 44.725 -31.639 1.00 52.78 331 GLU A CA 1
ATOM 2600 C C . GLU A 1 331 ? -8.769 45.906 -32.507 1.00 52.78 331 GLU A C 1
ATOM 2602 O O . GLU A 1 331 ? -8.936 46.998 -31.972 1.00 52.78 331 GLU A O 1
ATOM 2607 N N . GLU A 1 332 ? -9.077 45.709 -33.797 1.00 52.34 332 GLU A N 1
ATOM 2608 C CA . GLU A 1 332 ? -9.528 46.806 -34.680 1.00 52.34 332 GLU A CA 1
ATOM 2609 C C . GLU A 1 332 ? -11.053 47.056 -34.679 1.00 52.34 332 GLU A C 1
ATOM 2611 O O . GLU A 1 332 ? -11.473 48.154 -35.031 1.00 52.34 332 GLU A O 1
ATOM 2616 N N . ASP A 1 333 ? -11.884 46.122 -34.192 1.00 51.41 333 ASP A N 1
ATOM 2617 C CA . ASP A 1 333 ? -13.361 46.219 -34.283 1.00 51.41 333 ASP A CA 1
ATOM 2618 C C . ASP A 1 333 ? -14.099 46.408 -32.933 1.00 51.41 333 ASP A C 1
ATOM 2620 O O . ASP A 1 333 ? -15.330 46.426 -32.879 1.00 51.41 333 ASP A O 1
ATOM 2624 N N . ALA A 1 334 ? -13.392 46.556 -31.807 1.00 47.53 334 ALA A N 1
ATOM 2625 C CA . ALA A 1 334 ? -13.987 46.440 -30.466 1.00 47.53 334 ALA A CA 1
ATOM 2626 C C . ALA A 1 334 ? -14.219 47.770 -29.709 1.00 47.53 334 ALA A C 1
ATOM 2628 O O . ALA A 1 334 ? -13.995 47.820 -28.498 1.00 47.53 334 ALA A O 1
ATOM 2629 N N . LEU A 1 335 ? -14.702 48.836 -30.369 1.00 50.06 335 LEU A N 1
ATOM 2630 C CA . LEU A 1 335 ? -15.088 50.077 -29.664 1.00 50.06 335 LEU A CA 1
ATOM 2631 C C . LEU A 1 335 ? -16.572 50.175 -29.273 1.00 50.06 335 LEU A C 1
ATOM 2633 O O . LEU A 1 335 ? -16.922 51.027 -28.461 1.00 50.06 335 LEU A O 1
ATOM 2637 N N . GLU A 1 336 ? -17.466 49.312 -29.760 1.00 48.81 336 GLU A N 1
ATOM 2638 C CA . GLU A 1 336 ? -18.888 49.456 -29.435 1.00 48.81 336 GLU A CA 1
ATOM 2639 C C . GLU A 1 336 ? -19.549 48.147 -29.000 1.00 48.81 336 GLU A C 1
ATOM 2641 O O . GLU A 1 336 ? -19.848 47.259 -29.789 1.00 48.81 336 GLU A O 1
ATOM 2646 N N . ARG A 1 337 ? -19.892 48.118 -27.704 1.00 48.75 337 ARG A N 1
ATOM 2647 C CA . ARG A 1 337 ? -20.831 47.200 -27.037 1.00 48.75 337 ARG A CA 1
ATOM 2648 C C . ARG A 1 337 ? -20.310 45.777 -26.793 1.00 48.75 337 ARG A C 1
ATOM 2650 O O . ARG A 1 337 ? -20.506 44.885 -27.608 1.00 48.75 337 ARG A O 1
ATOM 2657 N N . ARG A 1 338 ? -19.910 45.501 -25.545 1.00 40.84 338 ARG A N 1
ATOM 2658 C CA . ARG A 1 338 ? -20.659 44.625 -24.610 1.00 40.84 338 ARG A CA 1
ATOM 2659 C C . ARG A 1 338 ? -19.822 44.247 -23.393 1.00 40.84 338 ARG A C 1
ATOM 2661 O O . ARG A 1 338 ? -18.609 44.120 -23.448 1.00 40.84 338 ARG A O 1
ATOM 2668 N N . THR A 1 339 ? -20.542 43.992 -22.310 1.00 45.91 339 THR A N 1
ATOM 2669 C CA . THR A 1 339 ? -20.170 43.206 -21.133 1.00 45.91 339 THR A CA 1
ATOM 2670 C C . THR A 1 339 ? -19.635 41.821 -21.526 1.00 45.91 339 THR A C 1
ATOM 2672 O O . THR A 1 339 ? -20.317 40.804 -21.420 1.00 45.91 339 THR A O 1
ATOM 2675 N N . THR A 1 340 ? -18.403 41.759 -22.021 1.00 41.34 340 THR A N 1
ATOM 2676 C CA . THR A 1 340 ? -17.715 40.505 -22.316 1.00 41.34 340 THR A CA 1
ATOM 2677 C C . THR A 1 340 ? -17.058 40.000 -21.044 1.00 41.34 340 THR A C 1
ATOM 2679 O O . THR A 1 340 ? -16.077 40.566 -20.560 1.00 41.34 340 THR A O 1
ATOM 2682 N N . VAL A 1 341 ? -17.602 38.910 -20.502 1.00 41.50 341 VAL A N 1
ATOM 2683 C CA . VAL A 1 341 ? -16.883 38.033 -19.576 1.00 41.50 341 VAL A CA 1
ATOM 2684 C C . VAL A 1 341 ? -15.580 37.657 -20.274 1.00 41.50 341 VAL A C 1
ATOM 2686 O O . VAL A 1 341 ? -15.598 36.908 -21.247 1.00 41.50 341 VAL A O 1
ATOM 2689 N N . SER A 1 342 ? -14.472 38.253 -19.832 1.00 43.81 342 SER A N 1
ATOM 2690 C CA . SER A 1 342 ? -13.138 38.017 -20.374 1.00 43.81 342 SER A CA 1
ATOM 2691 C C . SER A 1 342 ? -12.861 36.513 -20.345 1.00 43.81 342 SER A C 1
ATOM 2693 O O . SER A 1 342 ? -12.640 35.924 -19.283 1.00 43.81 342 SER A O 1
ATOM 2695 N N . ALA A 1 343 ? -12.949 35.868 -21.510 1.00 50.25 343 ALA A N 1
ATOM 2696 C CA . ALA A 1 343 ? -12.637 34.461 -21.685 1.00 50.25 343 ALA A CA 1
ATOM 2697 C C . ALA A 1 343 ? -11.114 34.314 -21.638 1.00 50.25 343 ALA A C 1
ATOM 2699 O O . ALA A 1 343 ? -10.451 34.168 -22.658 1.00 50.25 343 ALA A O 1
ATOM 2700 N N . SER A 1 344 ? -10.568 34.415 -20.424 1.00 53.09 344 SER A N 1
ATOM 2701 C CA . SER A 1 344 ? -9.178 34.133 -20.085 1.00 53.09 344 SER A CA 1
ATOM 2702 C C . SER A 1 344 ? -8.720 32.881 -20.833 1.00 53.09 344 SER A C 1
ATOM 2704 O O . SER A 1 344 ? -9.194 31.772 -20.564 1.00 53.09 344 SER A O 1
ATOM 2706 N N . HIS A 1 345 ? -7.846 33.075 -21.825 1.00 58.03 345 HIS A N 1
ATOM 2707 C CA . HIS A 1 345 ? -7.277 32.000 -22.624 1.00 58.03 345 HIS A CA 1
ATOM 2708 C C . HIS A 1 345 ? -6.484 31.083 -21.700 1.00 58.03 345 HIS A C 1
ATOM 2710 O O . HIS A 1 345 ? -5.344 31.355 -21.317 1.00 58.03 345 HIS A O 1
ATOM 2716 N N . LYS A 1 346 ? -7.128 29.994 -21.287 1.00 65.25 346 LYS A N 1
ATOM 2717 C CA . LYS A 1 346 ? -6.553 29.068 -20.328 1.00 65.25 346 LYS A CA 1
ATOM 2718 C C . LYS A 1 346 ? -5.448 28.288 -21.032 1.00 65.25 346 LYS A C 1
ATOM 2720 O O . LYS A 1 346 ? -5.718 27.460 -21.900 1.00 65.25 346 LYS A O 1
ATOM 2725 N N . GLN A 1 347 ? -4.201 28.599 -20.677 1.00 75.50 347 GLN A N 1
ATOM 2726 C CA . GLN A 1 347 ? -3.020 27.847 -21.097 1.00 75.50 347 GLN A CA 1
ATOM 2727 C C . GLN A 1 347 ? -3.255 26.347 -20.872 1.00 75.50 347 GLN A C 1
ATOM 2729 O O . GLN A 1 347 ? -3.852 25.962 -19.864 1.00 75.50 347 GLN A O 1
ATOM 2734 N N . VAL A 1 348 ? -2.796 25.510 -21.810 1.00 78.56 348 VAL A N 1
ATOM 2735 C CA . VAL A 1 348 ? -2.908 24.049 -21.696 1.00 78.56 348 VAL A CA 1
ATOM 2736 C C . VAL A 1 348 ? -2.283 23.611 -20.376 1.00 78.56 348 VAL A C 1
ATOM 2738 O O . VAL A 1 348 ? -1.081 23.777 -20.163 1.00 78.56 348 VAL A O 1
ATOM 2741 N N . ASP A 1 349 ? -3.105 23.050 -19.490 1.00 86.81 349 ASP A N 1
ATOM 2742 C CA . ASP A 1 349 ? -2.641 22.561 -18.201 1.00 86.81 349 ASP A CA 1
ATOM 2743 C C . ASP A 1 349 ? -1.699 21.369 -18.424 1.00 86.81 349 ASP A C 1
ATOM 2745 O O . ASP A 1 349 ? -1.969 20.435 -19.191 1.00 86.81 349 ASP A O 1
ATOM 2749 N N . ILE A 1 350 ? -0.575 21.370 -17.714 1.00 90.81 350 ILE A N 1
ATOM 2750 C CA . ILE A 1 350 ? 0.359 20.252 -17.701 1.00 90.81 350 ILE A CA 1
ATOM 2751 C C . ILE A 1 350 ? -0.304 18.946 -17.254 1.00 90.81 350 ILE A C 1
ATOM 2753 O O . ILE A 1 350 ? 0.107 17.869 -17.698 1.00 90.81 350 ILE A O 1
ATOM 2757 N N . ALA A 1 351 ? -1.333 19.012 -16.405 1.00 88.44 351 ALA A N 1
ATOM 2758 C CA . ALA A 1 351 ? -2.102 17.842 -15.995 1.00 88.44 351 ALA A CA 1
ATOM 2759 C C . ALA A 1 351 ? -2.824 17.184 -17.185 1.00 88.44 351 ALA A C 1
ATOM 2761 O O . ALA A 1 351 ? -2.838 15.949 -17.300 1.00 88.44 351 ALA A O 1
ATOM 2762 N N . ASP A 1 352 ? -3.347 17.997 -18.104 1.00 85.00 352 ASP A N 1
ATOM 2763 C CA . ASP A 1 352 ? -4.050 17.529 -19.295 1.00 85.00 352 ASP A CA 1
ATOM 2764 C C . ASP A 1 352 ? -3.086 16.885 -20.283 1.00 85.00 352 ASP A C 1
ATOM 2766 O O . ASP A 1 352 ? -3.305 15.745 -20.712 1.00 85.00 352 ASP A O 1
ATOM 2770 N N . TYR A 1 353 ? -1.954 17.545 -20.543 1.00 90.50 353 TYR A N 1
ATOM 2771 C CA . TYR A 1 353 ? -0.884 16.975 -21.359 1.00 90.50 353 TYR A CA 1
ATOM 2772 C C . TYR A 1 353 ? -0.347 15.666 -20.766 1.00 90.50 353 TYR A C 1
ATOM 2774 O O . TYR A 1 353 ? -0.211 14.669 -21.475 1.00 90.50 353 TYR A O 1
ATOM 2782 N N . THR A 1 354 ? -0.088 15.627 -19.455 1.00 92.88 354 THR A N 1
ATOM 2783 C CA . THR A 1 354 ? 0.416 14.424 -18.773 1.00 92.88 354 THR A CA 1
ATOM 2784 C C . THR A 1 354 ? -0.560 13.261 -18.902 1.00 92.88 354 THR A C 1
ATOM 2786 O O . THR A 1 354 ? -0.141 12.124 -19.127 1.00 92.88 354 THR A O 1
ATOM 2789 N N . THR A 1 355 ? -1.863 13.519 -18.775 1.00 86.88 355 THR A N 1
ATOM 2790 C CA . THR A 1 355 ? -2.884 12.469 -18.877 1.00 86.88 355 THR A CA 1
ATOM 2791 C C . THR A 1 355 ? -3.017 11.956 -20.303 1.00 86.88 355 THR A C 1
ATOM 2793 O O . THR A 1 355 ? -3.084 10.746 -20.527 1.00 86.88 355 THR A O 1
ATOM 2796 N N . ALA A 1 356 ? -2.981 12.857 -21.275 1.00 87.00 356 ALA A N 1
ATOM 2797 C CA . ALA A 1 356 ? -3.039 12.495 -22.676 1.00 87.00 356 ALA A CA 1
ATOM 2798 C C . ALA A 1 356 ? -1.768 11.741 -23.128 1.00 87.00 356 ALA A C 1
ATOM 2800 O O . ALA A 1 356 ? -1.860 10.705 -23.790 1.00 87.00 356 ALA A O 1
ATOM 2801 N N . LEU A 1 357 ? -0.585 12.145 -22.648 1.00 91.94 357 LEU A N 1
ATOM 2802 C CA . LEU A 1 357 ? 0.653 11.375 -22.791 1.00 91.94 357 LEU A CA 1
ATOM 2803 C C . LEU A 1 357 ? 0.543 10.007 -22.100 1.00 91.94 357 LEU A C 1
ATOM 2805 O O . LEU A 1 357 ? 0.999 9.000 -22.638 1.00 91.94 357 LEU A O 1
ATOM 2809 N N . ALA A 1 358 ? -0.094 9.924 -20.929 1.00 91.38 358 ALA A N 1
ATOM 2810 C CA . ALA A 1 358 ? -0.318 8.656 -20.238 1.00 91.38 358 ALA A CA 1
ATOM 2811 C C . ALA A 1 358 ? -1.226 7.707 -21.032 1.00 91.38 358 ALA A C 1
ATOM 2813 O O . ALA A 1 358 ? -0.973 6.501 -21.017 1.00 91.38 358 ALA A O 1
ATOM 2814 N N . ALA A 1 359 ? -2.227 8.228 -21.743 1.00 85.25 359 ALA A N 1
ATOM 2815 C CA . ALA A 1 359 ? -3.033 7.452 -22.680 1.00 85.25 359 ALA A CA 1
ATOM 2816 C C . ALA A 1 359 ? -2.184 6.982 -23.874 1.00 85.25 359 ALA A C 1
ATOM 2818 O O . ALA A 1 359 ? -2.101 5.780 -24.121 1.00 85.25 359 ALA A O 1
ATOM 2819 N N . ALA A 1 360 ? -1.439 7.886 -24.519 1.00 87.38 360 ALA A N 1
ATOM 2820 C CA . ALA A 1 360 ? -0.548 7.544 -25.633 1.00 87.38 360 ALA A CA 1
ATOM 2821 C C . ALA A 1 360 ? 0.521 6.500 -25.242 1.00 87.38 360 ALA A C 1
ATOM 2823 O O . ALA A 1 360 ? 0.826 5.578 -25.990 1.00 87.38 360 ALA A O 1
ATOM 2824 N N . THR A 1 361 ? 1.075 6.566 -24.030 1.00 92.31 361 THR A N 1
ATOM 2825 C CA . THR A 1 361 ? 2.090 5.595 -23.578 1.00 92.31 361 THR A CA 1
ATOM 2826 C C . THR A 1 361 ? 1.538 4.187 -23.336 1.00 92.31 361 THR A C 1
ATOM 2828 O O . THR A 1 361 ? 2.331 3.242 -23.270 1.00 92.31 361 THR A O 1
ATOM 2831 N N . ARG A 1 362 ? 0.218 4.028 -23.148 1.00 87.62 362 ARG A N 1
ATOM 2832 C CA . ARG A 1 362 ? -0.453 2.717 -23.021 1.00 87.62 362 ARG A CA 1
ATOM 2833 C C . ARG A 1 362 ? -0.675 2.052 -24.370 1.00 87.62 362 ARG A C 1
ATOM 2835 O O . ARG A 1 362 ? -0.726 0.831 -24.419 1.00 87.62 362 ARG A O 1
ATOM 2842 N N . ASP A 1 363 ? -0.773 2.838 -25.430 1.00 85.62 363 ASP A N 1
ATOM 2843 C CA . ASP A 1 363 ? -0.910 2.319 -26.779 1.00 85.62 363 ASP A CA 1
ATOM 2844 C C . ASP A 1 363 ? 0.427 1.722 -27.243 1.00 85.62 363 ASP A C 1
ATOM 2846 O O . ASP A 1 363 ? 1.447 2.412 -27.306 1.00 85.62 363 ASP A O 1
ATOM 2850 N N . HIS A 1 364 ? 0.432 0.419 -27.526 1.00 89.19 364 HIS A N 1
ATOM 2851 C CA . HIS A 1 364 ? 1.610 -0.322 -27.978 1.00 89.19 364 HIS A CA 1
ATOM 2852 C C . HIS A 1 364 ? 1.898 -0.143 -29.476 1.00 89.19 364 HIS A C 1
ATOM 2854 O O . HIS A 1 364 ? 2.999 -0.466 -29.912 1.00 89.19 364 HIS A O 1
ATOM 2860 N N . THR A 1 365 ? 0.952 0.397 -30.253 1.00 88.62 365 THR A N 1
ATOM 2861 C CA . THR A 1 365 ? 1.110 0.604 -31.702 1.00 88.62 365 THR A CA 1
ATOM 2862 C C . THR A 1 365 ? 2.040 1.772 -32.031 1.00 88.62 365 THR A C 1
ATOM 2864 O O . THR A 1 365 ? 2.690 1.787 -33.074 1.00 88.62 365 THR A O 1
ATOM 2867 N N . ILE A 1 366 ? 2.151 2.754 -31.131 1.00 90.88 366 ILE A N 1
ATOM 2868 C CA . ILE A 1 366 ? 3.057 3.890 -31.307 1.00 90.88 366 ILE A CA 1
ATOM 2869 C C . ILE A 1 366 ? 4.478 3.422 -30.993 1.00 90.88 366 ILE A C 1
ATOM 2871 O O . ILE A 1 366 ? 4.793 3.157 -29.831 1.00 90.88 366 ILE A O 1
ATOM 2875 N N . GLY A 1 367 ? 5.355 3.383 -31.994 1.00 94.94 367 GLY A N 1
ATOM 2876 C CA . GLY A 1 367 ? 6.769 3.049 -31.804 1.00 94.94 367 GLY A CA 1
ATOM 2877 C C . GLY A 1 367 ? 7.519 4.026 -30.885 1.00 94.94 367 GLY A C 1
ATOM 2878 O O . GLY A 1 367 ? 7.087 5.153 -30.635 1.00 94.94 367 GLY A O 1
ATOM 2879 N N . GLU A 1 368 ? 8.687 3.607 -30.394 1.00 96.94 368 GLU A N 1
ATOM 2880 C CA . GLU A 1 368 ? 9.552 4.411 -29.514 1.00 96.94 368 GLU A CA 1
ATOM 2881 C C . GLU A 1 368 ? 9.905 5.783 -30.114 1.00 96.94 368 GLU A C 1
ATOM 2883 O O . GLU A 1 368 ? 9.801 6.815 -29.440 1.00 96.94 368 GLU A O 1
ATOM 2888 N N . ARG A 1 369 ? 10.292 5.800 -31.398 1.00 96.56 369 ARG A N 1
ATOM 2889 C CA . ARG A 1 369 ? 10.686 7.021 -32.118 1.00 96.56 369 ARG A CA 1
ATOM 2890 C C . ARG A 1 369 ? 9.531 8.011 -32.218 1.00 96.56 369 ARG A C 1
ATOM 2892 O O . ARG A 1 369 ? 9.728 9.188 -31.931 1.00 96.56 369 ARG A O 1
ATOM 2899 N N . ALA A 1 370 ? 8.333 7.531 -32.551 1.00 94.06 370 ALA A N 1
ATOM 2900 C CA . ALA A 1 370 ? 7.134 8.358 -32.642 1.00 94.06 370 ALA A CA 1
ATOM 2901 C C . ALA A 1 370 ? 6.759 8.952 -31.276 1.00 94.06 370 ALA A C 1
ATOM 2903 O O . ALA A 1 370 ? 6.571 10.161 -31.172 1.00 94.06 370 ALA A O 1
ATOM 2904 N N . LEU A 1 371 ? 6.746 8.142 -30.207 1.00 95.50 371 LEU A N 1
ATOM 2905 C CA . LEU A 1 371 ? 6.458 8.636 -28.854 1.00 95.50 371 LEU A CA 1
ATOM 2906 C C . LEU A 1 371 ? 7.477 9.702 -28.415 1.00 95.50 371 LEU A C 1
ATOM 2908 O O . LEU A 1 371 ? 7.106 10.734 -27.856 1.00 95.50 371 LEU A O 1
ATOM 2912 N N . THR A 1 372 ? 8.759 9.471 -28.699 1.00 96.38 372 THR A N 1
ATOM 2913 C CA . THR A 1 372 ? 9.839 10.414 -28.384 1.00 96.38 372 THR A CA 1
ATOM 2914 C C . THR A 1 372 ? 9.726 11.703 -29.196 1.00 96.38 372 THR A C 1
ATOM 2916 O O . THR A 1 372 ? 9.932 12.786 -28.649 1.00 96.38 372 THR A O 1
ATOM 2919 N N . MET A 1 373 ? 9.382 11.606 -30.482 1.00 94.81 373 MET A N 1
ATOM 2920 C CA . MET A 1 373 ? 9.161 12.755 -31.359 1.00 94.81 373 MET A CA 1
ATOM 2921 C C . MET A 1 373 ? 7.978 13.594 -30.874 1.00 94.81 373 MET A C 1
ATOM 2923 O O . MET A 1 373 ? 8.127 14.803 -30.738 1.00 94.81 373 MET A O 1
ATOM 2927 N N . ILE A 1 374 ? 6.848 12.961 -30.548 1.00 90.88 374 ILE A N 1
ATOM 2928 C CA . ILE A 1 374 ? 5.649 13.634 -30.033 1.00 90.88 374 ILE A CA 1
ATOM 2929 C C . ILE A 1 374 ? 5.970 14.363 -28.729 1.00 90.88 374 ILE A C 1
ATOM 2931 O O . ILE A 1 374 ? 5.713 15.558 -28.615 1.00 90.88 374 ILE A O 1
ATOM 2935 N N . HIS A 1 375 ? 6.596 13.671 -27.774 1.00 94.56 375 HIS A N 1
ATOM 2936 C CA . HIS A 1 375 ? 6.946 14.256 -26.484 1.00 94.56 375 HIS A CA 1
ATOM 2937 C C . HIS A 1 375 ? 7.893 15.457 -26.638 1.00 94.56 375 HIS A C 1
ATOM 2939 O O . HIS A 1 375 ? 7.625 16.535 -26.109 1.00 94.56 375 HIS A O 1
ATOM 2945 N N . ARG A 1 376 ? 8.968 15.306 -27.426 1.00 94.81 376 ARG A N 1
ATOM 2946 C CA . ARG A 1 376 ? 9.932 16.389 -27.677 1.00 94.81 376 ARG A CA 1
ATOM 2947 C C . ARG A 1 376 ? 9.325 17.537 -28.478 1.00 94.81 376 ARG A C 1
ATOM 2949 O O . ARG A 1 376 ? 9.654 18.684 -28.205 1.00 94.81 376 ARG A O 1
ATOM 2956 N N . SER A 1 377 ? 8.463 17.251 -29.453 1.00 91.81 377 SER A N 1
ATOM 2957 C CA . SER A 1 377 ? 7.787 18.279 -30.248 1.00 91.81 377 SER A CA 1
ATOM 2958 C C . SER A 1 377 ? 6.822 19.091 -29.389 1.00 91.81 377 SER A C 1
ATOM 2960 O O . SER A 1 377 ? 6.861 20.313 -29.456 1.00 91.81 377 SER A O 1
ATOM 2962 N N . ALA A 1 378 ? 6.036 18.440 -28.527 1.00 90.75 378 ALA A N 1
ATOM 2963 C CA . ALA A 1 378 ? 5.113 19.121 -27.623 1.00 90.75 378 ALA A CA 1
ATOM 2964 C C . ALA A 1 378 ? 5.837 20.075 -26.659 1.00 90.75 378 ALA A C 1
ATOM 2966 O O . ALA A 1 378 ? 5.398 21.207 -26.486 1.00 90.75 378 ALA A O 1
ATOM 2967 N N . ILE A 1 379 ? 6.973 19.656 -26.090 1.00 92.12 379 ILE A N 1
ATOM 2968 C CA . ILE A 1 379 ? 7.779 20.507 -25.195 1.00 92.12 379 ILE A CA 1
ATOM 2969 C C . ILE A 1 379 ? 8.450 21.651 -25.960 1.00 92.12 379 ILE A C 1
ATOM 2971 O O . ILE A 1 379 ? 8.498 22.773 -25.472 1.00 92.12 379 ILE A O 1
ATOM 2975 N N . ARG A 1 380 ? 8.960 21.389 -27.171 1.00 92.88 380 ARG A N 1
ATOM 2976 C CA . ARG A 1 380 ? 9.594 22.426 -28.003 1.00 92.88 380 ARG A CA 1
ATOM 2977 C C . ARG A 1 380 ? 8.602 23.485 -28.478 1.00 92.88 380 ARG A C 1
ATOM 2979 O O . ARG A 1 380 ? 8.963 24.651 -28.526 1.00 92.88 380 ARG A O 1
ATOM 2986 N N . LYS A 1 381 ? 7.386 23.078 -28.853 1.00 90.25 381 LYS A N 1
ATOM 2987 C CA . LYS A 1 381 ? 6.345 23.990 -29.353 1.00 90.25 381 LYS A CA 1
ATOM 2988 C C . LYS A 1 381 ? 5.699 24.812 -28.238 1.00 90.25 381 LYS A C 1
ATOM 2990 O O . LYS A 1 381 ? 5.257 25.919 -28.501 1.00 90.25 381 LYS A O 1
ATOM 2995 N N . ASN A 1 382 ? 5.668 24.293 -27.010 1.00 88.00 382 ASN A N 1
ATOM 2996 C CA . ASN A 1 382 ? 5.019 24.945 -25.876 1.00 88.00 382 ASN A CA 1
ATOM 2997 C C . ASN A 1 382 ? 6.012 25.150 -24.724 1.00 88.00 382 ASN A C 1
ATOM 2999 O O . ASN A 1 382 ? 6.071 24.313 -23.820 1.00 88.00 382 ASN A O 1
ATOM 3003 N N . PRO A 1 383 ? 6.765 26.266 -24.703 1.00 87.44 383 PRO A N 1
ATOM 3004 C CA . PRO A 1 383 ? 7.728 26.545 -23.635 1.00 87.44 383 PRO A CA 1
ATOM 3005 C C . PRO A 1 383 ? 7.073 26.691 -22.250 1.00 87.44 383 PRO A C 1
ATOM 3007 O O . PRO A 1 383 ? 7.736 26.510 -21.231 1.00 87.44 383 PRO A O 1
ATOM 3010 N N . THR A 1 384 ? 5.765 26.959 -22.196 1.00 87.31 384 THR A N 1
ATOM 3011 C CA . THR A 1 384 ? 4.968 26.995 -20.959 1.00 87.31 384 THR A CA 1
ATOM 3012 C C . THR A 1 384 ? 4.783 25.613 -20.321 1.00 87.31 384 THR A C 1
ATOM 3014 O O . THR A 1 384 ? 4.597 25.518 -19.107 1.00 87.31 384 THR A O 1
ATOM 3017 N N . LEU A 1 385 ? 4.888 24.524 -21.095 1.00 90.06 385 LEU A N 1
ATOM 3018 C CA . LEU A 1 385 ? 4.808 23.151 -20.590 1.00 90.06 385 LEU A CA 1
ATOM 3019 C C . LEU A 1 385 ? 6.135 22.740 -19.938 1.00 90.06 385 LEU A C 1
ATOM 3021 O O . LEU A 1 385 ? 6.913 21.952 -20.480 1.00 90.06 385 LEU A O 1
ATOM 3025 N N . ARG A 1 386 ? 6.395 23.256 -18.733 1.00 91.00 386 ARG A N 1
ATOM 3026 C CA . ARG A 1 386 ? 7.563 22.862 -17.938 1.00 91.00 386 ARG A CA 1
ATOM 3027 C C . ARG A 1 386 ? 7.437 21.409 -17.498 1.00 91.00 386 ARG A C 1
ATOM 3029 O O . ARG A 1 386 ? 6.593 21.086 -16.674 1.00 91.00 386 ARG A O 1
ATOM 3036 N N . GLU A 1 387 ? 8.318 20.539 -17.980 1.00 93.44 387 GLU A N 1
ATOM 3037 C CA . GLU A 1 387 ? 8.278 19.112 -17.655 1.00 93.44 387 GLU A CA 1
ATOM 3038 C C . GLU A 1 387 ? 8.247 18.847 -16.143 1.00 93.44 387 GLU A C 1
ATOM 3040 O O . GLU A 1 387 ? 9.182 19.166 -15.406 1.00 93.44 387 GLU A O 1
ATOM 3045 N N . THR A 1 388 ? 7.173 18.210 -15.681 1.00 96.12 388 THR A N 1
ATOM 3046 C CA . THR A 1 388 ? 7.059 17.736 -14.299 1.00 96.12 388 THR A CA 1
ATOM 3047 C C . THR A 1 388 ? 7.626 16.331 -14.162 1.00 96.12 388 THR A C 1
ATOM 3049 O O . THR A 1 388 ? 7.724 15.566 -15.129 1.00 96.12 388 THR A O 1
ATOM 3052 N N . ILE A 1 389 ? 7.924 15.938 -12.922 1.00 96.81 389 ILE A N 1
ATOM 3053 C CA . ILE A 1 389 ? 8.345 14.569 -12.625 1.00 96.81 389 ILE A CA 1
ATOM 3054 C C . ILE A 1 389 ? 7.320 13.525 -13.078 1.00 96.81 389 ILE A C 1
ATOM 3056 O O . ILE A 1 389 ? 7.697 12.478 -13.604 1.00 96.81 389 ILE A O 1
ATOM 3060 N N . VAL A 1 390 ? 6.025 13.823 -12.942 1.00 96.06 390 VAL A N 1
ATOM 3061 C CA . VAL A 1 390 ? 4.947 12.921 -13.361 1.00 96.06 390 VAL A CA 1
ATOM 3062 C C . VAL A 1 390 ? 4.983 12.727 -14.877 1.00 96.06 390 VAL A C 1
ATOM 3064 O O . VAL A 1 390 ? 4.942 11.586 -15.339 1.00 96.06 390 VAL A O 1
ATOM 3067 N N . THR A 1 391 ? 5.161 13.809 -15.643 1.00 96.62 391 THR A N 1
ATOM 3068 C CA . THR A 1 391 ? 5.288 13.764 -17.110 1.00 96.62 391 THR A CA 1
ATOM 3069 C C . THR A 1 391 ? 6.453 12.869 -17.537 1.00 96.62 391 THR A C 1
ATOM 3071 O O . THR A 1 391 ? 6.270 11.940 -18.328 1.00 96.62 391 THR A O 1
ATOM 3074 N N . LYS A 1 392 ? 7.643 13.084 -16.959 1.00 97.62 392 LYS A N 1
ATOM 3075 C CA . LYS A 1 392 ? 8.838 12.271 -17.241 1.00 97.62 392 LYS A CA 1
ATOM 3076 C C . LYS A 1 392 ? 8.649 10.811 -16.840 1.00 97.62 392 LYS A C 1
ATOM 3078 O O . LYS A 1 392 ? 9.008 9.914 -17.595 1.00 97.62 392 LYS A O 1
ATOM 3083 N N . THR A 1 393 ? 8.043 10.557 -15.684 1.00 97.69 393 THR A N 1
ATOM 3084 C CA . THR A 1 393 ? 7.778 9.199 -15.186 1.00 97.69 393 THR A CA 1
ATOM 3085 C C . THR A 1 393 ? 6.832 8.440 -16.113 1.00 97.69 393 THR A C 1
ATOM 3087 O O . THR A 1 393 ? 7.075 7.278 -16.438 1.00 97.69 393 THR A O 1
ATOM 3090 N N . VAL A 1 394 ? 5.768 9.100 -16.582 1.00 96.88 394 VAL A N 1
ATOM 3091 C CA . VAL A 1 394 ? 4.828 8.552 -17.569 1.00 96.88 394 VAL A CA 1
ATOM 3092 C C . VAL A 1 394 ? 5.538 8.243 -18.888 1.00 96.88 394 VAL A C 1
ATOM 3094 O O . VAL A 1 394 ? 5.359 7.152 -19.433 1.00 96.88 394 VAL A O 1
ATOM 3097 N N . PHE A 1 395 ? 6.388 9.153 -19.363 1.00 97.88 395 PHE A N 1
ATOM 3098 C CA . PHE A 1 395 ? 7.168 8.963 -20.582 1.00 97.88 395 PHE A CA 1
ATOM 3099 C C . PHE A 1 395 ? 8.136 7.771 -20.480 1.00 97.88 395 PHE A C 1
ATOM 3101 O O . PHE A 1 395 ? 8.081 6.866 -21.313 1.00 97.88 395 PHE A O 1
ATOM 3108 N N . ILE A 1 396 ? 8.948 7.699 -19.417 1.00 98.31 396 ILE A N 1
ATOM 3109 C CA . ILE A 1 396 ? 9.894 6.593 -19.175 1.00 98.31 396 ILE A CA 1
ATOM 3110 C C . ILE A 1 396 ? 9.146 5.258 -19.058 1.00 98.31 396 ILE A C 1
ATOM 3112 O O . ILE A 1 396 ? 9.564 4.253 -19.633 1.00 98.31 396 ILE A O 1
ATOM 3116 N N . ARG A 1 397 ? 7.989 5.238 -18.386 1.00 97.62 397 ARG A N 1
ATOM 3117 C CA . ARG A 1 397 ? 7.126 4.049 -18.316 1.00 97.62 397 ARG A CA 1
ATOM 3118 C C . ARG A 1 397 ? 6.602 3.634 -19.697 1.00 97.62 397 ARG A C 1
ATOM 3120 O O . ARG A 1 397 ? 6.501 2.440 -19.976 1.00 97.62 397 ARG A O 1
ATOM 3127 N N . GLY A 1 398 ? 6.301 4.593 -20.571 1.00 97.06 398 GLY A N 1
ATOM 3128 C CA . GLY A 1 398 ? 5.963 4.338 -21.972 1.00 97.06 398 GLY A CA 1
ATOM 3129 C C . GLY A 1 398 ? 7.091 3.667 -22.754 1.00 97.06 398 GLY A C 1
ATOM 3130 O O . GLY A 1 398 ? 6.824 2.726 -23.505 1.00 97.06 398 GLY A O 1
ATOM 3131 N N . LEU A 1 399 ? 8.339 4.094 -22.538 1.00 98.19 399 LEU A N 1
ATOM 3132 C CA . LEU A 1 399 ? 9.530 3.470 -23.128 1.00 98.19 399 LEU A CA 1
ATOM 3133 C C . LEU A 1 399 ? 9.746 2.045 -22.591 1.00 98.19 399 LEU A C 1
ATOM 3135 O O . LEU A 1 399 ? 9.951 1.117 -23.372 1.00 98.19 399 LEU A O 1
ATOM 3139 N N . LEU A 1 400 ? 9.593 1.838 -21.277 1.00 97.56 400 LEU A N 1
ATOM 3140 C CA . LEU A 1 400 ? 9.675 0.513 -20.646 1.00 97.56 400 LEU A CA 1
ATOM 3141 C C . LEU A 1 400 ? 8.662 -0.484 -21.230 1.00 97.56 400 LEU A C 1
ATOM 3143 O O . LEU A 1 400 ? 9.009 -1.634 -21.496 1.00 97.56 400 LEU A O 1
ATOM 3147 N N . ARG A 1 401 ? 7.417 -0.052 -21.476 1.00 96.25 401 ARG A N 1
ATOM 3148 C CA . ARG A 1 401 ? 6.373 -0.893 -22.100 1.00 96.25 401 ARG A CA 1
ATOM 3149 C C . ARG A 1 401 ? 6.710 -1.328 -23.523 1.00 96.25 401 ARG A C 1
ATOM 3151 O O . ARG A 1 401 ? 6.255 -2.382 -23.952 1.00 96.25 401 ARG A O 1
ATOM 3158 N N . ARG A 1 402 ? 7.505 -0.529 -24.234 1.00 96.69 402 ARG A N 1
ATOM 3159 C CA . ARG A 1 402 ? 7.993 -0.804 -25.594 1.00 96.69 402 ARG A CA 1
ATOM 3160 C C . ARG A 1 402 ? 9.300 -1.593 -25.606 1.00 96.69 402 ARG A C 1
ATOM 3162 O O . ARG A 1 402 ? 9.864 -1.795 -26.670 1.00 96.69 402 ARG A O 1
ATOM 3169 N N . ARG A 1 403 ? 9.789 -2.022 -24.435 1.00 97.31 403 ARG A N 1
ATOM 3170 C CA . ARG A 1 403 ? 11.085 -2.697 -24.258 1.00 97.31 403 ARG A CA 1
ATOM 3171 C C . ARG A 1 403 ? 12.294 -1.852 -24.696 1.00 97.31 403 ARG A C 1
ATOM 3173 O O . ARG A 1 403 ? 13.380 -2.386 -24.881 1.00 97.31 403 ARG A O 1
ATOM 3180 N N . ALA A 1 404 ? 12.141 -0.528 -24.787 1.00 97.94 404 ALA A N 1
ATOM 3181 C CA . ALA A 1 404 ? 13.221 0.410 -25.099 1.00 97.94 404 ALA A CA 1
ATOM 3182 C C . ALA A 1 404 ? 14.031 0.758 -23.835 1.00 97.94 404 ALA A C 1
ATOM 3184 O O . ALA A 1 404 ? 14.026 1.900 -23.362 1.00 97.94 404 ALA A O 1
ATOM 3185 N N . PHE A 1 405 ? 14.673 -0.247 -23.230 1.00 98.19 405 PHE A N 1
ATOM 3186 C CA . PHE A 1 405 ? 15.292 -0.132 -21.902 1.00 98.19 405 PHE A CA 1
ATOM 3187 C C . PHE A 1 405 ? 16.456 0.870 -21.864 1.00 98.19 405 PHE A C 1
ATOM 3189 O O . PHE A 1 405 ? 16.523 1.677 -20.937 1.00 98.19 405 PHE A O 1
ATOM 3196 N N . ALA A 1 406 ? 17.288 0.914 -22.909 1.00 98.25 406 ALA A N 1
ATOM 3197 C CA . ALA A 1 406 ? 18.398 1.864 -23.018 1.00 98.25 406 ALA A CA 1
ATOM 3198 C C . ALA A 1 406 ? 17.919 3.322 -23.075 1.00 98.25 406 ALA A C 1
ATOM 3200 O O . ALA A 1 406 ? 18.417 4.184 -22.345 1.00 98.25 406 ALA A O 1
ATOM 3201 N N . SER A 1 407 ? 16.897 3.601 -23.888 1.00 98.25 407 SER A N 1
ATOM 3202 C CA . SER A 1 407 ? 16.281 4.929 -23.970 1.00 98.25 407 SER A CA 1
ATOM 3203 C C . SER A 1 407 ? 15.595 5.316 -22.661 1.00 98.25 407 SER A C 1
ATOM 3205 O O . SER A 1 407 ? 15.747 6.449 -22.204 1.00 98.25 407 SER A O 1
ATOM 3207 N N . ALA A 1 408 ? 14.904 4.373 -22.011 1.00 98.38 408 ALA A N 1
ATOM 3208 C CA . ALA A 1 408 ? 14.299 4.584 -20.698 1.00 98.38 408 ALA A CA 1
ATOM 3209 C C . ALA A 1 408 ? 15.354 4.940 -19.634 1.00 98.38 408 ALA A C 1
ATOM 3211 O O . ALA A 1 408 ? 15.186 5.923 -18.911 1.00 98.38 408 ALA A O 1
ATOM 3212 N N . ALA A 1 409 ? 16.465 4.199 -19.574 1.00 98.25 409 ALA A N 1
ATOM 3213 C CA . ALA A 1 409 ? 17.571 4.465 -18.656 1.00 98.25 409 ALA A CA 1
ATOM 3214 C C . ALA A 1 409 ? 18.242 5.820 -18.944 1.00 98.25 409 ALA A C 1
ATOM 3216 O O . ALA A 1 409 ? 18.516 6.589 -18.022 1.00 98.25 409 ALA A O 1
ATOM 3217 N N . LYS A 1 410 ? 18.446 6.167 -20.222 1.00 98.12 410 LYS A N 1
ATOM 3218 C CA . LYS A 1 410 ? 18.999 7.466 -20.638 1.00 98.12 410 LYS A CA 1
ATOM 3219 C C . LYS A 1 410 ? 18.117 8.635 -20.197 1.00 98.12 410 LYS A C 1
ATOM 3221 O O . LYS A 1 410 ? 18.629 9.608 -19.642 1.00 98.12 410 LYS A O 1
ATOM 3226 N N . GLU A 1 411 ? 16.809 8.550 -20.425 1.00 98.12 411 GLU A N 1
ATOM 3227 C CA . GLU A 1 411 ? 15.858 9.596 -20.029 1.00 98.12 411 GLU A CA 1
ATOM 3228 C C . GLU A 1 411 ? 15.683 9.662 -18.503 1.00 98.12 411 GLU A C 1
ATOM 3230 O O . GLU A 1 411 ? 15.560 10.753 -17.947 1.00 98.12 411 GLU A O 1
ATOM 3235 N N . PHE A 1 412 ? 15.793 8.536 -17.793 1.00 98.06 412 PHE A N 1
ATOM 3236 C CA . PHE A 1 412 ? 15.834 8.539 -16.331 1.00 98.06 412 PHE A CA 1
ATOM 3237 C C . PHE A 1 412 ? 17.095 9.227 -15.781 1.00 98.06 412 PHE A C 1
ATOM 3239 O O . PHE A 1 412 ? 17.003 10.064 -14.884 1.00 98.06 412 PHE A O 1
ATOM 3246 N N . ARG A 1 413 ? 18.277 8.976 -16.360 1.00 97.81 413 ARG A N 1
ATOM 3247 C CA . ARG A 1 413 ? 19.505 9.704 -15.983 1.00 97.81 413 ARG A CA 1
ATOM 3248 C C . ARG A 1 413 ? 19.357 11.206 -16.231 1.00 97.81 413 ARG A C 1
ATOM 3250 O O . ARG A 1 413 ? 19.763 12.005 -15.389 1.00 97.81 413 ARG A O 1
ATOM 3257 N N . ARG A 1 414 ? 18.726 11.608 -17.341 1.00 97.31 414 ARG A N 1
ATOM 3258 C CA . ARG A 1 414 ? 18.387 13.020 -17.604 1.00 97.31 414 ARG A CA 1
ATOM 3259 C C . ARG A 1 414 ? 17.472 13.593 -16.521 1.00 97.31 414 ARG A C 1
ATOM 3261 O O . ARG A 1 414 ? 17.763 14.672 -16.015 1.00 97.31 414 ARG A O 1
ATOM 3268 N N . LEU A 1 415 ? 16.441 12.852 -16.105 1.00 96.50 415 LEU A N 1
ATOM 3269 C CA . LEU A 1 415 ? 15.578 13.236 -14.985 1.00 96.50 415 LEU A CA 1
ATOM 3270 C C . LEU A 1 415 ? 16.390 13.438 -13.694 1.00 96.50 415 LEU A C 1
ATOM 3272 O O . LEU A 1 415 ? 16.266 14.486 -13.071 1.00 96.50 415 LEU A O 1
ATOM 3276 N N . THR A 1 416 ? 17.288 12.518 -13.329 1.00 95.50 416 THR A N 1
ATOM 3277 C CA . THR A 1 416 ? 18.111 12.677 -12.110 1.00 95.50 416 THR A CA 1
ATOM 3278 C C . THR A 1 416 ? 19.068 13.872 -12.159 1.00 95.50 416 THR A C 1
ATOM 3280 O O . THR A 1 416 ? 19.347 14.471 -11.124 1.00 95.50 416 THR A O 1
ATOM 3283 N N . ARG A 1 417 ? 19.545 14.257 -13.352 1.00 95.94 417 ARG A N 1
ATOM 3284 C CA . ARG A 1 417 ? 20.411 15.434 -13.548 1.00 95.94 417 ARG A CA 1
ATOM 3285 C C . ARG A 1 417 ? 19.640 16.751 -13.536 1.00 95.94 417 ARG A C 1
ATOM 3287 O O . ARG A 1 417 ? 20.227 17.777 -13.230 1.00 95.94 417 ARG A O 1
ATOM 3294 N N . SER A 1 418 ? 18.341 16.725 -13.839 1.00 95.00 418 SER A N 1
ATOM 3295 C CA . SER A 1 418 ? 17.494 17.927 -13.858 1.00 95.00 418 SER A CA 1
ATOM 3296 C C . SER A 1 418 ? 17.255 18.551 -12.476 1.00 95.00 418 SER A C 1
ATOM 3298 O O . SER A 1 418 ? 16.718 19.650 -12.392 1.00 95.00 418 SER A O 1
ATOM 3300 N N . GLY A 1 419 ? 17.605 17.852 -11.390 1.00 92.69 419 GLY A N 1
ATOM 3301 C CA . GLY A 1 419 ? 17.381 18.319 -10.019 1.00 92.69 419 GLY A CA 1
ATOM 3302 C C . GLY A 1 419 ? 15.927 18.220 -9.538 1.00 92.69 419 GLY A C 1
ATOM 3303 O O . GLY A 1 419 ? 15.648 18.567 -8.391 1.00 92.69 419 GLY A O 1
ATOM 3304 N N . LEU A 1 420 ? 14.999 17.722 -10.368 1.00 93.88 420 LEU A N 1
ATOM 3305 C CA . LEU A 1 420 ? 13.620 17.456 -9.953 1.00 93.88 420 LEU A CA 1
ATOM 3306 C C . LEU A 1 420 ? 13.595 16.423 -8.813 1.00 93.88 420 LEU A C 1
ATOM 3308 O O . LEU A 1 420 ? 14.228 15.369 -8.902 1.00 93.88 420 LEU A O 1
ATOM 3312 N N . GLN A 1 421 ? 12.858 16.724 -7.740 1.00 93.12 421 GLN A N 1
ATOM 3313 C CA . GLN A 1 421 ? 12.749 15.841 -6.576 1.00 93.12 421 GLN A CA 1
ATOM 3314 C C . GLN A 1 421 ? 12.046 14.544 -6.963 1.00 93.12 421 GLN A C 1
ATOM 3316 O O . GLN A 1 421 ? 10.919 14.594 -7.454 1.00 93.12 421 GLN A O 1
ATOM 3321 N N . LEU A 1 422 ? 12.696 13.400 -6.737 1.00 95.12 422 LEU A N 1
ATOM 3322 C CA . LEU A 1 422 ? 12.112 12.105 -7.067 1.00 95.12 422 LEU A CA 1
ATOM 3323 C C . LEU A 1 422 ? 10.924 11.797 -6.152 1.00 95.12 422 LEU A C 1
ATOM 3325 O O . LEU A 1 422 ? 11.033 11.908 -4.936 1.00 95.12 422 LEU A O 1
ATOM 3329 N N . ASP A 1 423 ? 9.800 11.374 -6.729 1.00 95.12 423 ASP A N 1
ATOM 3330 C CA . ASP A 1 423 ? 8.704 10.773 -5.974 1.00 95.12 423 ASP A CA 1
ATOM 3331 C C . ASP A 1 423 ? 8.848 9.238 -5.952 1.00 95.12 423 ASP A C 1
ATOM 3333 O O . ASP A 1 423 ? 9.678 8.648 -6.653 1.00 95.12 423 ASP A O 1
ATOM 3337 N N . GLY A 1 424 ? 8.040 8.558 -5.133 1.00 93.69 424 GLY A N 1
ATOM 3338 C CA . GLY A 1 424 ? 8.116 7.097 -5.013 1.00 93.69 424 GLY A CA 1
ATOM 3339 C C . GLY A 1 424 ? 7.806 6.345 -6.318 1.00 93.69 424 GLY A C 1
ATOM 3340 O O . GLY A 1 424 ? 8.290 5.232 -6.514 1.00 93.69 424 GLY A O 1
ATOM 3341 N N . GLN A 1 425 ? 7.028 6.938 -7.233 1.00 95.50 425 GLN A N 1
ATOM 3342 C CA . GLN A 1 425 ? 6.678 6.323 -8.518 1.00 95.50 425 GLN A CA 1
ATOM 3343 C C . GLN A 1 425 ? 7.802 6.474 -9.545 1.00 95.50 425 GLN A C 1
ATOM 3345 O O . GLN A 1 425 ? 8.111 5.521 -10.258 1.00 95.50 425 GLN A O 1
ATOM 3350 N N . ALA A 1 426 ? 8.425 7.647 -9.601 1.00 96.88 426 ALA A N 1
ATOM 3351 C CA . ALA A 1 426 ? 9.597 7.934 -10.406 1.00 96.88 426 ALA A CA 1
ATOM 3352 C C . ALA A 1 426 ? 10.779 7.074 -9.968 1.00 96.88 426 ALA A C 1
ATOM 3354 O O . ALA A 1 426 ? 11.464 6.518 -10.823 1.00 96.88 426 ALA A O 1
ATOM 3355 N N . LEU A 1 427 ? 10.969 6.899 -8.653 1.00 97.06 427 LEU A N 1
ATOM 3356 C CA . LEU A 1 427 ? 11.962 5.974 -8.118 1.00 97.06 427 LEU A CA 1
ATOM 3357 C C . LEU A 1 427 ? 11.688 4.545 -8.602 1.00 97.06 427 LEU A C 1
ATOM 3359 O O . LEU A 1 427 ? 12.571 3.940 -9.196 1.00 97.06 427 LEU A O 1
ATOM 3363 N N . ALA A 1 428 ? 10.464 4.028 -8.438 1.00 97.12 428 ALA A N 1
ATOM 3364 C CA . ALA A 1 428 ? 10.110 2.682 -8.899 1.00 97.12 428 ALA A CA 1
ATOM 3365 C C . ALA A 1 428 ? 10.337 2.495 -10.413 1.00 97.12 428 ALA A C 1
ATOM 3367 O O . ALA A 1 428 ? 10.912 1.494 -10.836 1.00 97.12 428 ALA A O 1
ATOM 3368 N N . VAL A 1 429 ? 9.941 3.470 -11.238 1.00 97.94 429 VAL A N 1
ATOM 3369 C CA . VAL A 1 429 ? 10.179 3.447 -12.693 1.00 97.94 429 VAL A CA 1
ATOM 3370 C C . VAL A 1 429 ? 11.671 3.524 -13.023 1.00 97.94 429 VAL A C 1
ATOM 3372 O O . VAL A 1 429 ? 12.118 2.844 -13.944 1.00 97.94 429 VAL A O 1
ATOM 3375 N N . GLY A 1 430 ? 12.449 4.292 -12.262 1.00 98.06 430 GLY A N 1
ATOM 3376 C CA . GLY A 1 430 ? 13.904 4.360 -12.376 1.00 98.06 430 GLY A CA 1
ATOM 3377 C C . GLY A 1 430 ? 14.589 3.036 -12.051 1.00 98.06 430 GLY A C 1
ATOM 3378 O O . GLY A 1 430 ? 15.424 2.577 -12.829 1.00 98.06 430 GLY A O 1
ATOM 3379 N N . LEU A 1 431 ? 14.182 2.380 -10.958 1.00 98.00 431 LEU A N 1
ATOM 3380 C CA . LEU A 1 431 ? 14.665 1.047 -10.584 1.00 98.00 431 LEU A CA 1
ATOM 3381 C C . LEU A 1 431 ? 14.376 0.032 -11.691 1.00 98.00 431 LEU A C 1
ATOM 3383 O O . LEU A 1 431 ? 15.272 -0.714 -12.082 1.00 98.00 431 LEU A O 1
ATOM 3387 N N . GLN A 1 432 ? 13.160 0.043 -12.249 1.00 98.06 432 GLN A N 1
ATOM 3388 C CA . GLN A 1 432 ? 12.819 -0.795 -13.398 1.00 98.06 432 GLN A CA 1
ATOM 3389 C C . GLN A 1 432 ? 13.705 -0.468 -14.606 1.00 98.06 432 GLN A C 1
ATOM 3391 O O . GLN A 1 432 ? 14.308 -1.373 -15.168 1.00 98.06 432 GLN A O 1
ATOM 3396 N N . ALA A 1 433 ? 13.812 0.802 -15.003 1.00 98.38 433 ALA A N 1
ATOM 3397 C CA . ALA A 1 433 ? 14.575 1.214 -16.182 1.00 98.38 433 ALA A CA 1
ATOM 3398 C C . ALA A 1 433 ? 16.050 0.803 -16.106 1.00 98.38 433 ALA A C 1
ATOM 3400 O O . ALA A 1 433 ? 16.558 0.224 -17.061 1.00 98.38 433 ALA A O 1
ATOM 3401 N N . LEU A 1 434 ? 16.712 1.041 -14.970 1.00 98.25 434 LEU A N 1
ATOM 3402 C CA . LEU A 1 434 ? 18.117 0.679 -14.771 1.00 98.25 434 LEU A CA 1
ATOM 3403 C C . LEU A 1 434 ? 18.313 -0.839 -14.718 1.00 98.25 434 LEU A C 1
ATOM 3405 O O . LEU A 1 434 ? 19.150 -1.371 -15.441 1.00 98.25 434 LEU A O 1
ATOM 3409 N N . THR A 1 435 ? 17.492 -1.549 -13.941 1.00 98.19 435 THR A N 1
ATOM 3410 C CA . THR A 1 435 ? 17.593 -3.013 -13.817 1.00 98.19 435 THR A CA 1
ATOM 3411 C C . THR A 1 435 ? 17.408 -3.682 -15.172 1.00 98.19 435 THR A C 1
ATOM 3413 O O . THR A 1 435 ? 18.239 -4.477 -15.591 1.00 98.19 435 THR A O 1
ATOM 3416 N N . ARG A 1 436 ? 16.361 -3.298 -15.911 1.00 98.06 436 ARG A N 1
ATOM 3417 C CA . ARG A 1 436 ? 16.041 -3.838 -17.241 1.00 98.06 436 ARG A CA 1
ATOM 3418 C C . ARG A 1 436 ? 17.079 -3.517 -18.306 1.00 98.06 436 ARG A C 1
ATOM 3420 O O . ARG A 1 436 ? 17.135 -4.225 -19.303 1.00 98.06 436 ARG A O 1
ATOM 3427 N N . ASN A 1 437 ? 17.862 -2.464 -18.097 1.00 98.06 437 ASN A N 1
ATOM 3428 C CA . ASN A 1 437 ? 18.997 -2.120 -18.942 1.00 98.06 437 ASN A CA 1
ATOM 3429 C C . ASN A 1 437 ? 20.259 -2.941 -18.615 1.00 98.06 437 ASN A C 1
ATOM 3431 O O . ASN A 1 437 ? 21.304 -2.675 -19.193 1.00 98.06 437 ASN A O 1
ATOM 3435 N N . GLY A 1 438 ? 20.193 -3.893 -17.677 1.00 97.06 438 GLY A N 1
ATOM 3436 C CA . GLY A 1 438 ? 21.357 -4.656 -17.225 1.00 97.06 438 GLY A CA 1
ATOM 3437 C C . GLY A 1 438 ? 22.182 -3.946 -16.150 1.00 97.06 438 GLY A C 1
ATOM 3438 O O . GLY A 1 438 ? 23.303 -4.349 -15.881 1.00 97.06 438 GLY A O 1
ATOM 3439 N N . GLU A 1 439 ? 21.647 -2.911 -15.494 1.00 97.75 439 GLU A N 1
ATOM 3440 C CA . GLU A 1 439 ? 22.367 -2.133 -14.472 1.00 97.75 439 GLU A CA 1
ATOM 3441 C C . GLU A 1 439 ? 21.718 -2.244 -13.072 1.00 97.75 439 GLU A C 1
ATOM 3443 O O . GLU A 1 439 ? 21.354 -1.225 -12.469 1.00 97.75 439 GLU A O 1
ATOM 3448 N N . PRO A 1 440 ? 21.534 -3.457 -12.507 1.00 97.69 440 PRO A N 1
ATOM 3449 C CA . PRO A 1 440 ? 20.899 -3.622 -11.199 1.00 97.69 440 PRO A CA 1
ATOM 3450 C C . PRO A 1 440 ? 21.731 -3.043 -10.041 1.00 97.69 440 PRO A C 1
ATOM 3452 O O . PRO A 1 440 ? 21.152 -2.542 -9.080 1.00 97.69 440 PRO A O 1
ATOM 3455 N N . HIS A 1 441 ? 23.067 -3.028 -10.135 1.00 97.12 441 HIS A N 1
ATOM 3456 C CA . HIS A 1 441 ? 23.948 -2.405 -9.134 1.00 97.12 441 HIS A CA 1
ATOM 3457 C C . HIS A 1 441 ? 23.705 -0.888 -9.024 1.00 97.12 441 HIS A C 1
ATOM 3459 O O . HIS A 1 441 ? 23.625 -0.336 -7.926 1.00 97.12 441 HIS A O 1
ATOM 3465 N N . ARG A 1 442 ? 23.471 -0.200 -10.152 1.00 97.44 442 ARG A N 1
ATOM 3466 C CA . ARG A 1 442 ? 23.095 1.227 -10.153 1.00 97.44 442 ARG A CA 1
ATOM 3467 C C . ARG A 1 442 ? 21.675 1.453 -9.655 1.00 97.44 442 ARG A C 1
ATOM 3469 O O . ARG A 1 442 ? 21.418 2.474 -9.019 1.00 97.44 442 ARG A O 1
ATOM 3476 N N . ALA A 1 443 ? 20.759 0.518 -9.912 1.00 97.62 443 ALA A N 1
ATOM 3477 C CA . ALA A 1 443 ? 19.427 0.559 -9.316 1.00 97.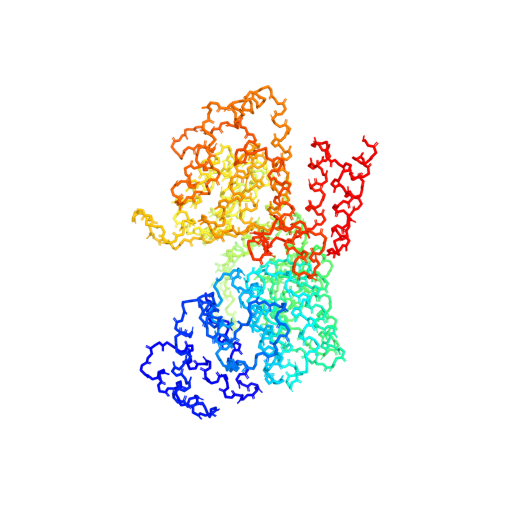62 443 ALA A CA 1
ATOM 3478 C C . ALA A 1 443 ? 19.505 0.456 -7.780 1.00 97.62 443 ALA A C 1
ATOM 3480 O O . ALA A 1 443 ? 18.868 1.250 -7.089 1.00 97.62 443 ALA A O 1
ATOM 3481 N N . LEU A 1 444 ? 20.347 -0.434 -7.239 1.00 96.50 444 LEU A N 1
ATOM 3482 C CA . LEU A 1 444 ? 20.600 -0.526 -5.796 1.00 96.50 444 LEU A CA 1
ATOM 3483 C C . LEU A 1 444 ? 21.213 0.770 -5.242 1.00 96.50 444 LEU A C 1
ATOM 3485 O O . LEU A 1 444 ? 20.740 1.290 -4.235 1.00 96.50 444 LEU A O 1
ATOM 3489 N N . ALA A 1 445 ? 22.204 1.345 -5.929 1.00 95.38 445 ALA A N 1
ATOM 3490 C CA . ALA A 1 445 ? 22.814 2.615 -5.527 1.00 95.38 445 ALA A CA 1
ATOM 3491 C C . ALA A 1 445 ? 21.798 3.772 -5.495 1.00 95.38 445 ALA A C 1
ATOM 3493 O O . ALA A 1 445 ? 21.810 4.603 -4.585 1.00 95.38 445 ALA A O 1
ATOM 3494 N N . LEU A 1 446 ? 20.884 3.815 -6.471 1.00 95.75 446 LEU A N 1
ATOM 3495 C CA . LEU A 1 446 ? 19.777 4.769 -6.499 1.00 95.75 446 LEU A CA 1
ATOM 3496 C C . LEU A 1 446 ? 18.832 4.563 -5.306 1.00 95.75 446 LEU A C 1
ATOM 3498 O O . LEU A 1 446 ? 18.411 5.539 -4.681 1.00 95.75 446 LEU A O 1
ATOM 3502 N N . LEU A 1 447 ? 18.515 3.308 -4.977 1.00 95.44 447 LEU A N 1
ATOM 3503 C CA . LEU A 1 447 ? 17.667 2.972 -3.839 1.00 95.44 447 LEU A CA 1
ATOM 3504 C C . LEU A 1 447 ? 18.314 3.397 -2.513 1.00 95.44 447 LEU A C 1
ATOM 3506 O O . LEU A 1 447 ? 17.664 4.060 -1.707 1.00 95.44 447 LEU A O 1
ATOM 3510 N N . GLU A 1 448 ? 19.602 3.112 -2.314 1.00 93.81 448 GLU A N 1
ATOM 3511 C CA . GLU A 1 448 ? 20.355 3.565 -1.138 1.00 93.81 448 GLU A CA 1
ATOM 3512 C C . GLU A 1 448 ? 20.402 5.091 -1.041 1.00 93.81 448 GLU A C 1
ATOM 3514 O O . GLU A 1 448 ? 20.180 5.653 0.034 1.00 93.81 448 GLU A O 1
ATOM 3519 N N . ARG A 1 449 ? 20.608 5.788 -2.163 1.00 92.31 449 ARG A N 1
ATOM 3520 C CA . ARG A 1 449 ? 20.661 7.254 -2.188 1.00 92.31 449 ARG A CA 1
ATOM 3521 C C . ARG A 1 449 ? 19.356 7.905 -1.726 1.00 92.31 449 ARG A C 1
ATOM 3523 O O . ARG A 1 449 ? 19.409 8.926 -1.045 1.00 92.31 449 ARG A O 1
ATOM 3530 N N . HIS A 1 450 ? 18.202 7.352 -2.103 1.00 92.69 450 HIS A N 1
ATOM 3531 C CA . HIS A 1 450 ? 16.905 8.003 -1.877 1.00 92.69 450 HIS A CA 1
ATOM 3532 C C . HIS A 1 450 ? 16.073 7.406 -0.736 1.00 92.69 450 HIS A C 1
ATOM 3534 O O . HIS A 1 450 ? 15.266 8.129 -0.156 1.00 92.69 450 HIS A O 1
ATOM 3540 N N . CYS A 1 451 ? 16.252 6.129 -0.390 1.00 91.94 451 CYS A N 1
ATOM 3541 C CA . CYS A 1 451 ? 15.428 5.428 0.604 1.00 91.94 451 CYS A CA 1
ATOM 3542 C C . CYS A 1 451 ? 16.145 5.110 1.919 1.00 91.94 451 CYS A C 1
ATOM 3544 O O . CYS A 1 451 ? 15.548 4.484 2.797 1.00 91.94 451 CYS A O 1
ATOM 3546 N N . SER A 1 452 ? 17.403 5.525 2.091 1.00 83.44 452 SER A N 1
ATOM 3547 C CA . SER A 1 452 ? 18.129 5.275 3.337 1.00 83.44 452 SER A CA 1
ATOM 3548 C C . SER A 1 452 ? 17.404 5.863 4.550 1.00 83.44 452 SER A C 1
ATOM 3550 O O . SER A 1 452 ? 17.152 7.065 4.636 1.00 83.44 452 SER A O 1
ATOM 3552 N N . SER A 1 453 ? 17.061 4.996 5.507 1.00 69.94 453 SER A N 1
ATOM 3553 C CA . SER A 1 453 ? 16.387 5.376 6.751 1.00 69.94 453 SER A CA 1
ATOM 3554 C C . SER A 1 453 ? 17.183 6.457 7.497 1.00 69.94 453 SER A C 1
ATOM 3556 O O . SER A 1 453 ? 18.386 6.313 7.705 1.00 69.94 453 SER A O 1
ATOM 3558 N N . ALA A 1 454 ? 16.500 7.518 7.944 1.00 57.28 454 ALA A N 1
ATOM 3559 C CA . ALA A 1 454 ? 17.098 8.703 8.577 1.00 57.28 454 ALA A CA 1
ATOM 3560 C C . ALA A 1 454 ? 17.991 8.411 9.803 1.00 57.28 454 ALA A C 1
ATOM 3562 O O . ALA A 1 454 ? 18.832 9.241 10.146 1.00 57.28 454 ALA A O 1
ATOM 3563 N N . ASN A 1 455 ? 17.826 7.240 10.431 1.00 58.53 455 ASN A N 1
ATOM 3564 C CA . ASN A 1 455 ? 18.601 6.815 11.600 1.00 58.53 455 ASN A CA 1
ATOM 3565 C C . ASN A 1 455 ? 20.011 6.310 11.250 1.00 58.53 455 ASN A C 1
ATOM 3567 O O . ASN A 1 455 ? 20.828 6.155 12.149 1.00 58.53 455 ASN A O 1
ATOM 3571 N N . ALA A 1 456 ? 20.313 6.052 9.975 1.00 56.31 456 ALA A N 1
ATOM 3572 C CA . ALA A 1 456 ? 21.683 5.809 9.547 1.00 56.31 456 ALA A CA 1
ATOM 3573 C C . ALA A 1 456 ? 22.377 7.162 9.332 1.00 56.31 456 ALA A C 1
ATOM 3575 O O . ALA A 1 456 ? 21.865 8.017 8.596 1.00 56.31 456 ALA A O 1
ATOM 3576 N N . ALA A 1 457 ? 23.528 7.359 9.980 1.00 50.50 457 ALA A N 1
ATOM 3577 C CA . ALA A 1 457 ? 24.416 8.495 9.757 1.00 50.50 457 ALA A CA 1
ATOM 3578 C C . ALA A 1 457 ? 24.982 8.427 8.329 1.00 50.50 457 ALA A C 1
ATOM 3580 O O . ALA A 1 457 ? 26.085 7.949 8.089 1.00 50.50 457 ALA A O 1
ATOM 3581 N N . LEU A 1 458 ? 24.179 8.833 7.346 1.00 52.34 458 LEU A N 1
ATOM 3582 C CA . LEU A 1 458 ? 24.646 9.002 5.978 1.00 52.34 458 LEU A CA 1
ATOM 3583 C C . LEU A 1 458 ? 25.625 10.180 5.933 1.00 52.34 458 LEU A C 1
ATOM 3585 O O . LEU A 1 458 ? 25.393 11.178 6.624 1.00 52.34 458 LEU A O 1
ATOM 3589 N N . PRO A 1 459 ? 26.670 10.118 5.091 1.00 50.50 459 PRO A N 1
ATOM 3590 C CA . PRO A 1 459 ? 27.562 11.248 4.888 1.00 50.50 459 PRO A CA 1
ATOM 3591 C C . PRO A 1 459 ? 26.757 12.487 4.466 1.00 50.50 459 PRO A C 1
ATOM 3593 O O . PRO A 1 459 ? 25.924 12.432 3.557 1.00 50.50 459 PRO A O 1
ATOM 3596 N N . ALA A 1 460 ? 27.015 13.613 5.141 1.00 49.38 460 ALA A N 1
ATOM 3597 C CA . ALA A 1 460 ? 26.246 14.861 5.063 1.00 49.38 460 ALA A CA 1
ATOM 3598 C C . ALA A 1 460 ? 26.065 15.427 3.638 1.00 49.38 460 ALA A C 1
ATOM 3600 O O . ALA A 1 460 ? 25.132 16.188 3.391 1.00 49.38 460 ALA A O 1
ATOM 3601 N N . LYS A 1 461 ? 26.896 15.002 2.675 1.00 52.09 461 LYS A N 1
ATOM 3602 C CA . LYS A 1 461 ? 26.902 15.478 1.281 1.00 52.09 461 LYS A CA 1
ATOM 3603 C C . LYS A 1 461 ? 25.619 15.183 0.480 1.00 52.09 461 LYS A C 1
ATOM 3605 O O . LYS A 1 461 ? 25.469 15.729 -0.607 1.00 52.09 461 LYS A O 1
ATOM 3610 N N . TYR A 1 462 ? 24.687 14.364 0.984 1.00 53.94 462 TYR A N 1
ATOM 3611 C CA . TYR A 1 462 ? 23.482 13.955 0.236 1.00 53.94 462 TYR A CA 1
ATOM 3612 C C . TYR A 1 462 ? 22.138 14.458 0.795 1.00 53.94 462 TYR A C 1
ATOM 3614 O O . TYR A 1 462 ? 21.102 14.217 0.174 1.00 53.94 462 TYR A O 1
ATOM 3622 N N . ARG A 1 463 ? 22.103 15.150 1.942 1.00 54.78 463 ARG A N 1
ATOM 3623 C CA . ARG A 1 463 ? 20.833 15.528 2.595 1.00 54.78 463 ARG A CA 1
ATOM 3624 C C . ARG A 1 463 ? 20.339 16.914 2.174 1.00 54.78 463 ARG A C 1
ATOM 3626 O O . ARG A 1 463 ? 20.364 17.845 2.967 1.00 54.78 463 ARG A O 1
ATOM 3633 N N . THR A 1 464 ? 19.815 17.040 0.957 1.00 61.44 464 THR A N 1
ATOM 3634 C CA . THR A 1 464 ? 18.875 18.137 0.638 1.00 61.44 464 THR A CA 1
ATOM 3635 C C . THR A 1 464 ? 17.415 17.680 0.640 1.00 61.44 464 THR A C 1
ATOM 3637 O O . THR A 1 464 ? 16.520 18.518 0.674 1.00 61.44 464 THR A O 1
ATOM 3640 N N . GLN A 1 465 ? 17.143 16.367 0.636 1.00 74.38 465 GLN A N 1
ATOM 3641 C CA . GLN A 1 465 ? 15.785 15.820 0.521 1.00 74.38 465 GLN A CA 1
ATOM 3642 C C . GLN A 1 465 ? 15.471 14.807 1.634 1.00 74.38 465 GLN A C 1
ATOM 3644 O O . GLN A 1 465 ? 16.357 14.045 2.036 1.00 74.38 465 GLN A O 1
ATOM 3649 N N . PRO A 1 466 ? 14.221 14.771 2.138 1.00 82.38 466 PRO A N 1
ATOM 3650 C CA . PRO A 1 466 ? 13.790 13.744 3.078 1.00 82.38 466 PRO A CA 1
ATOM 3651 C C . PRO A 1 466 ? 13.828 12.361 2.406 1.00 82.38 466 PRO A C 1
ATOM 3653 O O . PRO A 1 466 ? 13.506 12.252 1.220 1.00 82.38 466 PRO A O 1
ATOM 3656 N N . PRO A 1 467 ? 14.185 11.293 3.141 1.00 87.94 467 PRO A N 1
ATOM 3657 C CA . PRO A 1 467 ? 14.244 9.956 2.569 1.00 87.94 467 PRO A CA 1
ATOM 3658 C C . PRO A 1 467 ? 12.858 9.508 2.100 1.00 87.94 467 PRO A C 1
ATOM 3660 O O . PRO A 1 467 ? 11.867 9.595 2.834 1.00 87.94 467 PRO A O 1
ATOM 3663 N N . LEU A 1 468 ? 12.801 9.008 0.869 1.00 91.19 468 LEU A N 1
ATOM 3664 C CA . LEU A 1 468 ? 11.595 8.458 0.271 1.00 91.19 468 LEU A CA 1
ATOM 3665 C C . LEU A 1 468 ? 11.275 7.113 0.918 1.00 91.19 468 LEU A C 1
ATOM 3667 O O . LEU A 1 468 ? 12.147 6.265 1.097 1.00 91.19 468 LEU A O 1
ATOM 3671 N N . GLN A 1 469 ? 10.006 6.891 1.244 1.00 89.81 469 GLN A N 1
ATOM 3672 C CA . GLN A 1 469 ? 9.549 5.583 1.707 1.00 89.81 469 GLN A CA 1
ATOM 3673 C C . GLN A 1 469 ? 9.285 4.691 0.496 1.00 89.81 469 GLN A C 1
ATOM 3675 O O . GLN A 1 469 ? 8.453 5.024 -0.353 1.00 89.81 469 GLN A O 1
ATOM 3680 N N . LEU A 1 470 ? 9.992 3.562 0.414 1.00 93.12 470 LEU A N 1
ATOM 3681 C CA . LEU A 1 470 ? 9.754 2.571 -0.626 1.00 93.12 470 LEU A CA 1
ATOM 3682 C C . LEU A 1 470 ? 8.413 1.875 -0.352 1.00 93.12 470 LEU A C 1
ATOM 3684 O O . LEU A 1 470 ? 8.244 1.193 0.654 1.00 93.12 470 LEU A O 1
ATOM 3688 N N . SER A 1 471 ? 7.443 2.063 -1.245 1.00 91.50 471 SER A N 1
ATOM 3689 C CA . SER A 1 471 ? 6.168 1.332 -1.183 1.00 91.50 471 SER A CA 1
ATOM 3690 C C . SER A 1 471 ? 6.341 -0.146 -1.557 1.00 91.50 471 SER A C 1
ATOM 3692 O O . SER A 1 471 ? 7.195 -0.458 -2.389 1.00 91.50 471 SER A O 1
ATOM 3694 N N . SER A 1 472 ? 5.469 -1.019 -1.046 1.00 91.81 472 SER A N 1
ATOM 3695 C CA . SER A 1 472 ? 5.294 -2.425 -1.469 1.00 91.81 472 SER A CA 1
ATOM 3696 C C . SER A 1 472 ? 5.205 -2.571 -2.994 1.00 91.81 472 SER A C 1
ATOM 3698 O O . SER A 1 472 ? 5.882 -3.400 -3.592 1.00 91.81 472 SER A O 1
ATOM 3700 N N . ILE A 1 473 ? 4.444 -1.691 -3.655 1.00 92.69 473 ILE A N 1
ATOM 3701 C CA . ILE A 1 473 ? 4.313 -1.647 -5.120 1.00 92.69 473 ILE A CA 1
ATOM 3702 C C . ILE A 1 473 ? 5.672 -1.391 -5.786 1.00 92.69 473 ILE A C 1
ATOM 3704 O O . ILE A 1 473 ? 6.035 -2.087 -6.729 1.00 92.69 473 ILE A O 1
ATOM 3708 N N . GLY A 1 474 ? 6.427 -0.409 -5.286 1.00 95.25 474 GLY A N 1
ATOM 3709 C CA . GLY A 1 474 ? 7.761 -0.081 -5.795 1.00 95.25 474 GLY A CA 1
ATOM 3710 C C . GLY A 1 474 ? 8.772 -1.209 -5.576 1.00 95.25 474 GLY A C 1
ATOM 3711 O O . GLY A 1 474 ? 9.558 -1.497 -6.477 1.00 95.25 474 GLY A O 1
ATOM 3712 N N . LEU A 1 475 ? 8.706 -1.883 -4.421 1.00 96.50 475 LEU A N 1
ATOM 3713 C CA . LEU A 1 475 ? 9.482 -3.092 -4.141 1.00 96.50 475 LEU A CA 1
ATOM 3714 C C . LEU A 1 475 ? 9.128 -4.204 -5.138 1.00 96.50 475 LEU A C 1
ATOM 3716 O O . LEU A 1 475 ? 10.009 -4.713 -5.819 1.00 96.50 475 LEU A O 1
ATOM 3720 N N . ASN A 1 476 ? 7.844 -4.523 -5.298 1.00 97.12 476 ASN A N 1
ATOM 3721 C CA . ASN A 1 476 ? 7.366 -5.552 -6.224 1.00 97.12 476 ASN A CA 1
ATOM 3722 C C . ASN A 1 476 ? 7.776 -5.282 -7.674 1.00 97.12 476 ASN A C 1
ATOM 3724 O O . ASN A 1 476 ? 8.191 -6.192 -8.388 1.00 97.12 476 ASN A O 1
ATOM 3728 N N . ASP A 1 477 ? 7.689 -4.033 -8.115 1.00 96.88 477 ASP A N 1
ATOM 3729 C CA . ASP A 1 477 ? 8.130 -3.605 -9.439 1.00 96.88 477 ASP A CA 1
ATOM 3730 C C . ASP A 1 477 ? 9.643 -3.811 -9.650 1.00 96.88 477 ASP A C 1
ATOM 3732 O O . ASP A 1 477 ? 10.085 -4.188 -10.747 1.00 96.88 477 ASP A O 1
ATOM 3736 N N . PHE A 1 478 ? 10.439 -3.609 -8.596 1.00 97.75 478 PHE A N 1
ATOM 3737 C CA . PHE A 1 478 ? 11.871 -3.887 -8.603 1.00 97.75 478 PHE A CA 1
ATOM 3738 C C . PHE A 1 478 ? 12.154 -5.399 -8.620 1.00 97.75 478 PHE A C 1
ATOM 3740 O O . PHE A 1 478 ? 12.886 -5.856 -9.497 1.00 97.75 478 PHE A O 1
ATOM 3747 N N . LEU A 1 479 ? 11.486 -6.192 -7.772 1.00 98.19 479 LEU A N 1
ATOM 3748 C CA . LEU A 1 479 ? 11.593 -7.660 -7.756 1.00 98.19 479 LEU A CA 1
ATOM 3749 C C . LEU A 1 479 ? 11.207 -8.286 -9.108 1.00 98.19 479 LEU A C 1
ATOM 3751 O O . LEU A 1 479 ? 11.923 -9.136 -9.635 1.00 98.19 479 LEU A O 1
ATOM 3755 N N . VAL A 1 480 ? 10.122 -7.817 -9.737 1.00 97.75 480 VAL A N 1
ATOM 3756 C CA . VAL A 1 480 ? 9.725 -8.233 -11.097 1.00 97.75 480 VAL A CA 1
ATOM 3757 C C . VAL A 1 480 ? 10.816 -7.907 -12.115 1.00 97.75 480 VAL A C 1
ATOM 3759 O O . VAL A 1 480 ? 10.989 -8.630 -13.099 1.00 97.75 480 VAL A O 1
ATOM 3762 N N . SER A 1 481 ? 11.519 -6.790 -11.940 1.00 97.94 481 SER A N 1
ATOM 3763 C CA . SER A 1 481 ? 12.597 -6.395 -12.845 1.00 97.94 481 SER A CA 1
ATOM 3764 C C . SER A 1 481 ? 13.822 -7.276 -12.702 1.00 97.94 481 SER A C 1
ATOM 3766 O O . SER A 1 481 ? 14.286 -7.752 -13.732 1.00 97.94 481 SER A O 1
ATOM 3768 N N . LEU A 1 482 ? 14.234 -7.578 -11.471 1.00 98.06 482 LEU A N 1
ATOM 3769 C CA . LEU A 1 482 ? 15.317 -8.518 -11.177 1.00 98.06 482 LEU A CA 1
ATOM 3770 C C . LEU A 1 482 ? 15.019 -9.924 -11.723 1.00 98.06 482 LEU A C 1
ATOM 3772 O O . LEU A 1 482 ? 15.858 -10.520 -12.396 1.00 98.06 482 LEU A O 1
ATOM 3776 N N . LEU A 1 483 ? 13.791 -10.424 -11.541 1.00 97.62 483 LEU A N 1
ATOM 3777 C CA . LEU A 1 483 ? 13.390 -11.732 -12.074 1.00 97.62 483 LEU A CA 1
ATOM 3778 C C . LEU A 1 483 ? 13.499 -11.815 -13.593 1.00 97.62 483 LEU A C 1
ATOM 3780 O O . LEU A 1 483 ? 14.015 -12.784 -14.136 1.00 97.62 483 LEU A O 1
ATOM 3784 N N . ARG A 1 484 ? 13.019 -10.795 -14.308 1.00 97.25 484 ARG A N 1
ATOM 3785 C CA . ARG A 1 484 ? 13.079 -10.810 -15.776 1.00 97.25 484 ARG A CA 1
ATOM 3786 C C . ARG A 1 484 ? 14.476 -10.499 -16.328 1.00 97.25 484 ARG A C 1
ATOM 3788 O O . ARG A 1 484 ? 14.651 -10.598 -17.534 1.00 97.25 484 ARG A O 1
ATOM 3795 N N . THR A 1 485 ? 15.427 -10.098 -15.487 1.00 96.88 485 THR A N 1
ATOM 3796 C CA . THR A 1 485 ? 16.857 -10.029 -15.828 1.00 96.88 485 THR A CA 1
ATOM 3797 C C . THR A 1 485 ? 17.615 -11.258 -15.329 1.00 96.88 485 THR A C 1
ATOM 3799 O O . THR A 1 485 ? 18.833 -11.208 -15.226 1.00 96.88 485 THR A O 1
ATOM 3802 N N . HIS A 1 486 ? 16.903 -12.341 -14.992 1.00 96.88 486 HIS A N 1
ATOM 3803 C CA . HIS A 1 486 ? 17.475 -13.602 -14.518 1.00 96.88 486 HIS A CA 1
ATOM 3804 C C . HIS A 1 486 ? 18.344 -13.449 -13.261 1.00 96.88 486 HIS A C 1
ATOM 3806 O O . HIS A 1 486 ? 19.386 -14.082 -13.132 1.00 96.88 486 HIS A O 1
ATOM 3812 N N . ARG A 1 487 ? 17.905 -12.601 -12.319 1.00 97.19 487 ARG A N 1
ATOM 3813 C CA . ARG A 1 487 ? 18.552 -12.380 -11.014 1.00 97.19 487 ARG A CA 1
ATOM 3814 C C . ARG A 1 487 ? 17.668 -12.838 -9.848 1.00 97.19 487 ARG A C 1
ATOM 3816 O O . ARG A 1 487 ? 17.186 -11.992 -9.086 1.00 97.19 487 ARG A O 1
ATOM 3823 N N . PRO A 1 488 ? 17.375 -14.150 -9.726 1.00 97.62 488 PRO A N 1
ATOM 3824 C CA . PRO A 1 488 ? 16.586 -14.656 -8.608 1.00 97.62 488 PRO A CA 1
ATOM 3825 C C . PRO A 1 488 ? 17.338 -14.518 -7.276 1.00 97.62 488 PRO A C 1
ATOM 3827 O O . PRO A 1 488 ? 16.721 -14.153 -6.283 1.00 97.62 488 PRO A O 1
ATOM 3830 N N . ASP A 1 489 ? 18.663 -14.686 -7.274 1.00 97.06 489 ASP A N 1
ATOM 3831 C CA . ASP A 1 489 ? 19.570 -14.446 -6.141 1.00 97.06 489 ASP A CA 1
ATOM 3832 C C . ASP A 1 489 ? 19.308 -13.106 -5.431 1.00 97.06 489 ASP A C 1
ATOM 3834 O O . ASP A 1 489 ? 19.102 -13.048 -4.217 1.00 97.06 489 ASP A O 1
ATOM 3838 N N . ALA A 1 490 ? 19.238 -12.021 -6.201 1.00 97.19 490 ALA A N 1
ATOM 3839 C CA . ALA A 1 490 ? 18.985 -10.687 -5.677 1.00 97.19 490 ALA A CA 1
ATOM 3840 C C . ALA A 1 490 ? 17.571 -10.541 -5.101 1.00 97.19 490 ALA A C 1
ATOM 3842 O O . ALA A 1 490 ? 17.382 -9.821 -4.123 1.00 97.19 490 ALA A O 1
ATOM 3843 N N . VAL A 1 491 ? 16.577 -11.226 -5.678 1.00 97.81 491 VAL A N 1
ATOM 3844 C CA . VAL A 1 491 ? 15.198 -11.220 -5.168 1.00 97.81 491 VAL A CA 1
ATOM 3845 C C . VAL A 1 491 ? 15.106 -11.909 -3.815 1.00 97.81 491 VAL A C 1
ATOM 3847 O O . VAL A 1 491 ? 14.492 -11.345 -2.912 1.00 97.81 491 VAL A O 1
ATOM 3850 N N . LEU A 1 492 ? 15.746 -13.070 -3.657 1.00 97.00 492 LEU A N 1
ATOM 3851 C CA . LEU A 1 492 ? 15.759 -13.823 -2.399 1.00 97.00 492 LEU A CA 1
ATOM 3852 C C . LEU A 1 492 ? 16.368 -12.984 -1.263 1.00 97.00 492 LEU A C 1
ATOM 3854 O O . LEU A 1 492 ? 15.766 -12.826 -0.203 1.00 97.00 492 LEU A O 1
ATOM 3858 N N . ARG A 1 493 ? 17.521 -12.347 -1.515 1.00 96.25 493 ARG A N 1
ATOM 3859 C CA . ARG A 1 493 ? 18.192 -11.480 -0.528 1.00 96.25 493 ARG A CA 1
ATOM 3860 C C . ARG A 1 493 ? 17.406 -10.205 -0.244 1.00 96.25 493 ARG A C 1
ATOM 3862 O O . ARG A 1 493 ? 17.266 -9.800 0.908 1.00 96.25 493 ARG A O 1
ATOM 3869 N N . LEU A 1 494 ? 16.869 -9.563 -1.279 1.00 96.50 494 LEU A N 1
ATOM 3870 C CA . LEU A 1 494 ? 16.113 -8.329 -1.104 1.00 96.50 494 LEU A CA 1
ATOM 3871 C C . LEU A 1 494 ? 14.800 -8.570 -0.353 1.00 96.50 494 LEU A C 1
ATOM 3873 O O . LEU A 1 494 ? 14.405 -7.702 0.416 1.00 96.50 494 LEU A O 1
ATOM 3877 N N . TYR A 1 495 ? 14.154 -9.728 -0.515 1.00 96.31 495 TYR A N 1
ATOM 3878 C CA . TYR A 1 495 ? 12.936 -10.074 0.224 1.00 96.31 495 TYR A CA 1
ATOM 3879 C C . TYR A 1 495 ? 13.150 -10.016 1.746 1.00 96.31 495 TYR A C 1
ATOM 3881 O O . TYR A 1 495 ? 12.350 -9.407 2.457 1.00 96.31 495 TYR A O 1
ATOM 3889 N N . ASP A 1 496 ? 14.270 -10.560 2.229 1.00 94.31 496 ASP A N 1
ATOM 3890 C CA . ASP A 1 496 ? 14.645 -10.531 3.647 1.00 94.31 496 ASP A CA 1
ATOM 3891 C C . ASP A 1 496 ? 15.030 -9.131 4.136 1.00 94.31 496 ASP A C 1
ATOM 3893 O O . ASP A 1 496 ? 14.683 -8.715 5.245 1.00 94.31 496 ASP A O 1
ATOM 3897 N N . LEU A 1 497 ? 15.778 -8.398 3.311 1.00 94.75 497 LEU A N 1
ATOM 3898 C CA . LEU A 1 497 ? 16.418 -7.150 3.717 1.00 94.75 497 LEU A CA 1
ATOM 3899 C C . LEU A 1 497 ? 15.538 -5.913 3.488 1.00 94.75 497 LEU A C 1
ATOM 3901 O O . LEU A 1 497 ? 15.804 -4.863 4.076 1.00 94.75 497 LEU A O 1
ATOM 3905 N N . ALA A 1 498 ? 14.465 -6.008 2.694 1.00 93.75 498 ALA A N 1
ATOM 3906 C CA . ALA A 1 498 ? 13.625 -4.864 2.328 1.00 93.75 498 ALA A CA 1
ATOM 3907 C C . ALA A 1 498 ? 12.959 -4.177 3.533 1.00 93.75 498 ALA A C 1
ATOM 3909 O O . ALA A 1 498 ? 12.905 -2.942 3.596 1.00 93.75 498 ALA A O 1
ATOM 3910 N N . GLY A 1 499 ? 12.491 -4.962 4.508 1.00 90.44 499 GLY A N 1
ATOM 3911 C CA . GLY A 1 499 ? 11.878 -4.450 5.733 1.00 90.44 499 GLY A CA 1
ATOM 3912 C C . GLY A 1 499 ? 12.878 -3.652 6.579 1.00 90.44 499 GLY A C 1
ATOM 3913 O O . GLY A 1 499 ? 12.666 -2.452 6.788 1.00 90.44 499 GLY A O 1
ATOM 3914 N N . PRO A 1 500 ? 13.992 -4.268 7.022 1.00 88.88 500 PRO A N 1
ATOM 3915 C CA . PRO A 1 500 ? 15.030 -3.585 7.796 1.00 88.88 500 PRO A CA 1
ATOM 3916 C C . PRO A 1 500 ? 15.674 -2.394 7.070 1.00 88.88 500 PRO A C 1
ATOM 3918 O O . PRO A 1 500 ? 15.888 -1.343 7.680 1.00 88.88 500 PRO A O 1
ATOM 3921 N N . LEU A 1 501 ? 15.964 -2.520 5.768 1.00 90.25 501 LEU A N 1
ATOM 3922 C CA . LEU A 1 501 ? 16.663 -1.481 5.006 1.00 90.25 501 LEU A CA 1
ATOM 3923 C C . LEU A 1 501 ? 15.755 -0.315 4.613 1.00 90.25 501 LEU A C 1
ATOM 3925 O O . LEU A 1 501 ? 16.139 0.844 4.788 1.00 90.25 501 LEU A O 1
ATOM 3929 N N . TYR A 1 502 ? 14.573 -0.598 4.068 1.00 91.75 502 TYR A N 1
ATOM 3930 C CA . TYR A 1 502 ? 13.756 0.407 3.377 1.00 91.75 502 TYR A CA 1
ATOM 3931 C C . TYR A 1 502 ? 12.386 0.623 4.010 1.00 91.75 502 TYR A C 1
ATOM 3933 O O . TYR A 1 502 ? 11.623 1.463 3.532 1.00 91.75 502 TYR A O 1
ATOM 3941 N N . ARG A 1 503 ? 12.065 -0.111 5.088 1.00 88.88 503 ARG A N 1
ATOM 3942 C CA . ARG A 1 503 ? 10.722 -0.148 5.694 1.00 88.88 503 ARG A CA 1
ATOM 3943 C C . ARG A 1 503 ? 9.641 -0.539 4.678 1.00 88.88 503 ARG A C 1
ATOM 3945 O O . ARG A 1 503 ? 8.482 -0.159 4.836 1.00 88.88 503 ARG A O 1
ATOM 3952 N N . ALA A 1 504 ? 10.037 -1.278 3.643 1.00 91.31 504 ALA A N 1
ATOM 3953 C CA . ALA A 1 504 ? 9.147 -1.852 2.651 1.00 91.31 504 ALA A CA 1
ATOM 3954 C C . ALA A 1 504 ? 8.901 -3.303 3.045 1.00 91.31 504 ALA A C 1
ATOM 3956 O O . ALA A 1 504 ? 9.799 -4.137 2.964 1.00 91.31 504 ALA A O 1
ATOM 3957 N N . TYR A 1 505 ? 7.697 -3.583 3.526 1.00 90.00 505 TYR A N 1
ATOM 3958 C CA . TYR A 1 505 ? 7.330 -4.925 3.949 1.00 90.00 505 TYR A CA 1
ATOM 3959 C C . TYR A 1 505 ? 6.785 -5.713 2.750 1.00 90.00 505 TYR A C 1
ATOM 3961 O O . TYR A 1 505 ? 5.995 -5.148 1.986 1.00 90.00 505 TYR A O 1
ATOM 3969 N N . PRO A 1 506 ? 7.197 -6.982 2.573 1.00 93.75 506 PRO A N 1
ATOM 3970 C CA . PRO A 1 506 ? 6.644 -7.850 1.540 1.00 93.75 506 PRO A CA 1
ATOM 3971 C C . PRO A 1 506 ? 5.125 -7.981 1.665 1.00 93.75 506 PRO A C 1
ATOM 3973 O O . PRO A 1 506 ? 4.623 -8.063 2.784 1.00 93.75 506 PRO A O 1
ATOM 3976 N N . ASP A 1 507 ? 4.416 -8.022 0.539 1.00 93.06 507 ASP A N 1
ATOM 3977 C CA . ASP A 1 507 ? 2.975 -8.293 0.458 1.00 93.06 507 ASP A CA 1
ATOM 3978 C C . ASP A 1 507 ? 2.700 -9.663 -0.198 1.00 93.06 507 ASP A C 1
ATOM 3980 O O . ASP A 1 507 ? 3.619 -10.434 -0.495 1.00 93.06 507 ASP A O 1
ATOM 3984 N N . SER A 1 508 ? 1.425 -9.984 -0.446 1.00 93.69 508 SER A N 1
ATOM 3985 C CA . SER A 1 508 ? 1.034 -11.226 -1.132 1.00 93.69 508 SER A CA 1
ATOM 3986 C C . SER A 1 508 ? 1.704 -11.373 -2.500 1.00 93.69 508 SER A C 1
ATOM 3988 O O . SER A 1 508 ? 2.135 -12.459 -2.882 1.00 93.69 508 SER A O 1
ATOM 3990 N N . ARG A 1 509 ? 1.878 -10.273 -3.235 1.00 96.00 509 ARG A N 1
ATOM 3991 C CA . ARG A 1 509 ? 2.540 -10.289 -4.537 1.00 96.00 509 ARG A CA 1
ATOM 3992 C C . ARG A 1 509 ? 4.046 -10.496 -4.395 1.00 96.00 509 ARG A C 1
ATOM 3994 O O . ARG A 1 509 ? 4.611 -11.226 -5.206 1.00 96.00 509 ARG A O 1
ATOM 4001 N N . SER A 1 510 ? 4.686 -9.922 -3.376 1.00 97.19 510 SER A N 1
ATOM 4002 C CA . SER A 1 510 ? 6.097 -10.171 -3.064 1.00 97.19 510 SER A CA 1
ATOM 4003 C C . SER A 1 510 ? 6.347 -11.655 -2.811 1.00 97.19 510 SER A C 1
ATOM 4005 O O . SER A 1 510 ? 7.312 -12.194 -3.342 1.00 97.19 510 SER A O 1
ATOM 4007 N N . LEU A 1 511 ? 5.454 -12.332 -2.077 1.00 97.62 511 LEU A N 1
ATOM 4008 C CA . LEU A 1 511 ? 5.546 -13.776 -1.843 1.00 97.62 511 LEU A CA 1
ATOM 4009 C C . LEU A 1 511 ? 5.420 -14.579 -3.149 1.00 97.62 511 LEU A C 1
ATOM 4011 O O . LEU A 1 511 ? 6.205 -15.492 -3.385 1.00 97.62 511 LEU A O 1
ATOM 4015 N N . SER A 1 512 ? 4.493 -14.227 -4.050 1.00 97.88 512 SER A N 1
ATOM 4016 C CA . SER A 1 512 ? 4.414 -14.877 -5.372 1.00 97.88 512 SER A CA 1
ATOM 4017 C C . SER A 1 512 ? 5.703 -14.699 -6.181 1.00 97.88 512 SER A C 1
ATOM 4019 O O . SER A 1 512 ? 6.133 -15.623 -6.869 1.00 97.88 512 SER A O 1
ATOM 4021 N N . LEU A 1 513 ? 6.326 -13.517 -6.106 1.00 98.06 513 LEU A N 1
ATOM 4022 C CA . LEU A 1 513 ? 7.598 -13.236 -6.777 1.00 98.06 513 LEU A CA 1
ATOM 4023 C C . LEU A 1 513 ? 8.756 -14.002 -6.135 1.00 98.06 513 LEU A C 1
ATOM 4025 O O . LEU A 1 513 ? 9.609 -14.498 -6.862 1.00 98.06 513 LEU A O 1
ATOM 4029 N N . LEU A 1 514 ? 8.761 -14.151 -4.809 1.00 98.06 514 LEU A N 1
ATOM 4030 C CA . LEU A 1 514 ? 9.733 -14.968 -4.086 1.00 98.06 514 LEU A CA 1
ATOM 4031 C C . LEU A 1 514 ? 9.668 -16.434 -4.535 1.00 98.06 514 LEU A C 1
ATOM 4033 O O . LEU A 1 514 ? 10.687 -17.004 -4.909 1.00 98.06 514 LEU A O 1
ATOM 4037 N N . LEU A 1 515 ? 8.471 -17.023 -4.570 1.00 98.25 515 LEU A N 1
ATOM 4038 C CA . LEU A 1 515 ? 8.266 -18.406 -5.020 1.00 98.25 515 LEU A CA 1
ATOM 4039 C C . LEU A 1 515 ? 8.678 -18.590 -6.488 1.00 98.25 515 LEU A C 1
ATOM 4041 O O . LEU A 1 515 ? 9.348 -19.560 -6.846 1.00 98.25 515 LEU A O 1
ATOM 4045 N N . ALA A 1 516 ? 8.345 -17.618 -7.343 1.00 97.94 516 ALA A N 1
ATOM 4046 C CA . ALA A 1 516 ? 8.789 -17.617 -8.732 1.00 97.94 516 ALA A CA 1
ATOM 4047 C C . ALA A 1 516 ? 10.319 -17.495 -8.861 1.00 97.94 516 ALA A C 1
ATOM 4049 O O . ALA A 1 516 ? 10.893 -18.116 -9.758 1.00 97.94 516 ALA A O 1
ATOM 4050 N N . ALA A 1 517 ? 10.972 -16.730 -7.979 1.00 97.75 517 ALA A N 1
ATOM 4051 C CA . ALA A 1 517 ? 12.425 -16.600 -7.917 1.00 97.75 517 ALA A CA 1
ATOM 4052 C C . ALA A 1 517 ? 13.093 -17.895 -7.460 1.00 97.75 517 ALA A C 1
ATOM 4054 O O . ALA A 1 517 ? 14.030 -18.332 -8.116 1.00 97.75 517 ALA A O 1
ATOM 4055 N N . ALA A 1 518 ? 12.573 -18.551 -6.421 1.00 97.50 518 ALA A N 1
ATOM 4056 C CA . ALA A 1 518 ? 13.071 -19.845 -5.961 1.00 97.50 518 ALA A CA 1
ATOM 4057 C C . ALA A 1 518 ? 12.972 -20.917 -7.056 1.00 97.50 518 ALA A C 1
ATOM 4059 O O . ALA A 1 518 ? 13.925 -21.649 -7.303 1.00 97.50 518 ALA A O 1
ATOM 4060 N N . ARG A 1 519 ? 11.861 -20.946 -7.801 1.00 97.06 519 ARG A N 1
ATOM 4061 C CA . ARG A 1 519 ? 11.706 -21.837 -8.959 1.00 97.06 519 ARG A CA 1
ATOM 4062 C C . ARG A 1 519 ? 12.689 -21.512 -10.085 1.00 97.06 519 ARG A C 1
ATOM 4064 O O . ARG A 1 519 ? 13.193 -22.413 -10.750 1.00 97.06 519 ARG A O 1
ATOM 4071 N N . MET A 1 520 ? 12.918 -20.228 -10.355 1.00 96.88 520 MET A N 1
ATOM 4072 C CA . MET A 1 520 ? 13.892 -19.811 -11.364 1.00 96.88 520 MET A CA 1
ATOM 4073 C C . MET A 1 520 ? 15.310 -20.201 -10.944 1.00 96.88 520 MET A C 1
ATOM 4075 O O . MET A 1 520 ? 16.041 -20.722 -11.779 1.00 96.88 520 MET A O 1
ATOM 4079 N N . ALA A 1 521 ? 15.655 -20.012 -9.668 1.00 95.94 521 ALA A N 1
ATOM 4080 C CA . ALA A 1 521 ? 16.920 -20.450 -9.093 1.00 95.94 521 ALA A CA 1
ATOM 4081 C C . ALA A 1 521 ? 17.094 -21.964 -9.255 1.00 95.94 521 ALA A C 1
ATOM 4083 O O . ALA A 1 521 ? 18.086 -22.373 -9.830 1.00 95.94 521 ALA A O 1
ATOM 4084 N N . LEU A 1 522 ? 16.082 -22.778 -8.920 1.00 95.06 522 LEU A N 1
ATOM 4085 C CA . LEU A 1 522 ? 16.114 -24.232 -9.133 1.00 95.06 522 LEU A CA 1
ATOM 4086 C C . LEU A 1 522 ? 16.427 -24.610 -10.593 1.00 95.06 522 LEU A C 1
ATOM 4088 O O . LEU A 1 522 ? 17.263 -25.466 -10.856 1.00 95.06 522 LEU A O 1
ATOM 4092 N N . ARG A 1 523 ? 15.799 -23.937 -11.566 1.00 94.56 523 ARG A N 1
ATOM 4093 C CA . ARG A 1 523 ? 16.060 -24.191 -12.995 1.00 94.56 523 ARG A CA 1
ATOM 4094 C C . ARG A 1 523 ? 17.462 -23.772 -13.433 1.00 94.56 523 ARG A C 1
ATOM 4096 O O . ARG A 1 523 ? 18.045 -24.433 -14.284 1.00 94.56 523 ARG A O 1
ATOM 4103 N N . MET A 1 524 ? 17.972 -22.665 -12.895 1.00 93.62 524 MET A N 1
ATOM 4104 C CA . MET A 1 524 ? 19.328 -22.185 -13.175 1.00 93.62 524 MET A CA 1
ATOM 4105 C C . MET A 1 524 ? 20.383 -23.032 -12.452 1.00 93.62 524 MET A C 1
ATOM 4107 O O . MET A 1 524 ? 21.485 -23.198 -12.971 1.00 93.62 524 MET A O 1
ATOM 4111 N N . ASP A 1 525 ? 20.031 -23.614 -11.306 1.00 90.62 525 ASP A N 1
ATOM 4112 C CA . ASP A 1 525 ? 20.927 -24.409 -10.473 1.00 90.62 525 ASP A CA 1
ATOM 4113 C C . ASP A 1 525 ? 21.117 -25.848 -10.969 1.00 90.62 525 ASP A C 1
ATOM 4115 O O . ASP A 1 525 ? 22.093 -26.502 -10.616 1.00 90.62 525 ASP A O 1
ATOM 4119 N N . ASN A 1 526 ? 20.259 -26.318 -11.879 1.00 82.12 526 ASN A N 1
ATOM 4120 C CA . ASN A 1 526 ? 20.466 -27.575 -12.609 1.00 82.12 526 ASN A CA 1
ATOM 4121 C C . ASN A 1 526 ? 21.667 -27.523 -13.579 1.00 82.12 526 ASN A C 1
ATOM 4123 O O . ASN A 1 526 ? 21.941 -28.485 -14.294 1.00 82.12 526 ASN A O 1
ATOM 4127 N N . THR A 1 527 ? 22.388 -26.401 -13.630 1.00 78.81 527 THR A N 1
ATOM 4128 C CA . THR A 1 527 ? 23.650 -26.277 -14.358 1.00 78.81 527 THR A CA 1
ATOM 4129 C C . THR A 1 527 ? 24.815 -26.814 -13.524 1.00 78.81 527 THR A C 1
ATOM 4131 O O . THR A 1 527 ? 24.867 -26.655 -12.304 1.00 78.81 527 THR A O 1
ATOM 4134 N N . PHE A 1 528 ? 25.804 -27.420 -14.186 1.00 78.38 528 PHE A N 1
ATOM 4135 C CA . PHE A 1 528 ? 26.989 -27.996 -13.533 1.00 78.38 528 PHE A CA 1
ATOM 4136 C C . PHE A 1 528 ? 27.700 -27.014 -12.579 1.00 78.38 528 PHE A C 1
ATOM 4138 O O . PHE A 1 528 ? 28.149 -27.396 -11.499 1.00 78.38 528 PHE A O 1
ATOM 4145 N N . THR A 1 529 ? 27.741 -25.727 -12.936 1.00 75.12 529 THR A N 1
ATOM 4146 C CA . THR A 1 529 ? 28.322 -24.648 -12.122 1.00 75.12 529 THR A CA 1
ATOM 4147 C C . THR A 1 529 ? 27.642 -24.483 -10.766 1.00 75.12 529 THR A C 1
ATOM 4149 O O . THR A 1 529 ? 28.314 -24.273 -9.757 1.00 75.12 529 THR A O 1
ATOM 4152 N N . ALA A 1 530 ? 26.319 -24.615 -10.716 1.00 71.94 530 ALA A N 1
ATOM 4153 C CA . ALA A 1 530 ? 25.571 -24.516 -9.473 1.00 71.94 530 ALA A CA 1
ATOM 4154 C C . ALA A 1 530 ? 25.613 -25.819 -8.667 1.00 71.94 530 ALA A C 1
ATOM 4156 O O . ALA A 1 530 ? 25.693 -25.768 -7.439 1.00 71.94 530 ALA A O 1
ATOM 4157 N N . GLY A 1 531 ? 25.686 -26.974 -9.340 1.00 75.44 531 GLY A N 1
ATOM 4158 C CA . GLY A 1 531 ? 26.020 -28.249 -8.701 1.00 75.44 531 GLY A CA 1
ATOM 4159 C C . GLY A 1 531 ? 27.334 -28.158 -7.918 1.00 75.44 531 GLY A C 1
ATOM 4160 O O . GLY A 1 531 ? 27.366 -28.474 -6.728 1.00 75.44 531 GLY A O 1
ATOM 4161 N N . LEU A 1 532 ? 28.388 -27.609 -8.532 1.00 80.62 532 LEU A N 1
ATOM 4162 C CA . LEU A 1 532 ? 29.657 -27.341 -7.848 1.00 80.62 532 LEU A CA 1
ATOM 4163 C C . LEU A 1 532 ? 29.504 -26.344 -6.694 1.00 80.62 532 LEU A C 1
ATOM 4165 O O . LEU A 1 532 ? 30.004 -26.609 -5.603 1.00 80.62 532 LEU A O 1
ATOM 4169 N N . ALA A 1 533 ? 28.790 -25.231 -6.890 1.00 76.75 533 ALA A N 1
ATOM 4170 C CA . ALA A 1 533 ? 28.539 -24.266 -5.815 1.00 76.75 533 ALA A CA 1
ATOM 4171 C C . ALA A 1 533 ? 27.839 -24.917 -4.607 1.00 76.75 533 ALA A C 1
ATOM 4173 O O . ALA A 1 533 ? 28.226 -24.672 -3.466 1.00 76.75 533 ALA A O 1
ATOM 4174 N N . SER A 1 534 ? 26.878 -25.815 -4.851 1.00 75.94 534 SER A N 1
ATOM 4175 C CA . SER A 1 534 ? 26.188 -26.560 -3.794 1.00 75.94 534 SER A CA 1
ATOM 4176 C C . SER A 1 534 ? 27.114 -27.527 -3.045 1.00 75.94 534 SER A C 1
ATOM 4178 O O . SER A 1 534 ? 27.002 -27.668 -1.827 1.00 75.94 534 SER A O 1
ATOM 4180 N N . LEU A 1 535 ? 28.072 -28.153 -3.741 1.00 80.75 535 LEU A N 1
ATOM 4181 C CA . LEU A 1 535 ? 29.094 -29.000 -3.120 1.00 80.75 535 LEU A CA 1
ATOM 4182 C C . LEU A 1 535 ? 30.063 -28.170 -2.270 1.00 80.75 535 LEU A C 1
ATOM 4184 O O . LEU A 1 535 ? 30.430 -28.589 -1.173 1.00 80.75 535 LEU A O 1
ATOM 4188 N N . PHE A 1 536 ? 30.430 -26.969 -2.728 1.00 80.94 536 PHE A N 1
ATOM 4189 C CA . PHE A 1 536 ? 31.243 -26.034 -1.945 1.00 80.94 536 PHE A CA 1
ATOM 4190 C C . PHE A 1 536 ? 30.514 -25.500 -0.708 1.00 80.94 536 PHE A C 1
ATOM 4192 O O . PHE A 1 536 ? 31.160 -25.274 0.319 1.00 80.94 536 PHE A O 1
ATOM 4199 N N . ASP A 1 537 ? 29.195 -25.311 -0.783 1.00 75.69 537 ASP A N 1
ATOM 4200 C CA . ASP A 1 537 ? 28.373 -24.901 0.361 1.00 75.69 537 ASP A CA 1
ATOM 4201 C C . ASP A 1 537 ? 28.211 -26.041 1.385 1.00 75.69 537 ASP A C 1
ATOM 4203 O O . ASP A 1 537 ? 28.164 -25.778 2.585 1.00 75.69 537 ASP A O 1
ATOM 4207 N N . LYS A 1 538 ? 28.230 -27.307 0.943 1.00 78.50 538 LYS A N 1
ATOM 4208 C CA . LYS A 1 538 ? 28.198 -28.501 1.813 1.00 78.50 538 LYS A CA 1
ATOM 4209 C C . LYS A 1 538 ? 29.568 -28.952 2.327 1.00 78.50 538 LYS A C 1
ATOM 4211 O O . LYS A 1 538 ? 29.660 -29.989 2.981 1.00 78.50 538 LYS A O 1
ATOM 4216 N N . ASN A 1 539 ? 30.637 -28.213 2.041 1.00 83.38 539 ASN A N 1
ATOM 4217 C CA . ASN A 1 539 ? 31.976 -28.604 2.462 1.00 83.38 539 ASN A CA 1
ATOM 4218 C C . ASN A 1 539 ? 32.105 -28.534 4.004 1.00 83.38 539 ASN A C 1
ATOM 4220 O O . ASN A 1 539 ? 32.066 -27.429 4.552 1.00 83.38 539 ASN A O 1
ATOM 4224 N N . PRO A 1 540 ? 32.331 -29.664 4.710 1.00 82.19 540 PRO A N 1
ATOM 4225 C CA . PRO A 1 540 ? 32.395 -29.702 6.175 1.00 82.19 540 PRO A CA 1
ATOM 4226 C C . PRO A 1 540 ? 33.574 -28.906 6.755 1.00 82.19 540 PRO A C 1
ATOM 4228 O O . PRO A 1 540 ? 33.548 -28.515 7.921 1.00 82.19 540 PRO A O 1
ATOM 4231 N N . PHE A 1 541 ? 34.601 -28.623 5.948 1.00 86.94 541 PHE A N 1
ATOM 4232 C CA . PHE A 1 541 ? 35.755 -27.820 6.359 1.00 86.94 541 PHE A CA 1
ATOM 4233 C C . PHE A 1 541 ? 35.489 -26.316 6.284 1.00 86.94 541 PHE A C 1
ATOM 4235 O O . PHE A 1 541 ? 36.200 -25.516 6.900 1.00 86.94 541 PHE A O 1
ATOM 4242 N N . ARG A 1 542 ? 34.452 -25.896 5.553 1.00 77.44 542 ARG A N 1
ATOM 4243 C CA . ARG A 1 542 ? 34.029 -24.502 5.533 1.00 77.44 542 ARG A CA 1
ATOM 4244 C C . ARG A 1 542 ? 33.155 -24.291 6.760 1.00 77.44 542 ARG A C 1
ATOM 4246 O O . ARG A 1 542 ? 32.035 -24.784 6.813 1.00 77.44 542 ARG A O 1
ATOM 4253 N N . ARG A 1 543 ? 33.665 -23.563 7.764 1.00 78.31 543 ARG A N 1
ATOM 4254 C CA . ARG A 1 543 ? 32.860 -23.157 8.929 1.00 78.31 543 ARG A CA 1
ATOM 4255 C C . ARG A 1 543 ? 31.559 -22.557 8.411 1.00 78.31 543 ARG A C 1
ATOM 4257 O O . ARG A 1 543 ? 31.602 -21.484 7.805 1.00 78.31 543 ARG A O 1
ATOM 4264 N N . ALA A 1 544 ? 30.447 -23.262 8.627 1.00 69.25 544 ALA A N 1
ATOM 4265 C CA . ALA A 1 544 ? 29.130 -22.798 8.234 1.00 69.25 544 ALA A CA 1
ATOM 4266 C C . ALA A 1 544 ? 28.986 -21.375 8.770 1.00 69.25 544 ALA A C 1
ATOM 4268 O O . ALA A 1 544 ? 29.051 -21.146 9.985 1.00 69.25 544 ALA A O 1
ATOM 4269 N N . ARG A 1 545 ? 28.901 -20.395 7.861 1.00 73.75 545 ARG A N 1
ATOM 4270 C CA . ARG A 1 545 ? 28.546 -19.038 8.260 1.00 73.75 545 ARG A CA 1
ATOM 4271 C C . ARG A 1 545 ? 27.179 -19.191 8.898 1.00 73.75 545 ARG A C 1
ATOM 4273 O O . ARG A 1 545 ? 26.222 -19.466 8.190 1.00 73.75 545 ARG A O 1
ATOM 4280 N N . ARG A 1 546 ? 27.115 -19.086 10.229 1.00 71.94 546 ARG A N 1
ATOM 4281 C CA . ARG A 1 546 ? 25.838 -19.065 10.942 1.00 71.94 546 ARG A CA 1
ATOM 4282 C C . ARG A 1 546 ? 24.952 -18.051 10.227 1.00 71.94 546 ARG A C 1
ATOM 4284 O O . ARG A 1 546 ? 25.436 -16.952 9.944 1.00 71.94 546 ARG A O 1
ATOM 4291 N N . ASP A 1 547 ? 23.698 -18.418 9.978 1.00 74.62 547 ASP A N 1
ATOM 4292 C CA . ASP A 1 547 ? 22.656 -17.541 9.439 1.00 74.62 547 ASP A CA 1
ATOM 4293 C C . ASP A 1 547 ? 22.288 -16.459 10.450 1.00 74.62 547 ASP A C 1
ATOM 4295 O O . ASP A 1 547 ? 21.178 -16.371 10.973 1.00 74.62 547 ASP A O 1
ATOM 4299 N N . VAL A 1 548 ? 23.272 -15.636 10.783 1.00 83.00 548 VAL A N 1
ATOM 4300 C CA . VAL A 1 548 ? 23.087 -14.463 11.603 1.00 83.00 548 VAL A CA 1
ATOM 4301 C C . VAL A 1 548 ? 22.542 -13.408 10.652 1.00 83.00 548 VAL A C 1
ATOM 4303 O O . VAL A 1 548 ? 23.257 -13.020 9.723 1.00 83.00 548 VAL A O 1
ATOM 4306 N N . PRO A 1 549 ?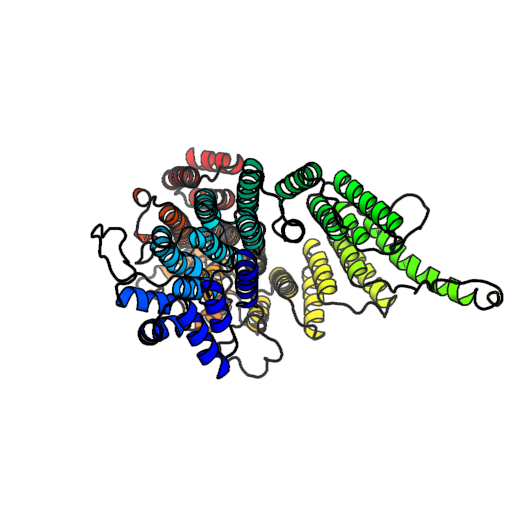 21.289 -12.956 10.834 1.00 83.88 549 PRO A N 1
ATOM 4307 C CA . PRO A 1 549 ? 20.777 -11.846 10.048 1.00 83.88 549 PRO A CA 1
ATOM 4308 C C . PRO A 1 549 ? 21.731 -10.652 10.202 1.00 83.88 549 PRO A C 1
ATOM 4310 O O . PRO A 1 549 ? 22.274 -10.458 11.298 1.00 83.88 549 PRO A O 1
ATOM 4313 N N . PRO A 1 550 ? 21.960 -9.865 9.135 1.00 86.19 550 PRO A N 1
ATOM 4314 C CA . PRO A 1 550 ? 22.910 -8.763 9.185 1.00 86.19 550 PRO A CA 1
ATOM 4315 C C . PRO A 1 550 ? 22.550 -7.829 10.335 1.00 86.19 550 PRO A C 1
ATOM 4317 O O . PRO A 1 550 ? 21.410 -7.372 10.460 1.00 86.19 550 PRO A O 1
ATOM 4320 N N . ARG A 1 551 ? 23.528 -7.579 11.207 1.00 86.69 551 ARG A N 1
ATOM 4321 C CA . ARG A 1 551 ? 23.323 -6.782 12.423 1.00 86.69 551 ARG A CA 1
ATOM 4322 C C . ARG A 1 551 ? 23.328 -5.304 12.095 1.00 86.69 551 ARG A C 1
ATOM 4324 O O . ARG A 1 551 ? 22.651 -4.511 12.747 1.00 86.69 551 ARG A O 1
ATOM 4331 N N . THR A 1 552 ? 24.100 -4.938 11.079 1.00 90.12 552 THR A N 1
ATOM 4332 C CA . THR A 1 552 ? 24.251 -3.558 10.645 1.00 90.12 552 THR A CA 1
ATOM 4333 C C . THR A 1 552 ? 23.664 -3.346 9.256 1.00 90.12 552 THR A C 1
ATOM 4335 O O . THR A 1 552 ? 23.636 -4.232 8.401 1.00 90.12 552 THR A O 1
ATOM 4338 N N . ARG A 1 553 ? 23.210 -2.113 9.000 1.00 88.19 553 ARG A N 1
ATOM 4339 C CA . ARG A 1 553 ? 22.778 -1.699 7.658 1.00 88.19 553 ARG A CA 1
ATOM 4340 C C . ARG A 1 553 ? 23.898 -1.903 6.632 1.00 88.19 553 ARG A C 1
ATOM 4342 O O . ARG A 1 553 ? 23.618 -2.322 5.516 1.00 88.19 553 ARG A O 1
ATOM 4349 N N . ALA A 1 554 ? 25.139 -1.589 7.007 1.00 91.44 554 ALA A N 1
ATOM 4350 C CA . ALA A 1 554 ? 26.296 -1.705 6.126 1.00 91.44 554 ALA A CA 1
ATOM 4351 C C . ALA A 1 554 ? 26.526 -3.157 5.685 1.00 91.44 554 ALA A C 1
ATOM 4353 O O . ALA A 1 554 ? 26.733 -3.391 4.500 1.00 91.44 554 ALA A O 1
ATOM 4354 N N . GLU A 1 555 ? 26.394 -4.125 6.600 1.00 92.50 555 GLU A N 1
ATOM 4355 C CA . GLU A 1 555 ? 26.442 -5.556 6.270 1.00 92.50 555 GLU A CA 1
ATOM 4356 C C . GLU A 1 555 ? 25.334 -5.953 5.292 1.00 92.50 555 GLU A C 1
ATOM 4358 O O . GLU A 1 555 ? 25.617 -6.586 4.281 1.00 92.50 555 GLU A O 1
ATOM 4363 N N . ALA A 1 556 ? 24.091 -5.531 5.542 1.00 93.00 556 ALA A N 1
ATOM 4364 C CA . ALA A 1 556 ? 22.961 -5.838 4.664 1.00 93.00 556 ALA A CA 1
ATOM 4365 C C . ALA A 1 556 ? 23.132 -5.249 3.246 1.00 93.00 556 ALA A C 1
ATOM 4367 O O . ALA A 1 556 ? 22.830 -5.902 2.248 1.00 93.00 556 ALA A O 1
ATOM 4368 N N . VAL A 1 557 ? 23.650 -4.021 3.128 1.00 93.94 557 VAL A N 1
ATOM 4369 C CA . VAL A 1 557 ? 23.947 -3.399 1.823 1.00 93.94 557 VAL A CA 1
ATOM 4370 C C . VAL A 1 557 ? 25.136 -4.077 1.145 1.00 93.94 557 VAL A C 1
ATOM 4372 O O . VAL A 1 557 ? 25.112 -4.265 -0.073 1.00 93.94 557 VAL A O 1
ATOM 4375 N N . ALA A 1 558 ? 26.157 -4.471 1.907 1.00 94.25 558 ALA A N 1
ATOM 4376 C CA . ALA A 1 558 ? 27.301 -5.213 1.390 1.00 94.25 558 ALA A CA 1
ATOM 4377 C C . ALA A 1 558 ? 26.882 -6.598 0.882 1.00 94.25 558 ALA A C 1
ATOM 4379 O O . ALA A 1 558 ? 27.368 -7.024 -0.159 1.00 94.25 558 ALA A O 1
ATOM 4380 N N . GLU A 1 559 ? 25.937 -7.263 1.548 1.00 94.12 559 GLU A N 1
ATOM 4381 C CA . GLU A 1 559 ? 25.361 -8.532 1.101 1.00 94.12 559 GLU A CA 1
ATOM 4382 C C . GLU A 1 559 ? 24.633 -8.375 -0.243 1.00 94.12 559 GLU A C 1
ATOM 4384 O O . GLU A 1 559 ? 24.896 -9.131 -1.178 1.00 94.12 559 GLU A O 1
ATOM 4389 N N . LEU A 1 560 ? 23.791 -7.346 -0.394 1.00 95.62 560 LEU A N 1
ATOM 4390 C CA . LEU A 1 560 ? 23.134 -7.057 -1.677 1.00 95.62 560 LEU A CA 1
ATOM 4391 C C . LEU A 1 560 ? 24.132 -6.653 -2.772 1.00 95.62 560 LEU A C 1
ATOM 4393 O O . LEU A 1 560 ? 23.994 -7.081 -3.918 1.00 95.62 560 LEU A O 1
ATOM 4397 N N . SER A 1 561 ? 25.148 -5.860 -2.430 1.00 95.75 561 SER A N 1
ATOM 4398 C CA . SER A 1 561 ? 26.191 -5.431 -3.375 1.00 95.75 561 SER A CA 1
ATOM 4399 C C . SER A 1 561 ? 27.112 -6.586 -3.774 1.00 95.75 561 SER A C 1
ATOM 4401 O O . SER A 1 561 ? 27.573 -6.637 -4.909 1.00 95.75 561 SER A O 1
ATOM 4403 N N . ALA A 1 562 ? 27.344 -7.560 -2.890 1.00 95.19 562 ALA A N 1
ATOM 4404 C CA . ALA A 1 562 ? 28.106 -8.763 -3.214 1.00 95.19 562 ALA A CA 1
ATOM 4405 C C . ALA A 1 562 ? 27.412 -9.601 -4.296 1.00 95.19 562 ALA A C 1
ATOM 4407 O O . ALA A 1 562 ? 28.089 -10.232 -5.107 1.00 95.19 562 ALA A O 1
ATOM 4408 N N . VAL A 1 563 ? 26.078 -9.565 -4.327 1.00 95.50 563 VAL A N 1
ATOM 4409 C CA . VAL A 1 563 ? 25.266 -10.228 -5.346 1.00 95.50 563 VAL A CA 1
ATOM 4410 C C . VAL A 1 563 ? 25.177 -9.374 -6.611 1.00 95.50 563 VAL A C 1
ATOM 4412 O O . VAL A 1 563 ? 25.476 -9.856 -7.697 1.00 95.50 563 VAL A O 1
ATOM 4415 N N . LEU A 1 564 ? 24.795 -8.100 -6.510 1.00 96.25 564 LEU A N 1
ATOM 4416 C CA . LEU A 1 564 ? 24.498 -7.267 -7.684 1.00 96.25 564 LEU A CA 1
ATOM 4417 C C . LEU A 1 564 ? 25.725 -6.620 -8.349 1.00 96.25 564 LEU A C 1
ATOM 4419 O O . LEU A 1 564 ? 25.653 -6.284 -9.533 1.00 96.25 564 LEU A O 1
ATOM 4423 N N . GLY A 1 565 ? 26.829 -6.472 -7.619 1.00 96.19 565 GLY A N 1
ATOM 4424 C CA . GLY A 1 565 ? 27.983 -5.645 -7.982 1.00 96.19 565 GLY A CA 1
ATOM 4425 C C . GLY A 1 565 ? 28.014 -4.329 -7.202 1.00 96.19 565 GLY A C 1
ATOM 4426 O O . GLY A 1 565 ? 26.989 -3.863 -6.690 1.00 96.19 565 GLY A O 1
ATOM 4427 N N . ALA A 1 566 ? 29.199 -3.730 -7.098 1.00 94.69 566 ALA A N 1
ATOM 4428 C CA . ALA A 1 56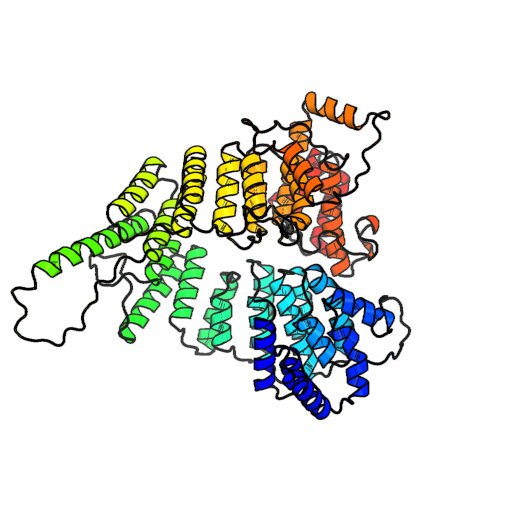6 ? 29.364 -2.405 -6.521 1.00 94.69 566 ALA A CA 1
ATOM 4429 C C . ALA A 1 566 ? 28.884 -1.322 -7.509 1.00 94.69 566 ALA A C 1
ATOM 4431 O O . ALA A 1 566 ? 28.875 -1.533 -8.720 1.00 94.69 566 ALA A O 1
ATOM 4432 N N . PRO A 1 567 ? 28.502 -0.122 -7.032 1.00 91.75 567 PRO A N 1
ATOM 4433 C CA . PRO A 1 567 ? 28.077 0.974 -7.909 1.00 91.75 567 PRO A CA 1
ATOM 4434 C C . PRO A 1 567 ? 29.168 1.441 -8.884 1.00 91.75 567 PRO A C 1
ATOM 4436 O O . PRO A 1 567 ? 28.854 2.084 -9.884 1.00 91.75 567 PRO A O 1
ATOM 4439 N N . THR A 1 568 ? 30.428 1.181 -8.529 1.00 93.06 568 THR A N 1
ATOM 4440 C CA . THR A 1 568 ? 31.643 1.523 -9.275 1.00 93.06 568 THR A CA 1
ATOM 4441 C C . THR A 1 568 ? 32.004 0.499 -10.339 1.00 93.06 568 THR A C 1
ATOM 4443 O O . THR A 1 568 ? 32.808 0.821 -11.206 1.00 93.06 568 THR A O 1
ATOM 4446 N N . ASP A 1 569 ? 31.437 -0.705 -10.273 1.00 93.56 569 ASP A N 1
ATOM 4447 C CA . ASP A 1 569 ? 31.737 -1.759 -11.235 1.00 93.56 569 ASP A CA 1
ATOM 4448 C C . ASP A 1 569 ? 31.142 -1.368 -12.598 1.00 93.56 569 ASP A C 1
ATOM 4450 O O . ASP A 1 569 ? 30.019 -0.857 -12.681 1.00 93.56 569 ASP A O 1
ATOM 4454 N N . GLU A 1 570 ? 31.904 -1.564 -13.676 1.00 93.56 570 GLU A N 1
ATOM 4455 C CA . GLU A 1 570 ? 31.425 -1.273 -15.035 1.00 93.56 570 GLU A CA 1
ATOM 4456 C C . GLU A 1 570 ? 30.323 -2.249 -15.458 1.00 93.56 570 GLU A C 1
ATOM 4458 O O . GLU A 1 570 ? 29.343 -1.851 -16.095 1.00 93.56 570 GLU A O 1
ATOM 4463 N N . GLU A 1 571 ? 30.454 -3.506 -15.034 1.00 94.12 571 GLU A N 1
ATOM 4464 C CA . GLU A 1 571 ? 29.550 -4.597 -15.369 1.00 94.12 571 GLU A CA 1
ATOM 4465 C C . GLU A 1 571 ? 28.876 -5.184 -14.119 1.00 94.12 571 GLU A C 1
ATOM 4467 O O . GLU A 1 571 ? 29.477 -5.258 -13.042 1.00 94.12 571 GLU A O 1
ATOM 4472 N N . PRO A 1 572 ? 27.603 -5.611 -14.221 1.00 94.38 572 PRO A N 1
ATOM 4473 C CA . PRO A 1 572 ? 26.942 -6.311 -13.130 1.00 94.38 572 PRO A CA 1
ATOM 4474 C C . PRO A 1 572 ? 27.584 -7.680 -12.894 1.00 94.38 572 PRO A C 1
ATOM 4476 O O . PRO A 1 572 ? 27.945 -8.390 -13.829 1.00 94.38 572 PRO A O 1
ATOM 4479 N N . ARG A 1 573 ? 27.618 -8.114 -11.633 1.00 95.19 573 ARG A N 1
ATOM 4480 C CA . ARG A 1 573 ? 28.028 -9.486 -11.312 1.00 95.19 573 ARG A CA 1
ATOM 4481 C C . ARG A 1 573 ? 27.064 -10.496 -11.927 1.00 95.19 573 ARG A C 1
ATOM 4483 O O . ARG A 1 573 ? 25.849 -10.291 -11.885 1.00 95.19 573 ARG A O 1
ATOM 4490 N N . VAL A 1 574 ? 27.600 -11.589 -12.461 1.00 94.38 574 VAL A N 1
ATOM 4491 C CA . VAL A 1 574 ? 26.815 -12.713 -12.990 1.00 94.38 574 VAL A CA 1
ATOM 4492 C C . VAL A 1 574 ? 26.174 -13.489 -11.832 1.00 94.38 574 VAL A C 1
ATOM 4494 O O . VAL A 1 574 ? 26.677 -13.472 -10.709 1.00 94.38 574 VAL A O 1
ATOM 4497 N N . TYR A 1 575 ? 25.038 -14.138 -12.092 1.00 94.19 575 TYR A N 1
ATOM 4498 C CA . TYR A 1 575 ? 24.416 -15.072 -11.151 1.00 94.19 575 TYR A CA 1
ATOM 4499 C C . TYR A 1 575 ? 25.403 -16.183 -10.759 1.00 94.19 575 TYR A C 1
ATOM 4501 O O . TYR A 1 575 ? 26.022 -16.782 -11.635 1.00 94.19 575 TYR A O 1
ATOM 4509 N N . VAL A 1 576 ? 25.532 -16.455 -9.457 1.00 88.88 576 VAL A N 1
ATOM 4510 C CA . VAL A 1 576 ? 26.479 -17.456 -8.933 1.00 88.88 576 VAL A CA 1
ATOM 4511 C C . VAL A 1 576 ? 25.763 -18.720 -8.464 1.00 88.88 576 VAL A C 1
ATOM 4513 O O . VAL A 1 576 ? 26.110 -19.814 -8.897 1.00 88.88 576 VAL A O 1
ATOM 4516 N N . SER A 1 577 ? 24.781 -18.582 -7.573 1.00 89.56 577 SER A N 1
ATOM 4517 C CA . SER A 1 577 ? 24.068 -19.713 -6.975 1.00 89.56 577 SER A CA 1
ATOM 4518 C C . SER A 1 577 ? 22.675 -19.312 -6.498 1.00 89.56 577 SER A C 1
ATOM 4520 O O . SER A 1 577 ? 22.419 -18.149 -6.167 1.00 89.56 577 SER A O 1
ATOM 4522 N N . GLY A 1 578 ? 21.789 -20.300 -6.386 1.00 84.88 578 GLY A N 1
ATOM 4523 C CA . GLY A 1 578 ? 20.500 -20.170 -5.716 1.00 84.88 578 GLY A CA 1
ATOM 4524 C C . GLY A 1 578 ? 20.576 -20.451 -4.220 1.00 84.88 578 GLY A C 1
ATOM 4525 O O . GLY A 1 578 ? 19.563 -20.811 -3.622 1.00 84.88 578 GLY A O 1
ATOM 4526 N N . SER A 1 579 ? 21.748 -20.310 -3.586 1.00 89.00 579 SER A N 1
ATOM 4527 C CA . SER A 1 579 ? 21.848 -20.478 -2.135 1.00 89.00 579 SER A CA 1
ATOM 4528 C C . SER A 1 579 ? 21.319 -19.243 -1.398 1.00 89.00 579 SER A C 1
ATOM 4530 O O . SER A 1 579 ? 21.734 -18.094 -1.610 1.00 89.00 579 SER A O 1
ATOM 4532 N N . TRP A 1 580 ? 20.368 -19.479 -0.498 1.00 92.69 580 TRP A N 1
ATOM 4533 C CA . TRP A 1 580 ? 19.689 -18.460 0.288 1.00 92.69 580 TRP A CA 1
ATOM 4534 C C . TRP A 1 580 ? 19.872 -18.777 1.768 1.00 92.69 580 TRP A C 1
ATOM 4536 O O . TRP A 1 580 ? 19.311 -19.745 2.261 1.00 92.69 580 TRP A O 1
ATOM 4546 N N . ARG A 1 581 ? 20.677 -17.958 2.468 1.00 87.75 581 ARG A N 1
ATOM 4547 C CA . ARG A 1 581 ? 21.058 -18.198 3.876 1.00 87.75 581 ARG A CA 1
ATOM 4548 C C . ARG A 1 581 ? 21.579 -19.623 4.099 1.00 87.75 581 ARG A C 1
ATOM 4550 O O . ARG A 1 581 ? 21.019 -20.378 4.869 1.00 87.75 581 ARG A O 1
ATOM 4557 N N . THR A 1 582 ? 22.588 -20.026 3.326 1.00 87.69 582 THR A N 1
ATOM 4558 C CA . THR A 1 582 ? 23.193 -21.376 3.367 1.00 87.69 582 THR A CA 1
ATOM 4559 C C . THR A 1 582 ? 22.270 -22.557 3.014 1.00 87.69 582 THR A C 1
ATOM 4561 O O . THR A 1 582 ? 22.760 -23.659 2.790 1.00 87.69 582 THR A O 1
ATOM 4564 N N . GLU A 1 583 ? 20.967 -22.328 2.861 1.00 91.81 583 GLU A N 1
ATOM 4565 C CA . GLU A 1 583 ? 19.970 -23.303 2.426 1.00 91.81 583 GLU A CA 1
ATOM 4566 C C . GLU A 1 583 ? 19.701 -23.188 0.914 1.00 91.81 583 GLU A C 1
ATOM 4568 O O . GLU A 1 583 ? 20.057 -22.203 0.255 1.00 91.81 583 GLU A O 1
ATOM 4573 N N . SER A 1 584 ? 19.040 -24.198 0.340 1.00 92.25 584 SER A N 1
ATOM 4574 C CA . SER A 1 584 ? 18.525 -24.096 -1.027 1.00 92.25 584 SER A CA 1
ATOM 4575 C C . SER A 1 584 ? 17.408 -23.048 -1.085 1.00 92.25 584 SER A C 1
ATOM 4577 O O . SER A 1 584 ? 16.570 -22.959 -0.181 1.00 92.25 584 SER A O 1
ATOM 4579 N N . ALA A 1 585 ? 17.347 -22.268 -2.171 1.00 95.25 585 ALA A N 1
ATOM 4580 C CA . ALA A 1 585 ? 16.260 -21.308 -2.373 1.00 95.25 585 ALA A CA 1
ATOM 4581 C C . ALA A 1 585 ? 14.871 -21.955 -2.260 1.00 95.25 585 ALA A C 1
ATOM 4583 O O . ALA A 1 585 ? 13.940 -21.312 -1.780 1.00 95.25 585 ALA A O 1
ATOM 4584 N N . VAL A 1 586 ? 14.736 -23.216 -2.691 1.00 95.62 586 VAL A N 1
ATOM 4585 C CA . VAL A 1 586 ? 13.483 -23.980 -2.641 1.00 95.62 586 VAL A CA 1
ATOM 4586 C C . VAL A 1 586 ? 13.056 -24.222 -1.195 1.00 95.62 586 VAL A C 1
ATOM 4588 O O . VAL A 1 586 ? 11.962 -23.798 -0.830 1.00 95.62 586 VAL A O 1
ATOM 4591 N N . HIS A 1 587 ? 13.914 -24.825 -0.364 1.00 95.38 587 HIS A N 1
ATOM 4592 C CA . HIS A 1 587 ? 13.574 -25.138 1.029 1.00 95.38 587 HIS A CA 1
ATOM 4593 C C . HIS A 1 587 ? 13.261 -23.874 1.823 1.00 95.38 587 HIS A C 1
ATOM 4595 O O . HIS A 1 587 ? 12.260 -23.803 2.537 1.00 95.38 587 HIS A O 1
ATOM 4601 N N . ARG A 1 588 ? 14.068 -22.825 1.643 1.00 95.56 588 ARG A N 1
ATOM 4602 C CA . ARG A 1 588 ? 13.845 -21.566 2.349 1.00 95.56 588 ARG A CA 1
ATOM 4603 C C . ARG A 1 588 ? 12.547 -20.887 1.906 1.00 95.56 588 ARG A C 1
ATOM 4605 O O . ARG A 1 588 ? 11.805 -20.383 2.746 1.00 95.56 588 ARG A O 1
ATOM 4612 N N . ALA A 1 589 ? 12.230 -20.901 0.611 1.00 96.94 589 ALA A N 1
ATOM 4613 C CA . ALA A 1 589 ? 10.964 -20.368 0.112 1.00 96.94 589 ALA A CA 1
ATOM 4614 C C . ALA A 1 589 ? 9.757 -21.194 0.580 1.00 96.94 589 ALA A C 1
ATOM 4616 O O . ALA A 1 589 ? 8.709 -20.611 0.861 1.00 96.94 589 ALA A O 1
ATOM 4617 N N . GLN A 1 590 ? 9.905 -22.518 0.712 1.00 96.50 590 GLN A N 1
ATOM 4618 C CA . GLN A 1 590 ? 8.877 -23.375 1.298 1.00 96.50 590 GLN A CA 1
ATOM 4619 C C . GLN A 1 590 ? 8.619 -23.029 2.757 1.00 96.50 590 GLN A C 1
ATOM 4621 O O . GLN A 1 590 ? 7.476 -22.768 3.123 1.00 96.50 590 GLN A O 1
ATOM 4626 N N . ARG A 1 591 ? 9.684 -22.907 3.549 1.00 95.69 591 ARG A N 1
ATOM 4627 C CA . ARG A 1 591 ? 9.599 -22.471 4.940 1.00 95.69 591 ARG A CA 1
ATOM 4628 C C . ARG A 1 591 ? 8.907 -21.115 5.068 1.00 95.69 591 ARG A C 1
ATOM 4630 O O . ARG A 1 591 ? 7.990 -20.985 5.865 1.00 95.69 591 ARG A O 1
ATOM 4637 N N . VAL A 1 592 ? 9.272 -20.124 4.251 1.00 95.81 592 VAL A N 1
ATOM 4638 C CA . VAL A 1 592 ? 8.601 -18.809 4.270 1.00 95.81 592 VAL A CA 1
ATOM 4639 C C . VAL A 1 592 ? 7.114 -18.927 3.914 1.00 95.81 592 VAL A C 1
ATOM 4641 O O . VAL A 1 592 ? 6.285 -18.253 4.522 1.00 95.81 592 VAL A O 1
ATOM 4644 N N . PHE A 1 593 ? 6.742 -19.782 2.957 1.00 97.00 593 PHE A N 1
ATOM 4645 C CA . PHE A 1 593 ? 5.334 -20.032 2.640 1.00 97.00 593 PHE A CA 1
ATOM 4646 C C . PHE A 1 593 ? 4.587 -20.671 3.821 1.00 97.00 593 PHE A C 1
ATOM 4648 O O . PHE A 1 593 ? 3.485 -20.225 4.146 1.00 97.00 593 PHE A O 1
ATOM 4655 N N . HIS A 1 594 ? 5.198 -21.649 4.495 1.00 95.69 594 HIS A N 1
ATOM 4656 C CA . HIS A 1 594 ? 4.656 -22.277 5.702 1.00 95.69 594 HIS A CA 1
ATOM 4657 C C . HIS A 1 594 ? 4.521 -21.272 6.856 1.00 95.69 594 HIS A C 1
ATOM 4659 O O . HIS A 1 594 ? 3.457 -21.201 7.453 1.00 95.69 594 HIS A O 1
ATOM 4665 N N . GLU A 1 595 ? 5.518 -20.418 7.109 1.00 94.19 595 GLU A N 1
ATOM 4666 C CA . GLU A 1 595 ? 5.476 -19.335 8.115 1.00 94.19 595 GLU A CA 1
ATOM 4667 C C . GLU A 1 595 ? 4.350 -18.319 7.848 1.00 94.19 595 GLU A C 1
ATOM 4669 O O . GLU A 1 595 ? 3.697 -17.815 8.774 1.00 94.19 595 GLU A O 1
ATOM 4674 N N . VAL A 1 596 ? 4.091 -18.016 6.573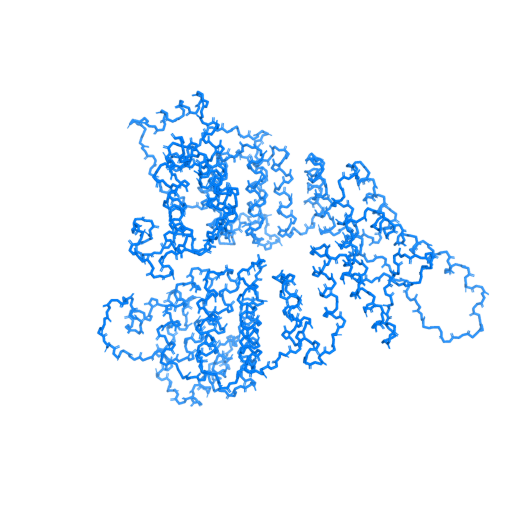 1.00 94.38 596 VAL A N 1
ATOM 4675 C CA . VAL A 1 596 ? 2.960 -17.171 6.170 1.00 94.38 596 VAL A CA 1
ATOM 4676 C C . VAL A 1 596 ? 1.641 -17.904 6.412 1.00 94.38 596 VAL A C 1
ATOM 4678 O O . VAL A 1 596 ? 0.749 -17.323 7.028 1.00 94.38 596 VAL A O 1
ATOM 4681 N N . ALA A 1 597 ? 1.512 -19.160 5.972 1.00 94.12 597 ALA A N 1
ATOM 4682 C CA . ALA A 1 597 ? 0.311 -19.969 6.175 1.00 94.12 597 ALA A CA 1
ATOM 4683 C C . ALA A 1 597 ? -0.013 -20.096 7.669 1.00 94.12 597 ALA A C 1
ATOM 4685 O O . ALA A 1 597 ? -1.068 -19.638 8.108 1.00 94.12 597 ALA A O 1
ATOM 4686 N N . ALA A 1 598 ? 0.942 -20.607 8.448 1.00 92.12 598 ALA A N 1
ATOM 4687 C CA . ALA A 1 598 ? 0.917 -20.741 9.901 1.00 92.12 598 ALA A CA 1
ATOM 4688 C C . ALA A 1 598 ? 0.442 -19.464 10.594 1.00 92.12 598 ALA A C 1
ATOM 4690 O O . ALA A 1 598 ? -0.459 -19.465 11.434 1.00 92.12 598 ALA A O 1
ATOM 4691 N N . GLY A 1 599 ? 1.008 -18.343 10.156 1.00 88.44 599 GLY A N 1
ATOM 4692 C CA . GLY A 1 599 ? 0.647 -17.018 10.609 1.00 88.44 599 GLY A CA 1
ATOM 4693 C C . GLY A 1 599 ? -0.825 -16.656 10.463 1.00 88.44 599 GLY A C 1
ATOM 4694 O O . GLY A 1 599 ? -1.364 -15.934 11.302 1.00 88.44 599 GLY A O 1
ATOM 4695 N N . GLN A 1 600 ? -1.474 -17.119 9.397 1.00 87.50 600 GLN A N 1
ATOM 4696 C CA . GLN A 1 600 ? -2.892 -16.868 9.145 1.00 87.50 600 GLN A CA 1
ATOM 4697 C C . GLN A 1 600 ? -3.807 -17.819 9.910 1.00 87.50 600 GLN A C 1
ATOM 4699 O O . GLN A 1 600 ? -4.875 -17.396 10.348 1.00 87.50 600 GLN A O 1
ATOM 4704 N N . PHE A 1 601 ? -3.382 -19.067 10.108 1.00 87.19 601 PHE A N 1
ATOM 4705 C CA . PHE A 1 601 ? -4.077 -20.035 10.961 1.00 87.19 601 PHE A CA 1
ATOM 4706 C C . PHE A 1 601 ? -4.132 -19.570 12.409 1.00 87.19 601 PHE A C 1
ATOM 4708 O O . PHE A 1 601 ? -5.217 -19.488 12.986 1.00 87.19 601 PHE A O 1
ATOM 4715 N N . ALA A 1 602 ? -2.986 -19.151 12.955 1.00 84.38 602 ALA A N 1
ATOM 4716 C CA . ALA A 1 602 ? -2.900 -18.602 14.304 1.00 84.38 602 ALA A CA 1
ATOM 4717 C C . ALA A 1 602 ? -3.829 -17.386 14.484 1.00 84.38 602 ALA A C 1
ATOM 4719 O O . ALA A 1 602 ? -4.504 -17.254 15.499 1.00 84.38 602 ALA A O 1
ATOM 4720 N N . GLN A 1 603 ? -3.946 -16.528 13.463 1.00 80.44 603 GLN A N 1
ATOM 4721 C CA . GLN A 1 603 ? -4.869 -15.384 13.488 1.00 80.44 603 GLN A CA 1
ATOM 4722 C C . GLN A 1 603 ? -6.353 -15.782 13.479 1.00 80.44 603 GLN A C 1
ATOM 4724 O O . GLN A 1 603 ? -7.189 -14.986 13.901 1.00 80.44 603 GLN A O 1
ATOM 4729 N N . ARG A 1 604 ? -6.690 -16.988 13.011 1.00 81.56 604 ARG A N 1
ATOM 4730 C CA . ARG A 1 604 ? -8.056 -17.537 13.022 1.00 81.56 604 ARG A CA 1
ATOM 4731 C C . ARG A 1 604 ? -8.342 -18.436 14.226 1.00 81.56 604 ARG A C 1
ATOM 4733 O O . ARG A 1 604 ? -9.453 -18.942 14.325 1.00 81.56 604 ARG A O 1
ATOM 4740 N N . GLY A 1 605 ? -7.369 -18.633 15.119 1.00 81.50 605 GLY A N 1
ATOM 4741 C CA . GLY A 1 605 ? -7.494 -19.548 16.256 1.00 81.50 605 GLY A CA 1
ATOM 4742 C C . GLY A 1 605 ? -7.453 -21.030 15.869 1.00 81.50 605 GLY A C 1
ATOM 4743 O O . GLY A 1 605 ? -7.913 -21.866 16.634 1.00 81.50 605 GLY A O 1
ATOM 4744 N N . LEU A 1 606 ? -6.917 -21.362 14.692 1.00 82.31 606 LEU A N 1
ATOM 4745 C CA . LEU A 1 606 ? -6.784 -22.736 14.196 1.00 82.31 606 LEU A CA 1
ATOM 4746 C C . LEU A 1 606 ? -5.375 -23.272 14.505 1.00 82.31 606 LEU A C 1
ATOM 4748 O O . LEU A 1 606 ? -4.572 -23.478 13.598 1.00 82.31 606 LEU A O 1
ATOM 4752 N N . HIS A 1 607 ? -5.040 -23.409 15.790 1.00 78.69 607 HIS A N 1
ATOM 4753 C CA . HIS A 1 607 ? -3.685 -23.783 16.225 1.00 78.69 607 HIS A CA 1
ATOM 4754 C C . HIS A 1 607 ? -3.330 -25.251 15.945 1.00 78.69 607 HIS A C 1
ATOM 4756 O O . HIS A 1 607 ? -2.162 -25.548 15.716 1.00 78.69 607 HIS A O 1
ATOM 4762 N N . ASP A 1 608 ? -4.322 -26.140 15.899 1.00 80.81 608 ASP A N 1
ATOM 4763 C CA . ASP A 1 608 ? -4.097 -27.591 15.820 1.00 80.81 608 ASP A CA 1
ATOM 4764 C C . ASP A 1 608 ? -3.572 -28.063 14.451 1.00 80.81 608 ASP A C 1
ATOM 4766 O O . ASP A 1 608 ? -3.028 -29.157 14.333 1.00 80.81 608 ASP A O 1
ATOM 4770 N N . GLU A 1 609 ? -3.707 -27.245 13.402 1.00 76.69 609 GLU A N 1
ATOM 4771 C CA . GLU A 1 609 ? -3.355 -27.629 12.025 1.00 76.69 609 GLU A CA 1
ATOM 4772 C C . GLU A 1 609 ? -1.912 -27.273 11.622 1.00 76.69 609 GLU A C 1
ATOM 4774 O O . GLU A 1 609 ? -1.503 -27.521 10.481 1.00 76.69 609 GLU A O 1
ATOM 4779 N N . VAL A 1 610 ? -1.133 -26.651 12.514 1.00 80.25 610 VAL A N 1
ATOM 4780 C CA . VAL A 1 610 ? 0.124 -25.991 12.143 1.00 80.25 610 VAL A CA 1
ATOM 4781 C C . VAL A 1 610 ? 1.259 -26.329 13.097 1.00 80.25 610 VAL A C 1
ATOM 4783 O O . VAL A 1 610 ? 1.136 -26.225 14.312 1.00 80.25 610 VAL A O 1
ATOM 4786 N N . ASP A 1 611 ? 2.413 -26.651 12.518 1.00 85.56 611 ASP A N 1
ATOM 4787 C CA . ASP A 1 611 ? 3.654 -26.833 13.260 1.00 85.56 611 ASP A CA 1
ATOM 4788 C C . ASP A 1 611 ? 4.111 -25.502 13.894 1.00 85.56 611 ASP A C 1
ATOM 4790 O O . ASP A 1 611 ? 4.372 -24.506 13.207 1.00 85.56 611 ASP A O 1
ATOM 4794 N N . ALA A 1 612 ? 4.209 -25.491 15.226 1.00 85.00 612 ALA A N 1
ATOM 4795 C CA . ALA A 1 612 ? 4.602 -24.329 16.015 1.00 85.00 612 ALA A CA 1
ATOM 4796 C C . ALA A 1 612 ? 6.017 -23.818 15.687 1.00 85.00 612 ALA A C 1
ATOM 4798 O O . ALA A 1 612 ? 6.326 -22.666 15.985 1.00 85.00 612 ALA A O 1
ATOM 4799 N N . THR A 1 613 ? 6.865 -24.624 15.038 1.00 88.50 613 THR A N 1
ATOM 4800 C CA . THR A 1 613 ? 8.217 -24.214 14.617 1.00 88.50 613 THR A CA 1
ATOM 4801 C C . THR A 1 613 ? 8.228 -23.108 13.555 1.00 88.50 613 THR A C 1
ATOM 4803 O O . THR A 1 613 ? 9.240 -22.419 13.399 1.00 88.50 613 THR A O 1
ATOM 4806 N N . PHE A 1 614 ? 7.112 -22.898 12.847 1.00 87.56 614 PHE A N 1
ATOM 4807 C CA . PHE A 1 614 ? 6.942 -21.815 11.868 1.00 87.56 614 PHE A CA 1
ATOM 4808 C C . PHE A 1 614 ? 6.460 -20.497 12.480 1.00 87.56 614 PHE A C 1
ATOM 4810 O O . PHE A 1 614 ? 6.267 -19.501 11.774 1.00 87.56 614 PHE A O 1
ATOM 4817 N N . LEU A 1 615 ? 6.222 -20.495 13.785 1.00 87.50 615 LEU A N 1
ATOM 4818 C CA . LEU A 1 615 ? 5.819 -19.324 14.533 1.00 87.50 615 LEU A CA 1
ATOM 4819 C C . LEU A 1 615 ? 7.001 -18.827 15.370 1.00 87.50 615 LEU A C 1
ATOM 4821 O O . LEU A 1 615 ? 7.894 -19.581 15.752 1.00 87.50 615 LEU A O 1
ATOM 4825 N N . ASP A 1 616 ? 7.015 -17.529 15.660 1.00 85.44 616 ASP A N 1
ATOM 4826 C CA . ASP A 1 616 ? 7.965 -16.978 16.616 1.00 85.44 616 ASP A CA 1
ATOM 4827 C C . ASP A 1 616 ? 7.718 -17.545 18.029 1.00 85.44 616 ASP A C 1
ATOM 4829 O O . ASP A 1 616 ? 6.728 -18.229 18.294 1.00 85.44 616 ASP A O 1
ATOM 4833 N N . ALA A 1 617 ? 8.593 -17.215 18.983 1.00 83.44 617 ALA A N 1
ATOM 4834 C CA . ALA A 1 617 ? 8.457 -17.639 20.382 1.00 83.44 617 ALA A CA 1
ATOM 4835 C C . ALA A 1 617 ? 7.139 -17.190 21.058 1.00 83.44 617 ALA A C 1
ATOM 4837 O O . ALA A 1 617 ? 6.873 -17.550 22.202 1.00 83.44 617 ALA A O 1
ATOM 4838 N N . HIS A 1 618 ? 6.328 -16.375 20.382 1.00 78.44 618 HIS A N 1
ATOM 4839 C CA . HIS A 1 618 ? 5.023 -15.912 20.828 1.00 78.44 618 HIS A CA 1
ATOM 4840 C C . HIS A 1 618 ? 3.864 -16.518 20.020 1.00 78.44 618 HIS A C 1
ATOM 4842 O O . HIS A 1 618 ? 2.739 -16.029 20.141 1.00 78.44 618 HIS A O 1
ATOM 4848 N N . GLY A 1 619 ? 4.112 -17.531 19.183 1.00 80.38 619 GLY A N 1
ATOM 4849 C CA . GLY A 1 619 ? 3.088 -18.144 18.342 1.00 80.38 619 GLY A CA 1
ATOM 4850 C C . GLY A 1 619 ? 2.642 -17.254 17.174 1.00 80.38 619 GLY A C 1
ATOM 4851 O O . GLY A 1 619 ? 1.489 -17.330 16.752 1.00 80.38 619 GLY A O 1
ATOM 4852 N N . ARG A 1 620 ? 3.508 -16.364 16.664 1.00 78.19 620 ARG A N 1
ATOM 4853 C CA . ARG A 1 620 ? 3.153 -15.373 15.630 1.00 78.19 620 ARG A CA 1
ATOM 4854 C C . ARG A 1 620 ? 3.903 -15.585 14.324 1.00 78.19 620 ARG A C 1
ATOM 4856 O O . ARG A 1 620 ? 5.026 -16.070 14.291 1.00 78.19 620 ARG A O 1
ATOM 4863 N N . SER A 1 621 ? 3.287 -15.131 13.235 1.00 84.44 621 SER A N 1
ATOM 4864 C CA . SER A 1 621 ? 3.940 -15.097 11.925 1.00 84.44 621 SER A CA 1
ATOM 4865 C C . SER A 1 621 ? 5.119 -14.132 11.907 1.00 84.44 621 SER A C 1
ATOM 4867 O O . SER A 1 621 ? 4.997 -12.993 12.361 1.00 84.44 621 SER A O 1
ATOM 4869 N N . HIS A 1 622 ? 6.197 -14.518 11.231 1.00 84.88 622 HIS A N 1
ATOM 4870 C CA . HIS A 1 622 ? 7.255 -13.589 10.829 1.00 84.88 622 HIS A CA 1
ATOM 4871 C C . HIS A 1 622 ? 6.812 -12.609 9.726 1.00 84.88 622 HIS A C 1
ATOM 4873 O O . HIS A 1 622 ? 7.405 -11.539 9.562 1.00 84.88 622 HIS A O 1
ATOM 4879 N N . HIS A 1 623 ? 5.748 -12.943 8.985 1.00 88.06 623 HIS A N 1
ATOM 4880 C CA . HIS A 1 623 ? 5.270 -12.197 7.819 1.00 88.06 623 HIS A CA 1
ATOM 4881 C C . HIS A 1 623 ? 3.776 -11.869 7.906 1.00 88.06 623 HIS A C 1
ATOM 4883 O O . HIS A 1 623 ? 3.003 -12.183 6.997 1.00 88.06 623 HIS A O 1
ATOM 4889 N N . PRO A 1 624 ? 3.331 -11.203 8.978 1.00 82.62 624 PRO A N 1
ATOM 4890 C CA . PRO A 1 624 ? 1.909 -11.074 9.235 1.00 82.62 624 PRO A CA 1
ATOM 4891 C C . PRO A 1 624 ? 1.132 -10.242 8.205 1.00 82.62 624 PRO A C 1
ATOM 4893 O O . PRO A 1 624 ? -0.078 -10.395 8.064 1.00 82.62 624 PRO A O 1
ATOM 4896 N N . GLN A 1 625 ? 1.812 -9.328 7.517 1.00 84.56 625 GLN A N 1
ATOM 4897 C CA . GLN A 1 625 ? 1.216 -8.489 6.482 1.00 84.56 625 GLN A CA 1
ATOM 4898 C C . GLN A 1 625 ? 0.925 -9.254 5.178 1.00 84.56 625 GLN A C 1
ATOM 4900 O O . GLN A 1 625 ? 0.292 -8.708 4.274 1.00 84.56 625 GLN A O 1
ATOM 4905 N N . VAL A 1 626 ? 1.416 -10.491 5.040 1.00 90.88 626 VAL A N 1
ATOM 4906 C CA . VAL A 1 626 ? 1.298 -11.270 3.808 1.00 90.88 626 VAL A CA 1
ATOM 4907 C C . VAL A 1 626 ? 0.006 -12.087 3.831 1.00 90.88 626 VAL A C 1
ATOM 4909 O O . VAL A 1 626 ? -0.165 -13.037 4.592 1.00 90.88 626 VAL A O 1
ATOM 4912 N N . GLY A 1 627 ? -0.923 -11.695 2.960 1.00 89.69 627 GLY A N 1
ATOM 4913 C CA . GLY A 1 627 ? -2.148 -12.428 2.656 1.00 89.69 627 GLY A CA 1
ATOM 4914 C C . GLY A 1 627 ? -1.893 -13.617 1.719 1.00 89.69 627 GLY A C 1
ATOM 4915 O O . GLY A 1 627 ? -1.482 -13.357 0.592 1.00 89.69 627 GLY A O 1
ATOM 4916 N N . LEU A 1 628 ? -2.175 -14.875 2.085 1.00 94.69 628 LEU A N 1
ATOM 4917 C CA . LEU A 1 628 ? -2.225 -15.961 1.102 1.00 94.69 628 LEU A CA 1
ATOM 4918 C C . LEU A 1 628 ? -3.360 -15.736 0.101 1.00 94.69 628 LEU A C 1
ATOM 4920 O O . LEU A 1 628 ? -4.498 -15.425 0.451 1.00 94.69 628 LEU A O 1
ATOM 4924 N N . THR A 1 629 ? -3.026 -15.904 -1.173 1.00 94.81 629 THR A N 1
ATOM 4925 C CA . THR A 1 629 ? -3.948 -15.817 -2.305 1.00 94.81 629 THR A CA 1
ATOM 4926 C C . THR A 1 629 ? -3.821 -17.058 -3.181 1.00 94.81 629 THR A C 1
ATOM 4928 O O . THR A 1 629 ? -2.818 -17.767 -3.118 1.00 94.81 629 THR A O 1
ATOM 4931 N N . ASP A 1 630 ? -4.793 -17.282 -4.068 1.00 96.50 630 ASP A N 1
ATOM 4932 C CA . ASP A 1 630 ? -4.712 -18.346 -5.081 1.00 96.50 630 ASP A CA 1
ATOM 4933 C C . ASP A 1 630 ? -3.415 -18.273 -5.906 1.00 96.50 630 ASP A C 1
ATOM 4935 O O . ASP A 1 630 ? -2.839 -19.303 -6.225 1.00 96.50 630 ASP A O 1
ATOM 4939 N N . GLU A 1 631 ? -2.910 -17.071 -6.212 1.00 97.12 631 GLU A N 1
ATOM 4940 C CA . GLU A 1 631 ? -1.643 -16.925 -6.939 1.00 97.12 631 GLU A CA 1
ATOM 4941 C C . GLU A 1 631 ? -0.443 -17.389 -6.101 1.00 97.12 631 GLU A C 1
ATOM 4943 O O . GLU A 1 631 ? 0.503 -17.940 -6.654 1.00 97.12 631 GLU A O 1
ATOM 4948 N N . ASN A 1 632 ? -0.461 -17.196 -4.778 1.00 97.50 632 ASN A N 1
ATOM 4949 C CA . ASN A 1 632 ? 0.590 -17.724 -3.904 1.00 97.50 632 ASN A CA 1
ATOM 4950 C C . ASN A 1 632 ? 0.578 -19.248 -3.912 1.00 97.50 632 ASN A C 1
ATOM 4952 O O . ASN A 1 632 ? 1.615 -19.851 -4.169 1.00 97.50 632 ASN A O 1
ATOM 4956 N N . CYS A 1 633 ? -0.595 -19.850 -3.703 1.00 97.88 633 CYS A N 1
ATOM 4957 C CA . CYS A 1 633 ? -0.766 -21.299 -3.729 1.00 97.88 633 CYS A CA 1
ATOM 4958 C C . CYS A 1 633 ? -0.390 -21.880 -5.100 1.00 97.88 633 CYS A C 1
ATOM 4960 O O . CYS A 1 633 ? 0.334 -22.862 -5.161 1.00 97.88 633 CYS A O 1
ATOM 4962 N N . PHE A 1 634 ? -0.775 -21.231 -6.202 1.00 98.00 634 PHE A N 1
ATOM 4963 C CA . PHE A 1 634 ? -0.381 -21.623 -7.558 1.00 98.00 634 PHE A CA 1
ATOM 4964 C C . PHE A 1 634 ? 1.140 -21.632 -7.759 1.00 98.00 634 PHE A C 1
ATOM 4966 O O . PHE A 1 634 ? 1.695 -22.622 -8.235 1.00 98.00 634 PHE A O 1
ATOM 4973 N N . GLN A 1 635 ? 1.834 -20.545 -7.393 1.00 98.00 635 GLN A N 1
ATOM 4974 C CA . GLN A 1 635 ? 3.296 -20.489 -7.517 1.00 98.00 635 GLN A CA 1
ATOM 4975 C C . GLN A 1 635 ? 3.987 -21.489 -6.584 1.00 98.00 635 GLN A C 1
ATOM 4977 O O . GLN A 1 635 ? 5.037 -22.017 -6.943 1.00 98.00 635 GLN A O 1
ATOM 4982 N N . TYR A 1 636 ? 3.399 -21.762 -5.419 1.00 98.12 636 TYR A N 1
ATOM 4983 C CA . TYR A 1 636 ? 3.910 -22.742 -4.469 1.00 98.12 636 TYR A CA 1
ATOM 4984 C C . TYR A 1 636 ? 3.762 -24.177 -4.988 1.00 98.12 636 TYR A C 1
ATOM 4986 O O . TYR A 1 636 ? 4.750 -24.901 -5.022 1.00 98.12 636 TYR A O 1
ATOM 4994 N N . VAL A 1 637 ? 2.586 -24.555 -5.504 1.00 97.62 637 VAL A N 1
ATOM 4995 C CA . VAL A 1 637 ? 2.345 -25.862 -6.146 1.00 97.62 637 VAL A CA 1
ATOM 4996 C C . VAL A 1 637 ? 3.328 -26.092 -7.303 1.00 97.62 637 VAL A C 1
ATOM 4998 O O . VAL A 1 637 ? 3.917 -27.162 -7.415 1.00 97.62 637 VAL A O 1
ATOM 5001 N N . LEU A 1 638 ? 3.590 -25.067 -8.125 1.00 97.38 638 LEU A N 1
ATOM 5002 C CA . LEU A 1 638 ? 4.610 -25.142 -9.182 1.00 97.38 638 LEU A CA 1
ATOM 5003 C C . LEU A 1 638 ? 6.030 -25.346 -8.646 1.00 97.38 638 LEU A C 1
ATOM 5005 O O . LEU A 1 638 ? 6.844 -25.973 -9.319 1.00 97.38 638 LEU A O 1
ATOM 5009 N N . LEU A 1 639 ? 6.356 -24.751 -7.497 1.00 97.19 639 LEU A N 1
ATOM 5010 C CA . LEU A 1 639 ? 7.667 -24.890 -6.871 1.00 97.19 639 LEU A CA 1
ATOM 5011 C C . LEU A 1 639 ? 7.856 -26.310 -6.328 1.00 97.19 639 LEU A C 1
ATOM 5013 O O . LEU A 1 639 ? 8.868 -26.928 -6.642 1.00 97.19 639 LEU A O 1
ATOM 5017 N N . VAL A 1 640 ? 6.890 -26.827 -5.560 1.00 96.88 640 VAL A N 1
ATOM 5018 C CA . VAL A 1 640 ? 6.978 -28.168 -4.953 1.00 96.88 640 VAL A CA 1
ATOM 5019 C C . VAL A 1 640 ? 6.903 -29.282 -5.994 1.00 96.88 640 VAL A C 1
ATOM 5021 O O . VAL A 1 640 ? 7.621 -30.266 -5.856 1.00 96.88 640 VAL A O 1
ATOM 5024 N N . GLY A 1 641 ? 6.126 -29.096 -7.068 1.00 95.81 641 GLY A N 1
ATOM 5025 C CA . GLY A 1 641 ? 6.081 -30.025 -8.199 1.00 95.81 641 GLY A CA 1
ATOM 5026 C C . GLY A 1 641 ? 7.436 -30.187 -8.874 1.00 95.81 641 GLY A C 1
ATOM 5027 O O . GLY A 1 641 ? 7.936 -31.294 -9.017 1.00 95.81 641 GLY A O 1
ATOM 5028 N N . LEU A 1 642 ? 8.104 -29.073 -9.185 1.00 94.75 642 LEU A N 1
ATOM 5029 C CA . LEU A 1 642 ? 9.442 -29.113 -9.787 1.00 94.75 642 LEU A CA 1
ATOM 5030 C C . LEU A 1 642 ? 10.539 -29.580 -8.824 1.00 94.75 642 LEU A C 1
ATOM 5032 O O . LEU A 1 642 ? 11.604 -29.984 -9.281 1.00 94.75 642 LEU A O 1
ATOM 5036 N N . ALA A 1 643 ? 10.304 -29.485 -7.517 1.00 94.69 643 ALA A N 1
ATOM 5037 C CA . ALA A 1 643 ? 11.228 -29.954 -6.493 1.00 94.69 643 ALA A CA 1
ATOM 5038 C C . ALA A 1 643 ? 11.025 -31.437 -6.124 1.00 94.69 643 ALA A C 1
ATOM 5040 O O . ALA A 1 643 ? 11.814 -31.958 -5.345 1.00 94.69 643 ALA A O 1
ATOM 5041 N N . GLY A 1 644 ? 9.995 -32.110 -6.656 1.00 93.69 644 GLY A N 1
ATOM 5042 C CA . GLY A 1 644 ? 9.702 -33.515 -6.345 1.00 93.69 644 GLY A CA 1
ATOM 5043 C C . GLY A 1 644 ? 9.018 -33.744 -4.990 1.00 93.69 644 GLY A C 1
ATOM 5044 O O . GLY A 1 644 ? 9.094 -34.839 -4.448 1.00 93.69 644 GLY A O 1
ATOM 5045 N N . HIS A 1 645 ? 8.350 -32.728 -4.431 1.00 94.31 645 HIS A N 1
ATOM 5046 C CA . HIS A 1 645 ? 7.655 -32.796 -3.132 1.00 94.31 645 HIS A CA 1
ATOM 5047 C C . HIS A 1 645 ? 6.125 -32.679 -3.257 1.00 94.31 645 HIS A C 1
ATOM 5049 O O . HIS A 1 645 ? 5.434 -32.330 -2.299 1.00 94.31 645 HIS A O 1
ATOM 5055 N N . ALA A 1 646 ? 5.571 -32.910 -4.450 1.00 93.88 646 ALA A N 1
ATOM 5056 C CA . ALA A 1 646 ? 4.153 -32.676 -4.711 1.00 93.88 646 ALA A CA 1
ATOM 5057 C C . ALA A 1 646 ? 3.212 -33.590 -3.914 1.00 93.88 646 ALA A C 1
ATOM 5059 O O . ALA A 1 646 ? 2.199 -33.105 -3.408 1.00 93.88 646 ALA A O 1
ATOM 5060 N N . ALA A 1 647 ? 3.563 -34.870 -3.763 1.00 93.94 647 ALA A N 1
ATOM 5061 C CA . ALA A 1 647 ? 2.729 -35.875 -3.100 1.00 93.94 647 ALA A CA 1
ATOM 5062 C C . ALA A 1 647 ? 2.396 -35.537 -1.631 1.00 93.94 647 ALA A C 1
ATOM 5064 O O . ALA A 1 647 ? 1.340 -35.914 -1.129 1.00 93.94 647 ALA A O 1
ATOM 5065 N N . GLU A 1 648 ? 3.258 -34.791 -0.939 1.00 94.44 648 GLU A N 1
ATOM 5066 C CA . GLU A 1 648 ? 3.028 -34.395 0.457 1.00 94.44 648 GLU A CA 1
ATOM 5067 C C . GLU A 1 648 ? 2.462 -32.971 0.565 1.00 94.44 648 GLU A C 1
ATOM 5069 O O . GLU A 1 648 ? 1.535 -32.709 1.335 1.00 94.44 648 GLU A O 1
ATOM 5074 N N . GLU A 1 649 ? 2.982 -32.032 -0.231 1.00 95.62 649 GLU A N 1
ATOM 5075 C CA . GLU A 1 649 ? 2.664 -30.609 -0.071 1.00 95.62 649 GLU A CA 1
ATOM 5076 C C . GLU A 1 649 ? 1.368 -30.182 -0.776 1.00 95.62 649 GLU A C 1
ATOM 5078 O O . GLU A 1 649 ? 0.672 -29.285 -0.297 1.00 95.62 649 GLU A O 1
ATOM 5083 N N . VAL A 1 650 ? 0.981 -30.802 -1.897 1.00 96.31 650 VAL A N 1
ATOM 5084 C CA . VAL A 1 650 ? -0.212 -30.374 -2.657 1.00 96.31 650 VAL A CA 1
ATOM 5085 C C . VAL A 1 650 ? -1.524 -30.519 -1.857 1.00 96.31 650 VAL A C 1
ATOM 5087 O O . VAL A 1 650 ? -2.287 -29.547 -1.809 1.00 96.31 650 VAL A O 1
ATOM 5090 N N . PRO A 1 651 ? -1.813 -31.645 -1.171 1.00 96.12 651 PRO A N 1
ATOM 5091 C CA . PRO A 1 651 ? -3.011 -31.795 -0.348 1.00 96.12 651 PRO A CA 1
ATOM 5092 C C . PRO A 1 651 ? -2.997 -30.814 0.808 1.00 96.12 651 PRO A C 1
ATOM 5094 O O . PRO A 1 651 ? -4.014 -30.187 1.096 1.00 96.12 651 PRO A O 1
ATOM 5097 N N . ARG A 1 652 ? -1.824 -30.631 1.425 1.00 94.75 652 ARG A N 1
ATOM 5098 C CA . ARG A 1 652 ? -1.617 -29.694 2.526 1.00 94.75 652 ARG A CA 1
ATOM 5099 C C . ARG A 1 652 ? -1.994 -28.274 2.118 1.00 94.75 652 ARG A C 1
ATOM 5101 O O . ARG A 1 652 ? -2.743 -27.606 2.827 1.00 94.75 652 ARG A O 1
ATOM 5108 N N . VAL A 1 653 ? -1.575 -27.845 0.928 1.00 95.88 653 VAL A N 1
ATOM 5109 C CA . VAL A 1 653 ? -1.940 -26.539 0.364 1.00 95.88 653 VAL A CA 1
ATOM 5110 C C . VAL A 1 653 ? -3.447 -26.418 0.161 1.00 95.88 653 VAL A C 1
ATOM 5112 O O . VAL A 1 653 ? -4.003 -25.370 0.482 1.00 95.88 653 VAL A O 1
ATOM 5115 N N . PHE A 1 654 ? -4.140 -27.453 -0.323 1.00 96.69 654 PHE A N 1
ATOM 5116 C CA . PHE A 1 654 ? -5.599 -27.397 -0.482 1.00 96.69 654 PHE A CA 1
ATOM 5117 C C . PHE A 1 654 ? -6.356 -27.394 0.842 1.00 96.69 654 PHE A C 1
ATOM 5119 O O . PHE A 1 654 ? -7.336 -26.653 0.967 1.00 96.69 654 PHE A O 1
ATOM 5126 N N . THR A 1 655 ? -5.889 -28.150 1.836 1.00 94.69 655 THR A N 1
ATOM 5127 C CA . THR A 1 655 ? -6.384 -28.056 3.214 1.00 94.69 655 THR A CA 1
ATOM 5128 C C . THR A 1 655 ? -6.244 -26.622 3.703 1.00 94.69 655 THR A C 1
ATOM 5130 O O . THR A 1 655 ? -7.223 -26.025 4.161 1.00 94.69 655 THR A O 1
ATOM 5133 N N . TRP A 1 656 ? -5.079 -26.007 3.472 1.00 94.44 656 TRP A N 1
ATOM 5134 C CA . TRP A 1 656 ? -4.868 -24.629 3.878 1.00 94.44 656 TRP A CA 1
ATOM 5135 C C . TRP A 1 656 ? -5.756 -23.635 3.140 1.00 94.44 656 TRP A C 1
ATOM 5137 O O . TRP A 1 656 ? -6.360 -22.760 3.757 1.00 94.44 656 TRP A O 1
ATOM 5147 N N . MET A 1 657 ? -5.891 -23.778 1.823 1.00 95.75 657 MET A N 1
ATOM 5148 C CA . MET A 1 657 ? -6.776 -22.947 1.012 1.00 95.75 657 MET A CA 1
ATOM 5149 C C . MET A 1 657 ? -8.224 -23.032 1.500 1.00 95.75 657 MET A C 1
ATOM 5151 O O . MET A 1 657 ? -8.881 -21.999 1.636 1.00 95.75 657 MET A O 1
ATOM 5155 N N . ARG A 1 658 ? -8.709 -24.238 1.821 1.00 95.06 658 ARG A N 1
ATOM 5156 C CA . ARG A 1 658 ? -10.057 -24.459 2.355 1.00 95.06 658 ARG A CA 1
ATOM 5157 C C . ARG A 1 658 ? -10.249 -23.749 3.691 1.00 95.06 658 ARG A C 1
ATOM 5159 O O . ARG A 1 658 ? -11.185 -22.958 3.812 1.00 95.06 658 ARG A O 1
ATOM 5166 N N . ALA A 1 659 ? -9.363 -23.979 4.656 1.00 90.94 659 ALA A N 1
ATOM 5167 C CA . ALA A 1 659 ? -9.462 -23.373 5.982 1.00 90.94 659 ALA A CA 1
ATOM 5168 C C . ALA A 1 659 ? -9.296 -21.842 5.948 1.00 90.94 659 ALA A C 1
ATOM 5170 O O . ALA A 1 659 ? -9.955 -21.108 6.690 1.00 90.94 659 ALA A O 1
ATOM 5171 N N . LEU A 1 660 ? -8.489 -21.331 5.012 1.00 89.12 660 LEU A N 1
ATOM 5172 C CA . LEU A 1 660 ? -8.308 -19.899 4.781 1.00 89.12 660 LEU A CA 1
ATOM 5173 C C . LEU A 1 660 ? -9.414 -19.271 3.913 1.00 89.12 660 LEU A C 1
ATOM 5175 O O . LEU A 1 660 ? -9.479 -18.046 3.785 1.00 89.12 660 LEU A O 1
ATOM 5179 N N . GLY A 1 661 ? -10.336 -20.062 3.361 1.00 90.56 661 GLY A N 1
ATOM 5180 C CA . GLY A 1 661 ? -11.380 -19.578 2.453 1.00 90.56 661 GLY A CA 1
ATOM 5181 C C . GLY A 1 661 ? -10.839 -19.063 1.111 1.00 90.56 661 GLY A C 1
ATOM 5182 O O . GLY A 1 661 ? -11.521 -18.317 0.405 1.00 90.56 661 GLY A O 1
ATOM 5183 N N . VAL A 1 662 ? -9.613 -19.442 0.747 1.00 93.94 662 VAL A N 1
ATOM 5184 C CA . VAL A 1 662 ? -8.999 -19.129 -0.545 1.00 93.94 662 VAL A CA 1
ATOM 5185 C C . VAL A 1 662 ? -9.544 -20.110 -1.578 1.00 93.94 662 VAL A C 1
ATOM 5187 O O . VAL A 1 662 ? -9.258 -21.301 -1.540 1.00 93.94 662 VAL A O 1
ATOM 5190 N N . ARG A 1 663 ? -10.341 -19.620 -2.530 1.00 95.62 663 ARG A N 1
ATOM 5191 C CA . ARG A 1 663 ? -10.897 -20.472 -3.592 1.00 95.62 663 ARG A CA 1
ATOM 5192 C C . ARG A 1 663 ? -9.852 -20.720 -4.687 1.00 95.62 663 ARG A C 1
ATOM 5194 O O . ARG A 1 663 ? -9.413 -19.735 -5.293 1.00 95.62 663 ARG A O 1
ATOM 5201 N N . PRO A 1 664 ? -9.483 -21.981 -4.979 1.00 97.19 664 PRO A N 1
ATOM 5202 C CA . PRO A 1 664 ? -8.552 -22.276 -6.057 1.00 97.19 664 PRO A CA 1
ATOM 5203 C C . PRO A 1 664 ? -9.173 -21.948 -7.415 1.00 97.19 664 PRO A C 1
ATOM 5205 O O . PRO A 1 664 ? -10.346 -22.224 -7.671 1.00 97.19 664 PRO A O 1
ATOM 5208 N N . ARG A 1 665 ? -8.380 -21.352 -8.305 1.00 97.12 665 ARG A N 1
ATOM 5209 C CA . ARG A 1 665 ? -8.757 -21.168 -9.713 1.00 97.12 665 ARG A CA 1
ATOM 5210 C C . ARG A 1 665 ? -8.504 -22.450 -10.502 1.00 97.12 665 ARG A C 1
ATOM 5212 O O . ARG A 1 665 ? -7.659 -23.259 -10.131 1.00 97.12 665 ARG A O 1
ATOM 5219 N N . ALA A 1 666 ? -9.159 -22.576 -11.658 1.00 97.19 666 ALA A N 1
ATOM 5220 C CA . ALA A 1 666 ? -9.006 -23.727 -12.554 1.00 97.19 666 ALA A CA 1
ATOM 5221 C C . ALA A 1 666 ? -7.536 -24.043 -12.892 1.00 97.19 666 ALA A C 1
ATOM 5223 O O . ALA A 1 666 ? -7.133 -25.197 -12.859 1.00 97.19 666 ALA A O 1
ATOM 5224 N N . ARG A 1 667 ? -6.702 -23.018 -13.124 1.00 97.31 667 ARG A N 1
ATOM 5225 C CA . ARG A 1 667 ? -5.257 -23.195 -13.372 1.00 97.31 667 ARG A CA 1
ATOM 5226 C C . ARG A 1 667 ? -4.498 -23.814 -12.190 1.00 97.31 667 ARG A C 1
ATOM 5228 O O . ARG A 1 667 ? -3.534 -24.532 -12.410 1.00 97.31 667 ARG A O 1
ATOM 5235 N N . THR A 1 668 ? -4.910 -23.520 -10.956 1.00 97.75 668 THR A N 1
ATOM 5236 C CA . THR A 1 668 ? -4.277 -24.030 -9.732 1.00 97.75 668 THR A CA 1
ATOM 5237 C C . THR A 1 668 ? -4.615 -25.497 -9.550 1.00 97.75 668 THR A C 1
ATOM 5239 O O . THR A 1 668 ? -3.717 -26.297 -9.327 1.00 97.75 668 THR A O 1
ATOM 5242 N N . LEU A 1 669 ? -5.887 -25.851 -9.755 1.00 97.62 669 LEU A N 1
ATOM 5243 C CA . LEU A 1 669 ? -6.343 -27.241 -9.771 1.00 97.62 669 LEU A CA 1
ATOM 5244 C C . LEU A 1 669 ? -5.655 -28.045 -10.878 1.00 97.62 669 LEU A C 1
ATOM 5246 O O . LEU A 1 669 ? -5.134 -29.116 -10.607 1.00 97.62 669 LEU A O 1
ATOM 5250 N N . ALA A 1 670 ? -5.591 -27.509 -12.100 1.00 97.12 670 ALA A N 1
ATOM 5251 C CA . ALA A 1 670 ? -4.969 -28.192 -13.232 1.00 97.12 670 ALA A CA 1
ATOM 5252 C C . ALA A 1 670 ? -3.493 -28.523 -12.970 1.00 97.12 670 ALA A C 1
ATOM 5254 O O . ALA A 1 670 ? -3.081 -29.662 -13.149 1.00 97.12 670 ALA A O 1
ATOM 5255 N N . VAL A 1 671 ? -2.707 -27.548 -12.502 1.00 96.69 671 VAL A N 1
ATOM 5256 C CA . VAL A 1 671 ? -1.292 -27.781 -12.177 1.00 96.69 671 VAL A CA 1
ATOM 5257 C C . VAL A 1 671 ? -1.135 -28.749 -11.008 1.00 96.69 671 VAL A C 1
ATOM 5259 O O . VAL A 1 671 ? -0.251 -29.598 -11.042 1.00 96.69 671 VAL A O 1
ATOM 5262 N N . ALA A 1 672 ? -1.988 -28.646 -9.990 1.00 96.75 672 ALA A N 1
ATOM 5263 C CA . ALA A 1 672 ? -1.950 -29.574 -8.874 1.00 96.75 672 ALA A CA 1
ATOM 5264 C C . ALA A 1 672 ? -2.244 -31.016 -9.305 1.00 96.75 672 ALA A C 1
ATOM 5266 O O . ALA A 1 672 ? -1.551 -31.916 -8.856 1.00 96.75 672 ALA A O 1
ATOM 5267 N N . PHE A 1 673 ? -3.212 -31.236 -10.202 1.00 96.00 673 PHE A N 1
ATOM 5268 C CA . PHE A 1 673 ? -3.512 -32.570 -10.728 1.00 96.00 673 PHE A CA 1
ATOM 5269 C C . PHE A 1 673 ? -2.383 -33.145 -11.580 1.00 96.00 673 PHE A C 1
ATOM 5271 O O . PHE A 1 673 ? -2.147 -34.344 -11.505 1.00 96.00 673 PHE A O 1
ATOM 5278 N N . ILE A 1 674 ? -1.672 -32.308 -12.345 1.00 95.81 674 ILE A N 1
ATOM 5279 C CA . ILE A 1 674 ? -0.496 -32.749 -13.109 1.00 95.81 674 ILE A CA 1
ATOM 5280 C C . ILE A 1 674 ? 0.560 -33.319 -12.156 1.00 95.81 674 ILE A C 1
ATOM 5282 O O . ILE A 1 674 ? 0.959 -34.461 -12.317 1.00 95.81 674 ILE A O 1
ATOM 5286 N N . PHE A 1 675 ? 0.940 -32.569 -11.119 1.00 92.69 675 PHE A N 1
ATOM 5287 C CA . PHE A 1 675 ? 1.967 -33.018 -10.172 1.00 92.69 675 PHE A CA 1
ATOM 5288 C C . PHE A 1 675 ? 1.489 -34.045 -9.138 1.00 92.69 675 PHE A C 1
ATOM 5290 O O . PHE A 1 675 ? 2.303 -34.553 -8.381 1.00 92.69 675 PHE A O 1
ATOM 5297 N N . TRP A 1 676 ? 0.181 -34.289 -9.035 1.00 85.44 676 TRP A N 1
ATOM 5298 C CA . TRP A 1 676 ? -0.373 -35.334 -8.169 1.00 85.44 676 TRP A CA 1
ATOM 5299 C C . TRP A 1 676 ? -0.437 -36.694 -8.871 1.00 85.44 676 TRP A C 1
ATOM 5301 O O . TRP A 1 676 ? -0.458 -37.726 -8.208 1.00 85.44 676 TRP A O 1
ATOM 5311 N N . GLY A 1 677 ? -0.556 -36.688 -10.202 1.00 74.81 677 GLY A N 1
ATOM 5312 C CA . GLY A 1 677 ? -0.573 -37.904 -11.016 1.00 74.81 677 GLY A CA 1
ATOM 5313 C C . GLY A 1 677 ? 0.814 -38.404 -11.428 1.00 74.81 677 GLY A C 1
ATOM 5314 O O . GLY A 1 677 ? 0.917 -39.555 -11.848 1.00 74.81 677 GLY A O 1
ATOM 5315 N N . GLU A 1 678 ? 1.834 -37.546 -11.332 1.00 58.03 678 GLU A N 1
ATOM 5316 C CA . GLU A 1 678 ? 3.266 -37.883 -11.426 1.00 58.03 678 GLU A CA 1
ATOM 5317 C C . GLU A 1 678 ? 3.792 -38.382 -10.077 1.00 58.03 678 GLU A C 1
ATOM 5319 O O . GLU A 1 678 ? 4.568 -39.365 -10.092 1.00 58.03 678 GLU A O 1
#

Organism: NCBI:txid1128425

Secondary structure (DSSP, 8-state):
-TTHHHHHHHHHHHHHH--HHHHHHHHHHS-S-HHHHHHHHHHHHTTT--HHHHHHHHHHHTSSSHHHHHHHHHHTTSS-S-TT--S-----PPPHHHHHHIIIII--SHHIIIIIHHHHHHHHTTTS-HHHHHHHHHHHHHHHHHTT-GGGHHHHHHHHHHS--SSHHHHHHHHHHHHTT-SS--HHHHHHHHHHHHHHHHTTPPPPHHHHHHHHHSTT--HHHHHHHHHHHHHHTPPPPHHHHHHHHHHHHHHT-HHHHHHHHHHHHHHHHHTTPPPBPPSSSS---SB--HHHHHHHHHH--HHHHHHHHHHHHHHHHHHHHHHHHSSSS-SS----------PPPHHHHHHHHHHHHH-SSS-HHHHHHHHHHHHHH-TT----HHHHHHHHHHHHHTT-HHHHHHHHHHHHHTTPPPPHHHHHHHHHHHHHTT-HHHHHHHHHHHH--TTS---GGGTTSPPPP--HHHHHHHHHHHHHTT-HHHHHHHHHHHHHHHS----HHHHHHHHHHHHHHHHHHTSHHHHHHHHHHT-TTS--------SSHHHHHHHHHHHH--TT-SSPPPP---EETTEEHHHHHHHHHHHHHHHHHHHTT-GGGS-GGGS-TTS--S-TT----HHHHHHHHHHHHHTT-HHHHHHHHHHHHHHHT-PPPHHHHHHHHHHHH-

Radius of gyration: 28.84 Å; chains: 1; bounding box: 68×88×78 Å

Sequence (678 aa):
SRPVRAAQYVSYLKAHTGLPVWRVLEALIAPHTSEKETGMYRALAGMGVSAVESDKWRPVIASPDIAVAYEKLASGGYICRDKSCDKAFQTSLVPSWVVFYLVGFKVRTPAHAQHKMMDIVDAHLPHASRVLQAPLIVFAALHAARFNLVVLYPLLVDLFIALPQTHPTATFNLFLQALCTTPERGIECARAVVRVLRSMESRGLRLQPDTYERLLKDRFVTLEVTKYLHERMVREGHVPTQSELEAYLRIFAKGGSIHSAEKYYEAIREYSLKNSSAVPLKFWGGSHGGFPHRANTLHLTALNNRISAFGYLQSLLAAQHGATLQSVQSEEDALERRTTVSASHKQVDIADYTTALAAATRDHTIGERALTMIHRSAIRKNPTLRETIVTKTVFIRGLLRRRAFASAAKEFRRLTRSGLQLDGQALAVGLQALTRNGEPHRALALLERHCSSANAALPAKYRTQPPLQLSSIGLNDFLVSLLRTHRPDAVLRLYDLAGPLYRAYPDSRSLSLLLAAARMALRMDNTFTAGLASLFDKNPFRRARRDVPPRTRAEAVAELSAVLGAPTDEEPRVYVSGSWRTESAVHRAQRVFHEVAAGQFAQRGLHDEVDATFLDAHGRSHHPQVGLTDENCFQYVLLVGLAGHAAEEVPRVFTWMRALGVRPRARTLAVAFIFWGE